Protein AF-A0A8D0Q1Q6-F1 (afdb_monomer_lite)

Sequence (429 aa):
MASPFSGAVQLTDLDDFIAPSQDCIKPVKVDKKLGSSGAKIYIEDDGNYFQVSADGGTRKLEKAKISLDDCLACSGCVTSAETVLITQQSHEELRKVLDANKTAAPGQQRLVVISVSPQSQASLAVRFQLNPTDTARKLTAFFKRIGAHYVFDTAFSRNFSLLESQREFVRRFRGQAGSQQALPVLTSACPGWICYAEKTHGRALLPHISTARSPQQVMGALVKDFFAQQQHLTPDKIYHVAVMPCHDKKLEASRPDFFSQEHQTRDVDCVITTGEVLKLLEEEGVSLSALEPAALDSLCSTVSDQEPTSHRGGGSGGYLEHVFRYAARELFGIHVTEVTYRPLRNKDLQEVTLEREGQVLLHFAAAYGFRNIQNLVQKLKRGRCPYHYVEVMACPAGRCRWRGPPRDPRCQHPRRDGTLARPPLLQAA

Structure (mmCIF, N/CA/C/O backbone):
data_AF-A0A8D0Q1Q6-F1
#
_entry.id   AF-A0A8D0Q1Q6-F1
#
loop_
_atom_site.group_PDB
_atom_site.id
_atom_site.type_symbol
_atom_site.label_atom_id
_atom_site.label_alt_id
_atom_site.label_comp_id
_atom_site.label_asym_id
_atom_site.label_entity_id
_atom_site.label_seq_id
_atom_site.pdbx_PDB_ins_code
_atom_site.Cartn_x
_atom_site.Cartn_y
_atom_site.Cartn_z
_atom_site.occupancy
_atom_site.B_iso_or_equiv
_atom_site.auth_seq_id
_atom_site.auth_comp_id
_atom_site.auth_asym_id
_atom_site.auth_atom_id
_atom_site.pdbx_PDB_model_num
ATOM 1 N N . MET A 1 1 ? 2.014 -20.443 19.823 1.00 31.00 1 MET A N 1
ATOM 2 C CA . MET A 1 1 ? 2.941 -20.265 18.680 1.00 31.00 1 MET A CA 1
ATOM 3 C C . MET A 1 1 ? 4.065 -19.333 19.123 1.00 31.00 1 MET A C 1
ATOM 5 O O . MET A 1 1 ? 3.813 -18.493 19.983 1.00 31.00 1 MET A O 1
ATOM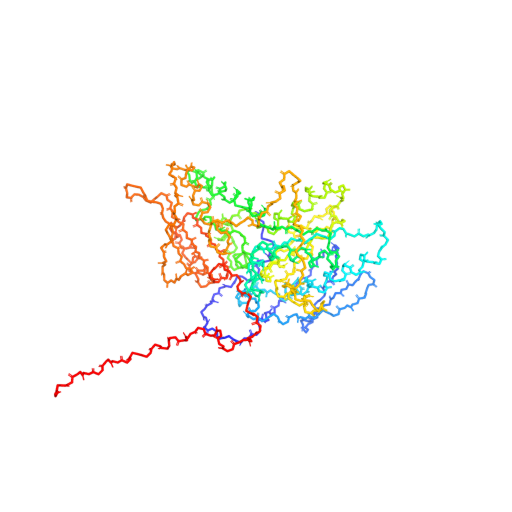 9 N N . ALA A 1 2 ? 5.295 -19.537 18.646 1.00 25.94 2 ALA A N 1
ATOM 10 C CA . ALA A 1 2 ? 6.471 -18.790 19.108 1.00 25.94 2 ALA A CA 1
ATOM 11 C C . ALA A 1 2 ? 6.610 -17.415 18.424 1.00 25.94 2 ALA A C 1
ATOM 13 O O . ALA A 1 2 ? 5.998 -17.167 17.390 1.00 25.94 2 ALA A O 1
ATOM 14 N N . SER A 1 3 ? 7.418 -16.529 19.014 1.00 30.86 3 SER A N 1
ATOM 15 C CA . SER A 1 3 ? 7.847 -15.282 18.368 1.00 30.86 3 SER A CA 1
ATOM 16 C C . SER A 1 3 ? 8.879 -15.598 17.276 1.00 30.86 3 SER A C 1
ATOM 18 O O . SER A 1 3 ? 9.802 -16.357 17.574 1.00 30.86 3 SER A O 1
ATOM 20 N N . PRO A 1 4 ? 8.790 -15.015 16.065 1.00 40.69 4 PRO A N 1
ATOM 21 C CA . PRO A 1 4 ? 9.829 -15.158 15.041 1.00 40.69 4 PRO A CA 1
ATOM 22 C C . PRO A 1 4 ? 11.100 -14.345 15.356 1.00 40.69 4 PRO A C 1
ATOM 24 O O . PRO A 1 4 ? 12.132 -14.557 14.729 1.00 40.69 4 PRO A O 1
ATOM 27 N N . PHE A 1 5 ? 11.048 -13.440 16.341 1.00 34.38 5 PHE A N 1
ATOM 28 C CA . PHE A 1 5 ? 12.203 -12.685 16.836 1.00 34.38 5 PHE A CA 1
ATOM 29 C C . PHE A 1 5 ? 12.612 -13.139 18.243 1.00 34.38 5 PHE A C 1
ATOM 31 O O . PHE A 1 5 ? 11.755 -13.446 19.080 1.00 34.38 5 PHE A O 1
ATOM 38 N N . SER A 1 6 ? 13.928 -13.170 18.488 1.00 32.62 6 SER A N 1
ATOM 39 C CA . SER A 1 6 ? 14.539 -13.617 19.748 1.00 32.62 6 SER A CA 1
ATOM 40 C C . SER A 1 6 ? 14.052 -12.806 20.955 1.00 32.62 6 SER A C 1
ATOM 42 O O . SER A 1 6 ? 13.869 -11.596 20.868 1.00 32.62 6 SER A O 1
ATOM 44 N N . GLY A 1 7 ? 13.859 -13.474 22.095 1.00 30.14 7 GLY A N 1
ATOM 45 C CA . GLY A 1 7 ? 13.265 -12.889 23.305 1.00 30.14 7 GLY A CA 1
ATOM 46 C C . GLY A 1 7 ? 14.182 -11.982 24.136 1.00 30.14 7 GLY A C 1
ATOM 47 O O . GLY A 1 7 ? 13.781 -11.563 25.219 1.00 30.14 7 GLY A O 1
ATOM 48 N N . ALA A 1 8 ? 15.401 -11.697 23.674 1.00 30.28 8 ALA A N 1
ATOM 49 C CA . ALA A 1 8 ? 16.318 -10.780 24.345 1.00 30.28 8 ALA A CA 1
ATOM 50 C C . ALA A 1 8 ? 16.001 -9.316 23.986 1.00 30.28 8 ALA A C 1
ATOM 52 O O . ALA A 1 8 ? 15.752 -8.998 22.829 1.00 30.28 8 ALA A O 1
ATOM 53 N N . VAL A 1 9 ? 16.094 -8.418 24.975 1.00 33.53 9 VAL A N 1
ATOM 54 C CA . VAL A 1 9 ? 15.792 -6.974 24.862 1.00 33.53 9 VAL A CA 1
ATOM 55 C C . VAL A 1 9 ? 14.293 -6.663 24.695 1.00 33.53 9 VAL A C 1
ATOM 57 O O . VAL A 1 9 ? 13.856 -6.040 23.731 1.00 33.53 9 VAL A O 1
ATOM 60 N N . GLN A 1 10 ? 13.504 -6.978 25.728 1.00 29.50 10 GLN A N 1
ATOM 61 C CA . GLN A 1 10 ? 12.411 -6.069 26.086 1.00 29.50 10 GLN A CA 1
ATOM 62 C C . GLN A 1 10 ? 13.037 -4.782 26.641 1.00 29.50 10 GLN A C 1
ATOM 64 O O . GLN A 1 10 ? 13.805 -4.842 27.598 1.00 29.50 10 GLN A O 1
ATOM 69 N N . LEU A 1 11 ? 12.738 -3.633 26.034 1.00 35.28 11 LEU A N 1
ATOM 70 C CA . LEU A 1 11 ? 13.131 -2.330 26.574 1.00 35.28 11 LEU A CA 1
ATOM 71 C C . LEU A 1 11 ? 12.138 -1.924 27.669 1.00 35.28 11 LEU A C 1
ATOM 73 O O . LEU A 1 11 ? 11.062 -1.397 27.375 1.00 35.28 11 LEU A O 1
ATOM 77 N N . THR A 1 12 ? 12.495 -2.197 28.924 1.00 29.28 12 THR A N 1
ATOM 78 C CA . THR A 1 12 ? 12.039 -1.355 30.035 1.00 29.28 12 THR A CA 1
ATOM 79 C C . THR A 1 12 ? 12.763 -0.013 29.966 1.00 29.28 12 THR A C 1
ATOM 81 O O . THR A 1 12 ? 13.836 0.077 29.371 1.00 29.28 12 THR A O 1
ATOM 84 N N . ASP A 1 13 ? 12.147 0.997 30.578 1.00 31.84 13 ASP A N 1
ATOM 85 C CA . ASP A 1 13 ? 12.712 2.325 30.839 1.00 31.84 13 ASP A CA 1
ATOM 86 C C . ASP A 1 13 ? 12.979 3.169 29.574 1.00 31.84 13 ASP A C 1
ATOM 88 O O . ASP A 1 13 ? 13.857 2.906 28.754 1.00 31.84 13 ASP A O 1
ATOM 92 N N . LEU A 1 14 ? 12.137 4.191 29.387 1.00 32.28 14 LEU A N 1
ATOM 93 C CA . LEU A 1 14 ? 12.146 5.083 28.220 1.00 32.28 14 LEU A CA 1
ATOM 94 C C . LEU A 1 14 ? 11.676 6.494 28.620 1.00 32.28 14 LEU A C 1
ATOM 96 O O . LEU A 1 14 ? 10.826 7.097 27.965 1.00 32.28 14 LEU A O 1
ATOM 100 N N . ASP A 1 15 ? 12.227 6.993 29.725 1.00 30.50 15 ASP A N 1
ATOM 101 C CA . ASP A 1 15 ? 12.170 8.402 30.115 1.00 30.50 15 ASP A CA 1
ATOM 102 C C . ASP A 1 15 ? 13.482 9.078 29.702 1.00 30.50 15 ASP A C 1
ATOM 104 O O . ASP A 1 15 ? 14.399 9.215 30.506 1.00 30.50 15 ASP A O 1
ATOM 108 N N . ASP A 1 16 ? 13.582 9.484 28.432 1.00 28.05 16 ASP A N 1
ATOM 109 C CA . ASP A 1 16 ? 14.637 10.405 28.001 1.00 28.05 16 ASP A CA 1
ATOM 110 C C . ASP A 1 16 ? 14.197 11.253 26.793 1.00 28.05 16 ASP A C 1
ATOM 112 O O . ASP A 1 16 ? 13.663 10.746 25.800 1.00 28.05 16 ASP A O 1
ATOM 116 N N . PHE A 1 17 ? 14.373 12.575 26.881 1.00 34.16 17 PHE A N 1
ATOM 117 C CA . PHE A 1 17 ? 13.790 13.550 25.943 1.00 34.16 17 PHE A CA 1
ATOM 118 C C . PHE A 1 17 ? 14.810 13.948 24.864 1.00 34.16 17 PHE A C 1
ATOM 120 O O . PHE A 1 17 ? 15.321 15.067 24.829 1.00 34.16 17 PHE A O 1
ATOM 127 N N . ILE A 1 18 ? 15.151 12.996 23.993 1.00 32.72 18 ILE A N 1
ATOM 128 C CA . ILE A 1 18 ? 16.310 13.117 23.095 1.00 32.72 18 ILE A CA 1
ATOM 129 C C . ILE A 1 18 ? 16.013 14.002 21.866 1.00 32.72 18 ILE A C 1
ATOM 131 O O . ILE A 1 18 ? 15.051 13.792 21.124 1.00 32.72 18 ILE A O 1
ATOM 135 N N . ALA A 1 19 ? 16.881 14.996 21.652 1.00 25.69 19 ALA A N 1
ATOM 136 C CA . ALA A 1 19 ? 16.884 15.913 20.509 1.00 25.69 19 ALA A CA 1
ATOM 137 C C . ALA A 1 19 ? 17.308 15.214 19.189 1.00 25.69 19 ALA A C 1
ATOM 139 O O . ALA A 1 19 ? 17.924 14.148 19.232 1.00 25.69 19 ALA A O 1
ATOM 140 N N . PRO A 1 20 ? 17.008 15.774 17.998 1.00 35.53 20 PRO A N 1
ATOM 141 C CA . PRO A 1 20 ? 17.172 15.066 16.724 1.00 35.53 20 PRO A CA 1
ATOM 142 C C . PRO A 1 20 ? 18.626 15.023 16.205 1.00 35.53 20 PRO A C 1
ATOM 144 O O . PRO A 1 20 ? 18.930 15.600 15.163 1.00 35.53 20 PRO A O 1
ATOM 147 N N . SER A 1 21 ? 19.516 14.307 16.902 1.00 38.84 21 SER A N 1
ATOM 148 C CA . SER A 1 21 ? 20.806 13.841 16.363 1.00 38.84 21 SER A CA 1
ATOM 149 C C . SER A 1 21 ? 21.513 12.828 17.279 1.00 38.84 21 SER A C 1
ATOM 151 O O . SER A 1 21 ? 22.203 13.220 18.212 1.00 38.84 21 SER A O 1
ATOM 153 N N . GLN A 1 22 ? 21.408 11.530 16.965 1.00 31.55 22 GLN A N 1
ATOM 154 C CA . GLN A 1 22 ? 22.453 10.498 17.141 1.00 31.55 22 GLN A CA 1
ATOM 155 C C . GLN A 1 22 ? 22.089 9.270 16.285 1.00 31.55 22 GLN A C 1
ATOM 157 O O . GLN A 1 22 ? 20.937 8.831 16.297 1.00 31.55 22 GLN A O 1
ATOM 162 N N . ASP A 1 23 ? 23.060 8.695 15.571 1.00 33.91 23 ASP A N 1
ATOM 163 C CA . ASP A 1 23 ? 22.865 7.457 14.805 1.00 33.91 23 ASP A CA 1
ATOM 164 C C . ASP A 1 23 ? 22.761 6.251 15.753 1.00 33.91 23 ASP A C 1
ATOM 166 O O . ASP A 1 23 ? 23.706 5.899 16.461 1.00 33.91 23 ASP A O 1
ATOM 170 N N . CYS A 1 24 ? 21.593 5.604 15.792 1.00 35.62 24 CYS A N 1
ATOM 171 C CA . CYS A 1 24 ? 21.278 4.594 16.805 1.00 35.62 24 CYS A CA 1
ATOM 172 C C . CYS A 1 24 ? 21.852 3.201 16.468 1.00 35.62 24 CYS A C 1
ATOM 174 O O . CYS A 1 24 ? 21.126 2.279 16.092 1.00 35.62 24 CYS A O 1
ATOM 176 N N . ILE A 1 25 ? 23.168 3.033 16.625 1.00 31.33 25 ILE A N 1
ATOM 177 C CA . ILE A 1 25 ? 23.827 1.719 16.587 1.00 31.33 25 ILE A CA 1
ATOM 178 C C . ILE A 1 25 ? 23.820 1.118 17.998 1.00 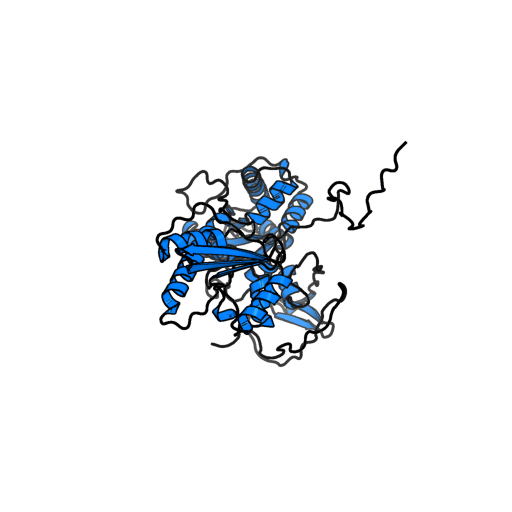31.33 25 ILE A C 1
ATOM 180 O O . ILE A 1 25 ? 24.577 1.544 18.868 1.00 31.33 25 ILE A O 1
ATOM 184 N N . LYS A 1 26 ? 22.992 0.090 18.227 1.00 32.12 26 LYS A N 1
ATOM 185 C CA . LYS A 1 26 ? 23.037 -0.728 19.452 1.00 32.12 26 LYS A CA 1
ATOM 186 C C . LYS A 1 26 ? 23.788 -2.042 19.178 1.00 32.12 26 LYS A C 1
ATOM 188 O O . LYS A 1 26 ? 23.407 -2.746 18.242 1.00 32.12 26 LYS A O 1
ATOM 193 N N . PRO A 1 27 ? 24.823 -2.404 19.961 1.00 29.30 27 PRO A N 1
ATOM 194 C CA . PRO A 1 27 ? 25.584 -3.632 19.739 1.00 29.30 27 PRO A CA 1
ATOM 195 C C . PRO A 1 27 ? 24.757 -4.884 20.068 1.00 29.30 27 PRO A C 1
ATOM 197 O O . PRO A 1 27 ? 23.941 -4.887 20.994 1.00 29.30 27 PRO A O 1
ATOM 200 N N . VAL A 1 28 ? 25.005 -5.965 19.327 1.00 34.16 28 VAL A N 1
ATOM 201 C CA . VAL A 1 28 ? 24.320 -7.260 19.465 1.00 34.16 28 VAL A CA 1
ATOM 202 C C . VAL A 1 28 ? 25.332 -8.321 19.893 1.00 34.16 28 VAL A C 1
ATOM 204 O O . VAL A 1 28 ? 26.373 -8.475 19.259 1.00 34.16 28 VAL A O 1
ATOM 207 N N . LYS A 1 29 ? 25.027 -9.075 20.957 1.00 31.59 29 LYS A N 1
ATOM 208 C CA . LYS A 1 29 ? 25.794 -10.278 21.321 1.00 31.59 29 LYS A CA 1
ATOM 209 C C . LYS A 1 29 ? 25.416 -11.436 20.395 1.00 31.59 29 LYS A C 1
ATOM 211 O O . LYS A 1 29 ? 24.240 -11.620 20.089 1.00 31.59 29 LYS A O 1
ATOM 216 N N . VAL A 1 30 ? 26.416 -12.203 19.968 1.00 32.78 30 VAL A N 1
ATOM 217 C CA . VAL A 1 30 ? 26.283 -13.289 18.989 1.00 32.78 30 VAL A CA 1
ATOM 218 C C . VAL A 1 30 ? 26.435 -14.642 19.672 1.00 32.78 30 VAL A C 1
ATOM 220 O O . VAL A 1 30 ? 27.429 -14.859 20.354 1.00 32.78 30 VAL A O 1
ATOM 223 N N . ASP A 1 31 ? 25.533 -15.571 19.358 1.00 32.44 31 ASP A N 1
ATOM 224 C CA . ASP A 1 31 ? 25.749 -17.010 19.525 1.00 32.44 31 ASP A CA 1
ATOM 225 C C . ASP A 1 31 ? 25.468 -17.743 18.199 1.00 32.44 31 ASP A C 1
ATOM 227 O O . ASP A 1 31 ? 24.609 -17.347 17.408 1.00 32.44 31 ASP A O 1
ATOM 231 N N . LYS A 1 32 ? 26.256 -18.787 17.921 1.00 34.59 32 LYS A N 1
ATOM 232 C CA . LYS A 1 32 ? 26.223 -19.627 16.698 1.00 34.59 32 LYS A CA 1
ATOM 233 C C . LYS A 1 32 ? 25.527 -20.957 17.056 1.00 34.59 32 LYS A C 1
ATOM 235 O O . LYS A 1 32 ? 25.509 -21.315 18.224 1.00 34.59 32 LYS A O 1
ATOM 240 N N . LYS A 1 33 ? 24.948 -21.785 16.176 1.00 37.50 33 LYS A N 1
ATOM 241 C CA . LYS A 1 33 ? 25.038 -22.095 14.718 1.00 37.50 33 LYS A CA 1
ATOM 242 C C . LYS A 1 33 ? 23.681 -22.803 14.364 1.00 37.50 33 LYS A C 1
ATOM 244 O O . LYS A 1 33 ? 22.888 -22.978 15.279 1.00 37.50 33 LYS A O 1
ATOM 249 N N . LEU A 1 34 ? 23.259 -23.297 13.189 1.00 30.98 34 LEU A N 1
ATOM 250 C CA . LEU A 1 34 ? 23.674 -23.505 11.779 1.00 30.98 34 LEU A CA 1
ATOM 251 C C . LEU A 1 34 ? 22.330 -23.775 11.017 1.00 30.98 34 LEU A C 1
ATOM 253 O O . LEU A 1 34 ? 21.411 -24.276 11.654 1.00 30.98 34 LEU A O 1
ATOM 257 N N . GLY A 1 35 ? 22.066 -23.537 9.724 1.00 35.31 35 GLY A N 1
ATOM 258 C CA . GLY A 1 35 ? 22.823 -23.040 8.564 1.00 35.31 35 GLY A CA 1
ATOM 259 C C . GLY A 1 35 ? 22.363 -23.766 7.268 1.00 35.31 35 GLY A C 1
ATOM 260 O O . GLY A 1 35 ? 21.904 -24.896 7.362 1.00 35.31 35 GLY A O 1
ATOM 261 N N . SER A 1 36 ? 22.555 -23.163 6.078 1.00 36.00 36 SER A N 1
ATOM 262 C CA . SER A 1 36 ? 22.082 -23.621 4.734 1.00 36.00 36 SER A CA 1
ATOM 263 C C . SER A 1 36 ? 20.611 -23.267 4.411 1.00 36.00 36 SER A C 1
ATOM 265 O O . SER A 1 36 ? 19.733 -23.583 5.199 1.00 36.00 36 SER A O 1
ATOM 267 N N . SER A 1 37 ? 20.264 -22.616 3.290 1.00 36.28 37 SER A N 1
ATOM 268 C CA . SER A 1 37 ? 21.099 -22.001 2.239 1.00 36.28 37 SER A CA 1
ATOM 269 C C . SER A 1 37 ? 20.464 -20.726 1.664 1.00 36.28 37 SER A C 1
ATOM 271 O O . SER A 1 37 ? 19.252 -20.552 1.688 1.00 36.28 37 SER A O 1
ATOM 273 N N . GLY A 1 38 ? 21.317 -19.822 1.181 1.00 35.91 38 GLY A N 1
ATOM 274 C CA . GLY A 1 38 ? 20.996 -18.463 0.731 1.00 35.91 38 GLY A CA 1
ATOM 275 C C . GLY A 1 38 ? 22.256 -17.591 0.805 1.00 35.91 38 GLY A C 1
ATOM 276 O O . GLY A 1 38 ? 23.208 -17.967 1.497 1.00 35.91 38 GLY A O 1
ATOM 277 N N . ALA A 1 39 ? 22.301 -16.463 0.087 1.00 46.22 39 ALA A N 1
ATOM 278 C CA . ALA A 1 39 ? 23.486 -15.596 0.047 1.00 46.22 39 ALA A CA 1
ATOM 279 C C . ALA A 1 39 ? 23.869 -15.131 1.464 1.00 46.22 39 ALA A C 1
ATOM 281 O O . ALA A 1 39 ? 23.083 -14.474 2.150 1.00 46.22 39 ALA A O 1
ATOM 282 N N . LYS A 1 40 ? 25.065 -15.508 1.929 1.00 50.09 40 LYS A N 1
ATOM 283 C CA . LYS A 1 40 ? 25.461 -15.293 3.326 1.00 50.09 40 LYS A CA 1
ATOM 284 C C . LYS A 1 40 ? 25.934 -13.859 3.496 1.00 50.09 40 LYS A C 1
ATOM 286 O O . LYS A 1 40 ? 26.968 -13.483 2.953 1.00 50.09 40 LYS A O 1
ATOM 291 N N . ILE A 1 41 ? 25.188 -13.077 4.268 1.00 59.09 41 ILE A N 1
ATOM 292 C CA . ILE A 1 41 ? 25.628 -11.755 4.704 1.00 59.09 41 ILE A CA 1
ATOM 293 C C . ILE A 1 41 ? 26.469 -11.935 5.972 1.00 59.09 41 ILE A C 1
ATOM 295 O O . ILE A 1 41 ? 25.975 -12.439 6.981 1.00 59.09 41 ILE A O 1
ATOM 299 N N . TYR A 1 42 ? 27.743 -11.555 5.903 1.00 64.44 42 TYR A N 1
ATOM 300 C CA . TYR A 1 42 ? 28.644 -11.474 7.049 1.00 64.44 42 TYR A CA 1
ATOM 301 C C . TYR A 1 42 ? 28.671 -10.045 7.603 1.00 64.44 42 TYR A C 1
ATOM 303 O O . TYR A 1 42 ? 28.444 -9.080 6.866 1.00 64.44 42 TYR A O 1
ATOM 311 N N . ILE A 1 43 ? 28.949 -9.925 8.900 1.00 58.44 43 ILE A N 1
ATOM 312 C CA . ILE A 1 43 ? 29.111 -8.654 9.604 1.00 58.44 43 ILE A CA 1
ATOM 313 C C . ILE A 1 43 ? 30.479 -8.701 10.288 1.00 58.44 43 ILE A C 1
ATOM 315 O O . ILE A 1 43 ? 30.716 -9.584 11.110 1.00 58.44 43 ILE A O 1
ATOM 319 N N . GLU A 1 44 ? 31.373 -7.788 9.918 1.00 65.38 44 GLU A N 1
ATOM 320 C CA . GLU A 1 44 ? 32.660 -7.589 10.603 1.00 65.38 44 GLU A CA 1
ATOM 321 C C . GLU A 1 44 ? 32.469 -6.811 11.912 1.00 65.38 44 GLU A C 1
ATOM 323 O O . GLU A 1 44 ? 31.456 -6.131 12.084 1.00 65.38 44 GLU A O 1
ATOM 328 N N . ASP A 1 45 ? 33.451 -6.859 12.816 1.00 48.88 45 ASP A N 1
ATOM 329 C CA . ASP A 1 45 ? 33.378 -6.190 14.126 1.00 48.88 45 ASP A CA 1
ATOM 330 C C . ASP A 1 45 ? 33.257 -4.650 14.013 1.00 48.88 45 ASP A C 1
ATOM 332 O O . ASP A 1 45 ? 32.593 -4.019 14.834 1.00 48.88 45 ASP A O 1
ATOM 336 N N . ASP A 1 46 ? 33.739 -4.062 12.909 1.00 54.31 46 ASP A N 1
ATOM 337 C CA . ASP A 1 46 ? 33.487 -2.671 12.470 1.00 54.31 46 ASP A CA 1
ATOM 338 C C . ASP A 1 46 ? 32.001 -2.381 12.119 1.00 54.31 46 ASP A C 1
ATOM 340 O O . ASP A 1 46 ? 31.629 -1.308 11.623 1.00 54.31 46 ASP A O 1
ATOM 344 N N . GLY A 1 47 ? 31.124 -3.376 12.263 1.00 54.62 47 GLY A N 1
ATOM 345 C CA . GLY A 1 47 ? 29.727 -3.352 11.842 1.00 54.62 47 GLY A CA 1
ATOM 346 C C . GLY A 1 47 ? 29.547 -3.230 10.327 1.00 54.62 47 GLY A C 1
ATOM 347 O O . GLY A 1 47 ? 28.502 -2.748 9.884 1.00 54.62 47 GLY A O 1
ATOM 348 N N . ASN A 1 48 ? 30.563 -3.558 9.523 1.00 63.81 48 ASN A N 1
ATOM 349 C CA . ASN A 1 48 ? 30.506 -3.518 8.059 1.00 63.81 48 ASN A CA 1
ATOM 350 C C . ASN A 1 48 ? 29.838 -4.784 7.504 1.00 63.81 48 ASN A C 1
ATOM 352 O O . ASN A 1 48 ? 30.086 -5.881 7.993 1.00 63.81 48 ASN A O 1
ATOM 356 N N . TYR A 1 49 ? 29.006 -4.626 6.472 1.00 67.88 49 TYR A N 1
ATOM 357 C CA . TYR A 1 49 ? 28.226 -5.712 5.874 1.00 67.88 49 TYR A CA 1
ATOM 358 C C . TYR A 1 49 ? 28.887 -6.210 4.590 1.00 67.88 49 TYR A C 1
ATOM 360 O O . TYR A 1 49 ? 29.259 -5.405 3.736 1.00 67.88 49 TYR A O 1
ATOM 368 N N . PHE A 1 50 ? 28.987 -7.529 4.429 1.00 71.56 50 PHE A N 1
ATOM 369 C CA . PHE A 1 50 ? 29.551 -8.165 3.237 1.00 71.56 50 PHE A CA 1
ATOM 370 C C . PHE A 1 50 ? 28.636 -9.273 2.738 1.00 71.56 50 PHE A C 1
ATOM 372 O O . PHE A 1 50 ? 28.218 -10.132 3.509 1.00 71.56 50 PHE A O 1
ATOM 379 N N . GLN A 1 51 ? 28.356 -9.285 1.440 1.00 69.31 51 GLN A N 1
ATOM 380 C CA . GLN A 1 51 ? 27.699 -10.400 0.770 1.00 69.31 51 GLN A CA 1
ATOM 381 C C . GLN A 1 51 ? 28.756 -11.412 0.325 1.00 69.31 51 GLN A C 1
ATOM 383 O O . GLN A 1 51 ? 29.697 -11.041 -0.376 1.00 69.31 51 GLN A O 1
ATOM 388 N N . VAL A 1 52 ? 28.586 -12.678 0.710 1.00 73.94 52 VAL A N 1
ATOM 389 C CA . VAL A 1 52 ? 29.371 -13.808 0.196 1.00 73.94 52 VAL A CA 1
ATOM 390 C C . VAL A 1 52 ? 28.556 -14.521 -0.884 1.00 73.94 52 VAL A C 1
ATOM 392 O O . VAL A 1 52 ? 27.470 -15.048 -0.608 1.00 73.94 52 VAL A O 1
ATOM 395 N N . SER A 1 53 ? 29.078 -14.518 -2.108 1.00 63.19 53 SER A N 1
ATOM 396 C CA . SER A 1 53 ? 28.529 -15.240 -3.259 1.00 63.19 53 SER A CA 1
ATOM 397 C C . SER A 1 53 ? 28.842 -16.744 -3.194 1.00 63.19 53 SER A C 1
ATOM 399 O O . SER A 1 53 ? 29.670 -17.196 -2.401 1.00 63.19 53 SER A O 1
ATOM 401 N N . ALA A 1 54 ? 28.150 -17.551 -4.006 1.00 55.53 54 ALA A N 1
ATOM 402 C CA . ALA A 1 54 ? 28.283 -19.016 -3.994 1.00 55.53 54 ALA A CA 1
ATOM 403 C C . ALA A 1 54 ? 29.653 -19.529 -4.495 1.00 55.53 54 ALA A C 1
ATOM 405 O O . ALA A 1 54 ? 30.033 -20.657 -4.195 1.00 55.53 54 ALA A O 1
ATOM 406 N N . ASP A 1 55 ? 30.387 -18.683 -5.214 1.00 58.59 55 ASP A N 1
ATOM 407 C CA . ASP A 1 55 ? 31.773 -18.850 -5.672 1.00 58.59 55 ASP A CA 1
ATOM 408 C C . ASP A 1 55 ? 32.827 -18.483 -4.601 1.00 58.59 55 ASP A C 1
ATOM 410 O O . ASP A 1 55 ? 34.022 -18.670 -4.819 1.00 58.59 55 ASP A O 1
ATOM 414 N N . GLY A 1 56 ? 32.402 -17.966 -3.441 1.00 65.31 56 GLY A N 1
ATOM 415 C CA . GLY A 1 56 ? 33.278 -17.465 -2.380 1.00 65.31 56 GLY A CA 1
ATOM 416 C C . GLY A 1 56 ? 33.671 -15.988 -2.511 1.00 65.31 56 GLY A C 1
ATOM 417 O O . GLY A 1 56 ? 34.343 -15.469 -1.619 1.00 65.31 56 GLY A O 1
ATOM 418 N N . GLY A 1 57 ? 33.238 -15.287 -3.564 1.00 65.25 57 GLY A N 1
ATOM 419 C CA . GLY A 1 57 ? 33.500 -13.860 -3.748 1.00 65.25 57 GLY A CA 1
ATOM 420 C C . GLY A 1 57 ? 32.828 -13.005 -2.670 1.00 65.25 57 GLY A C 1
ATOM 421 O O . GLY A 1 57 ? 31.642 -13.175 -2.377 1.00 65.25 57 GLY A O 1
ATOM 422 N N . THR A 1 58 ? 33.574 -12.065 -2.085 1.00 68.06 58 THR A N 1
ATOM 423 C CA . THR A 1 58 ? 33.077 -11.145 -1.052 1.00 68.06 58 THR A CA 1
ATOM 424 C C . THR A 1 58 ? 32.857 -9.742 -1.620 1.00 68.06 58 THR A C 1
ATOM 426 O O . THR A 1 58 ? 33.754 -9.129 -2.195 1.00 68.06 58 THR A O 1
ATOM 429 N N . ARG A 1 59 ? 31.650 -9.192 -1.439 1.00 70.31 59 ARG A N 1
ATOM 430 C CA . ARG A 1 59 ? 31.310 -7.813 -1.823 1.00 70.31 59 ARG A CA 1
ATOM 431 C C . ARG A 1 59 ? 30.912 -7.004 -0.595 1.00 70.31 59 ARG A C 1
ATOM 433 O O . ARG A 1 59 ? 29.914 -7.325 0.049 1.00 70.31 59 ARG A O 1
ATOM 440 N N . LYS A 1 60 ? 31.647 -5.926 -0.304 1.00 71.69 60 LYS A N 1
ATOM 441 C CA . LYS A 1 60 ? 31.246 -4.943 0.714 1.00 71.69 60 LYS A CA 1
ATOM 442 C C . LYS A 1 60 ? 29.939 -4.269 0.286 1.00 71.69 60 LYS A C 1
ATOM 444 O O . LYS A 1 60 ? 29.809 -3.833 -0.857 1.00 71.69 60 LYS A O 1
ATOM 449 N N . LEU A 1 61 ? 28.975 -4.211 1.197 1.00 63.47 61 LEU A N 1
ATOM 450 C CA . LEU A 1 61 ? 27.684 -3.561 1.000 1.00 63.47 61 LEU A CA 1
ATOM 451 C C . LEU A 1 61 ? 27.718 -2.170 1.634 1.00 63.47 61 LEU A C 1
ATOM 453 O O . LEU A 1 61 ? 28.089 -2.013 2.800 1.00 63.47 61 LEU A O 1
ATOM 457 N N . GLU A 1 62 ? 27.315 -1.157 0.873 1.00 51.84 62 GLU A N 1
ATOM 458 C CA . GLU A 1 62 ? 27.227 0.206 1.387 1.00 51.84 62 GLU A CA 1
ATOM 459 C C . GLU A 1 62 ? 26.002 0.370 2.295 1.00 51.84 62 GLU A C 1
ATOM 461 O O . GLU A 1 62 ? 24.877 -0.016 1.961 1.00 51.84 62 GLU A O 1
ATOM 466 N N . LYS A 1 63 ? 26.222 0.962 3.474 1.00 52.56 63 LYS A N 1
ATOM 467 C CA . LYS A 1 63 ? 25.143 1.332 4.393 1.00 52.56 63 LYS A CA 1
ATOM 468 C C . LYS A 1 63 ? 24.441 2.562 3.819 1.00 52.56 63 LYS A C 1
ATOM 470 O O . LYS A 1 63 ? 25.043 3.635 3.772 1.00 52.56 63 LYS A O 1
ATOM 475 N N . ALA A 1 64 ? 23.175 2.433 3.425 1.00 45.12 64 ALA A N 1
ATOM 476 C CA . ALA A 1 64 ? 22.388 3.597 3.039 1.00 45.12 64 ALA A CA 1
ATOM 477 C C . ALA A 1 64 ? 22.278 4.565 4.226 1.00 45.12 64 ALA A C 1
ATOM 479 O O . ALA A 1 64 ? 21.822 4.185 5.307 1.00 45.12 64 ALA A O 1
ATOM 480 N N . LYS A 1 65 ? 22.661 5.829 4.012 1.00 50.12 65 LYS A N 1
ATOM 481 C CA . LYS A 1 65 ? 22.376 6.929 4.942 1.00 50.12 65 LYS A CA 1
ATOM 482 C C . LYS A 1 65 ? 20.900 7.310 4.827 1.00 50.12 65 LYS A C 1
ATOM 484 O O . LYS A 1 65 ? 20.552 8.305 4.201 1.00 50.12 65 LYS A O 1
ATOM 489 N N . ILE A 1 66 ? 20.040 6.471 5.396 1.00 48.12 66 ILE A N 1
ATOM 490 C CA . ILE A 1 66 ? 18.616 6.757 5.556 1.00 48.12 66 ILE A CA 1
ATOM 491 C C . ILE A 1 66 ? 18.498 7.901 6.567 1.00 48.12 66 ILE A C 1
ATOM 493 O O . ILE A 1 66 ? 18.805 7.706 7.742 1.00 48.12 66 ILE A O 1
ATOM 497 N N . SER A 1 67 ? 18.078 9.090 6.130 1.00 44.03 67 SER A N 1
ATOM 498 C CA . SER A 1 67 ? 17.824 10.183 7.069 1.00 44.03 67 SER A CA 1
ATOM 499 C C . SER A 1 67 ? 16.537 9.934 7.867 1.00 44.03 67 SER A C 1
ATOM 501 O O . SER A 1 67 ? 15.632 9.222 7.422 1.00 44.03 67 SER A O 1
ATOM 503 N N . LEU A 1 68 ? 16.420 10.565 9.038 1.00 41.22 68 LEU A N 1
ATOM 504 C CA . LEU A 1 68 ? 15.182 10.551 9.832 1.00 41.22 68 LEU A CA 1
ATOM 505 C C . LEU A 1 68 ? 14.017 11.293 9.140 1.00 41.22 68 LEU A C 1
ATOM 507 O O . LEU A 1 68 ? 12.866 11.116 9.535 1.00 41.22 68 LEU A O 1
ATOM 511 N N . ASP A 1 69 ? 14.294 12.083 8.094 1.00 42.34 69 ASP A N 1
ATOM 512 C CA . ASP A 1 69 ? 13.277 12.674 7.215 1.00 42.34 69 ASP A CA 1
ATOM 513 C C . ASP A 1 69 ? 12.814 11.692 6.115 1.00 42.34 69 ASP A C 1
ATOM 515 O O . ASP A 1 69 ? 11.639 11.697 5.737 1.00 42.34 69 ASP A O 1
ATOM 519 N N . ASP A 1 70 ? 13.703 10.814 5.627 1.00 45.91 70 ASP A N 1
ATOM 520 C CA . ASP A 1 70 ? 13.396 9.774 4.629 1.00 45.91 70 ASP A CA 1
ATOM 521 C C . ASP A 1 70 ? 12.643 8.576 5.226 1.00 45.91 70 ASP A C 1
ATOM 523 O O . ASP A 1 70 ? 11.830 7.934 4.548 1.00 45.91 70 ASP A O 1
ATOM 527 N N . CYS A 1 71 ? 12.920 8.241 6.488 1.00 49.88 71 CYS A N 1
ATOM 528 C CA . CYS A 1 71 ? 12.292 7.129 7.192 1.00 49.88 71 CYS A CA 1
ATOM 529 C C . CYS A 1 71 ? 11.626 7.606 8.482 1.00 49.88 71 CYS A C 1
ATOM 531 O O . CYS A 1 71 ? 12.256 7.795 9.518 1.00 49.88 71 CYS A O 1
ATOM 533 N N . LEU A 1 72 ? 10.298 7.722 8.417 1.00 52.19 72 LEU A N 1
ATOM 534 C CA . LEU A 1 72 ? 9.444 8.087 9.549 1.00 52.19 72 LEU A CA 1
ATOM 535 C C . LEU A 1 72 ? 9.352 6.993 10.632 1.00 52.19 72 LEU A C 1
ATOM 537 O O . LEU A 1 72 ? 8.649 7.195 11.623 1.00 52.19 72 LEU A O 1
ATOM 541 N N . ALA A 1 73 ? 10.038 5.854 10.473 1.00 48.44 73 ALA A N 1
ATOM 542 C CA . ALA A 1 73 ? 10.179 4.844 11.515 1.00 48.44 73 ALA A CA 1
ATOM 543 C C . ALA A 1 73 ? 11.047 5.407 12.652 1.00 48.44 73 ALA A C 1
ATOM 545 O O . ALA A 1 73 ? 12.271 5.482 12.559 1.00 48.44 73 ALA A O 1
ATOM 546 N N . CYS A 1 74 ? 10.391 5.827 13.732 1.00 43.53 74 CYS A N 1
ATOM 547 C CA . CYS A 1 74 ? 11.032 6.524 14.839 1.00 43.53 74 CYS A CA 1
ATOM 548 C C . CYS A 1 74 ? 12.203 5.739 15.459 1.00 43.53 74 CYS A C 1
ATOM 550 O O . CYS A 1 74 ? 12.115 4.524 15.651 1.00 43.53 74 CYS A O 1
ATOM 552 N N . SER A 1 75 ? 13.261 6.475 15.812 1.00 44.50 75 SER A N 1
ATOM 553 C CA . SER A 1 75 ? 14.331 6.146 16.767 1.00 44.50 75 SER A CA 1
ATOM 554 C C . SER A 1 75 ? 14.502 4.652 17.091 1.00 44.50 75 SER A C 1
ATOM 556 O O . SER A 1 75 ? 13.980 4.161 18.091 1.00 44.50 75 SER A O 1
ATOM 558 N N . GLY A 1 76 ? 15.245 3.926 16.249 1.00 49.28 76 GLY A N 1
ATOM 559 C CA . GLY A 1 76 ? 15.642 2.534 16.510 1.00 49.28 76 GLY A CA 1
ATOM 560 C C . GLY A 1 76 ? 14.667 1.441 16.047 1.00 49.28 76 GLY A C 1
ATOM 561 O O . GLY A 1 76 ? 14.908 0.269 16.325 1.00 49.28 76 GLY A O 1
ATOM 562 N N . CYS A 1 77 ? 13.590 1.768 15.321 1.00 55.53 77 CYS A N 1
ATOM 563 C CA . CYS A 1 77 ? 12.678 0.747 14.774 1.00 55.53 77 CYS A CA 1
ATOM 564 C C . CYS A 1 77 ? 13.263 -0.078 13.607 1.00 55.53 77 CYS A C 1
ATOM 566 O O . CYS A 1 77 ? 12.770 -1.179 13.347 1.00 55.53 77 CYS A O 1
ATOM 568 N N . VAL A 1 78 ? 14.291 0.424 12.914 1.00 64.88 78 VAL A N 1
ATOM 569 C CA . VAL A 1 78 ? 14.972 -0.243 11.786 1.00 64.88 78 VAL A CA 1
ATOM 570 C C . VAL A 1 78 ? 16.378 -0.655 12.221 1.00 64.88 78 VAL A C 1
ATOM 572 O O . VAL A 1 78 ? 17.154 0.176 12.689 1.00 64.88 78 VAL A O 1
ATOM 575 N N . THR A 1 79 ? 16.711 -1.937 12.080 1.00 67.19 79 THR A N 1
ATOM 576 C CA . THR A 1 79 ? 18.058 -2.463 12.352 1.00 67.19 79 THR A CA 1
ATOM 577 C C . THR A 1 79 ? 18.993 -2.255 11.160 1.00 67.19 79 THR A C 1
ATOM 579 O O . THR A 1 79 ? 18.552 -2.150 10.019 1.00 67.19 79 THR A O 1
ATOM 582 N N . SER A 1 80 ? 20.308 -2.275 11.381 1.00 69.75 80 SER A N 1
ATOM 583 C CA . SER A 1 80 ? 21.284 -2.106 10.293 1.00 69.75 80 SER A CA 1
ATOM 584 C C . SER A 1 80 ? 21.219 -3.200 9.209 1.00 69.75 80 SER A C 1
ATOM 586 O O . SER A 1 80 ? 21.574 -2.933 8.064 1.00 69.75 80 SER A O 1
ATOM 588 N N . ALA A 1 81 ? 20.713 -4.399 9.524 1.00 70.62 81 ALA A N 1
ATOM 589 C CA . ALA A 1 81 ? 20.424 -5.433 8.525 1.00 70.62 81 ALA A CA 1
ATOM 590 C C . ALA A 1 81 ? 19.175 -5.096 7.684 1.00 70.62 81 ALA A C 1
ATOM 592 O O . ALA A 1 81 ? 19.150 -5.320 6.476 1.00 70.62 81 ALA A O 1
ATOM 593 N N . GLU A 1 82 ? 18.155 -4.492 8.295 1.00 73.94 82 GLU A N 1
ATOM 594 C CA . GLU A 1 82 ? 16.972 -3.981 7.594 1.00 73.94 82 GLU A CA 1
ATOM 595 C C . GLU A 1 82 ? 17.306 -2.765 6.715 1.00 73.94 82 GLU A C 1
ATOM 597 O O . GLU A 1 82 ? 16.779 -2.657 5.610 1.00 73.94 82 GLU A O 1
ATOM 602 N N . THR A 1 83 ? 18.254 -1.912 7.123 1.00 74.00 83 THR A N 1
ATOM 603 C CA . THR A 1 83 ? 18.839 -0.877 6.250 1.00 74.00 83 THR A CA 1
ATOM 604 C C . THR A 1 83 ? 19.433 -1.488 4.977 1.00 74.00 83 THR A C 1
ATOM 606 O O . THR A 1 83 ? 19.180 -0.975 3.893 1.00 74.00 83 THR A O 1
ATOM 609 N N . VAL A 1 84 ? 20.161 -2.610 5.069 1.00 77.12 84 VAL A N 1
ATOM 610 C CA . VAL A 1 84 ? 20.699 -3.311 3.884 1.00 77.12 84 VAL A CA 1
ATOM 611 C C . VAL A 1 84 ? 19.577 -3.865 2.995 1.00 77.12 84 VAL A C 1
ATOM 613 O O . VAL A 1 84 ? 19.642 -3.711 1.776 1.00 77.12 84 VAL A O 1
ATOM 616 N N . LEU A 1 85 ? 18.514 -4.429 3.581 1.00 79.75 85 LEU A N 1
ATOM 617 C CA . LEU A 1 85 ? 17.325 -4.888 2.842 1.00 79.75 85 LEU A CA 1
ATOM 618 C C . LEU A 1 85 ? 16.550 -3.739 2.161 1.00 79.75 85 LEU A C 1
ATOM 620 O O . LEU A 1 85 ? 15.854 -3.980 1.173 1.00 79.75 85 LEU A O 1
ATOM 624 N N . ILE A 1 86 ? 16.671 -2.506 2.668 1.00 81.50 86 ILE A N 1
ATOM 625 C CA . ILE A 1 86 ? 16.178 -1.278 2.022 1.00 81.50 86 ILE A CA 1
ATOM 626 C C . ILE A 1 86 ? 17.105 -0.848 0.875 1.00 81.50 86 ILE A C 1
ATOM 628 O O . ILE A 1 86 ? 16.596 -0.472 -0.177 1.00 81.50 86 ILE A O 1
ATOM 632 N N . THR A 1 87 ? 18.434 -0.919 1.034 1.00 79.25 87 THR A N 1
ATOM 633 C CA . THR A 1 87 ? 19.395 -0.579 -0.038 1.00 79.25 87 THR A CA 1
ATOM 634 C C . THR A 1 87 ? 19.294 -1.532 -1.233 1.00 79.25 87 THR A C 1
ATOM 636 O O . THR A 1 87 ? 19.395 -1.099 -2.375 1.00 79.25 87 THR A O 1
ATOM 639 N N . GLN A 1 88 ? 19.093 -2.830 -0.979 1.00 84.00 88 GLN A N 1
ATOM 640 C CA . GLN A 1 88 ? 19.030 -3.873 -2.015 1.00 84.00 88 GLN A CA 1
ATOM 641 C C . GLN A 1 88 ? 17.815 -3.749 -2.950 1.00 84.00 88 GLN A C 1
ATOM 643 O O . GLN A 1 88 ? 17.835 -4.300 -4.045 1.00 84.00 88 GLN A O 1
ATOM 648 N N . GLN A 1 89 ? 16.775 -3.022 -2.540 1.00 90.25 89 GLN A N 1
ATOM 649 C CA . GLN A 1 89 ? 15.621 -2.700 -3.375 1.00 90.25 89 GLN A CA 1
ATOM 650 C C . GLN A 1 89 ? 15.738 -1.244 -3.814 1.00 90.25 89 GLN A C 1
ATOM 652 O O . GLN A 1 89 ? 15.555 -0.342 -2.999 1.00 90.25 89 GLN A O 1
ATOM 657 N N . SER A 1 90 ? 16.057 -0.997 -5.080 1.00 92.25 90 SER A N 1
ATOM 658 C CA . SER A 1 90 ? 16.240 0.359 -5.603 1.00 92.25 90 SER A CA 1
ATOM 659 C C . SER A 1 90 ? 15.887 0.451 -7.084 1.00 92.25 90 SER A C 1
ATOM 661 O O . SER A 1 90 ? 15.657 -0.558 -7.758 1.00 92.25 90 SER A O 1
ATOM 663 N N . HIS A 1 91 ? 15.860 1.673 -7.614 1.00 92.38 91 HIS A N 1
ATOM 664 C CA . HIS A 1 91 ? 15.699 1.886 -9.050 1.00 92.38 91 HIS A CA 1
ATOM 665 C C . HIS A 1 91 ? 16.868 1.330 -9.870 1.00 92.38 91 HIS A C 1
ATOM 667 O O . HIS A 1 91 ? 16.646 0.850 -10.978 1.00 92.38 91 HIS A O 1
ATOM 673 N N . GLU A 1 92 ? 18.082 1.297 -9.316 1.00 93.06 92 GLU A N 1
ATOM 674 C CA . GLU A 1 92 ? 19.230 0.626 -9.938 1.00 93.06 92 GLU A CA 1
ATOM 675 C C . GLU A 1 92 ? 18.983 -0.877 -10.122 1.00 93.06 92 GLU A C 1
ATOM 677 O O . GLU A 1 92 ? 19.384 -1.445 -11.135 1.00 93.06 92 GLU A O 1
ATOM 682 N N . GLU A 1 93 ? 18.332 -1.538 -9.158 1.00 94.44 93 GLU A N 1
ATOM 683 C CA . GLU A 1 93 ? 18.000 -2.965 -9.259 1.00 94.44 93 GLU A CA 1
ATOM 684 C C . GLU A 1 93 ? 16.949 -3.221 -10.348 1.00 94.44 93 GLU A C 1
ATOM 686 O O . GLU A 1 93 ? 17.105 -4.139 -11.152 1.00 94.44 93 GLU A O 1
ATOM 691 N N . LEU A 1 94 ? 15.947 -2.339 -10.466 1.00 95.38 94 LEU A N 1
ATOM 692 C CA . LEU A 1 94 ? 15.029 -2.348 -11.608 1.00 95.38 94 LEU A CA 1
ATOM 693 C C . LEU A 1 94 ? 15.789 -2.167 -12.936 1.00 95.38 94 LEU A C 1
ATOM 695 O O . LEU A 1 94 ? 15.583 -2.957 -13.857 1.00 95.38 94 LEU A O 1
ATOM 699 N N . ARG A 1 95 ? 16.698 -1.185 -13.038 1.00 94.50 95 ARG A N 1
ATOM 700 C CA . ARG A 1 95 ? 17.510 -0.976 -14.252 1.00 94.50 95 ARG A CA 1
ATOM 701 C C . ARG A 1 95 ? 18.339 -2.217 -14.604 1.00 94.50 95 ARG A C 1
ATOM 703 O O . ARG A 1 95 ? 18.297 -2.642 -15.753 1.00 94.50 95 ARG A O 1
ATOM 710 N N . LYS A 1 96 ? 18.999 -2.861 -13.632 1.00 94.62 96 LYS A N 1
ATOM 711 C CA . LYS A 1 96 ? 19.755 -4.116 -13.839 1.00 94.62 96 LYS A CA 1
ATOM 712 C C . LYS A 1 96 ? 18.894 -5.227 -14.446 1.00 94.62 96 LYS A C 1
ATOM 714 O O . LYS A 1 96 ? 19.332 -5.869 -15.396 1.00 94.62 96 LYS A O 1
ATOM 719 N N . VAL A 1 97 ? 17.677 -5.447 -13.939 1.00 94.69 97 VAL A N 1
ATOM 720 C CA . VAL A 1 97 ? 16.778 -6.487 -14.476 1.00 94.69 97 VAL A CA 1
ATOM 721 C C . VAL A 1 97 ? 16.248 -6.122 -15.867 1.00 94.69 97 VAL A C 1
ATOM 723 O O . VAL A 1 97 ? 16.161 -6.992 -16.733 1.00 94.69 97 VAL A O 1
ATOM 726 N N . LEU A 1 98 ? 15.957 -4.843 -16.123 1.00 94.62 98 LEU A N 1
ATOM 727 C CA . LEU A 1 98 ? 15.560 -4.363 -17.452 1.00 94.62 98 LEU A CA 1
ATOM 728 C C . LEU A 1 98 ? 16.694 -4.507 -18.481 1.00 94.62 98 LEU A C 1
ATOM 730 O O . LEU A 1 98 ? 16.452 -4.968 -19.594 1.00 94.62 98 LEU A O 1
ATOM 734 N N . ASP A 1 99 ? 17.927 -4.156 -18.118 1.00 93.81 99 ASP A N 1
ATOM 735 C CA . ASP A 1 99 ? 19.094 -4.230 -19.006 1.00 93.81 99 ASP A CA 1
ATOM 736 C C . ASP A 1 99 ? 19.555 -5.687 -19.237 1.00 93.81 99 ASP A C 1
ATOM 738 O O . ASP A 1 99 ? 19.937 -6.049 -20.355 1.00 93.81 99 ASP A O 1
ATOM 742 N N . ALA A 1 100 ? 19.401 -6.567 -18.239 1.00 93.44 100 ALA A N 1
ATOM 743 C CA . ALA A 1 100 ? 19.531 -8.016 -18.418 1.00 93.44 100 ALA A CA 1
ATOM 744 C C . ALA A 1 100 ? 18.464 -8.576 -19.379 1.00 93.44 100 ALA A C 1
ATOM 746 O O . ALA A 1 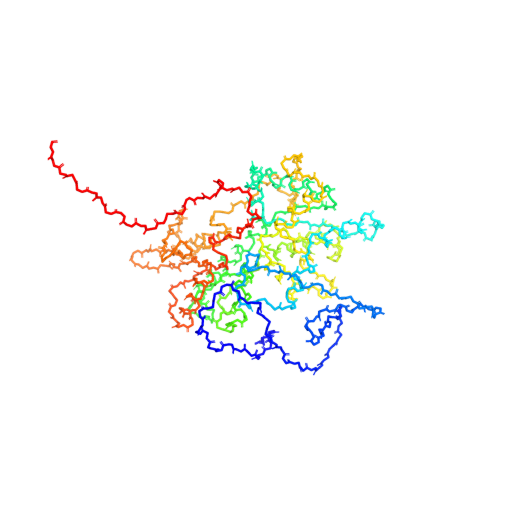100 ? 18.790 -9.325 -20.294 1.00 93.44 100 ALA A O 1
ATOM 747 N N . ASN A 1 101 ? 17.197 -8.168 -19.249 1.00 93.25 101 ASN A N 1
ATOM 748 C CA . ASN A 1 101 ? 16.134 -8.585 -20.172 1.00 93.25 101 ASN A CA 1
ATOM 749 C C . ASN A 1 101 ? 16.387 -8.151 -21.628 1.00 93.25 101 ASN A C 1
ATOM 751 O O . ASN A 1 101 ? 16.078 -8.909 -22.545 1.00 93.25 101 ASN A O 1
ATOM 755 N N . LYS A 1 102 ? 16.968 -6.964 -21.856 1.00 90.38 102 LYS A N 1
ATOM 756 C CA . LYS A 1 102 ? 17.331 -6.476 -23.205 1.00 90.38 102 LYS A CA 1
ATOM 757 C C . LYS A 1 102 ? 18.410 -7.327 -23.888 1.00 90.38 102 LYS A C 1
ATOM 759 O O . LYS A 1 102 ? 18.526 -7.275 -25.108 1.00 90.38 102 LYS A O 1
ATOM 764 N N . THR A 1 103 ? 19.206 -8.071 -23.118 1.00 90.69 103 THR A N 1
ATOM 765 C CA . THR A 1 103 ? 20.339 -8.878 -23.610 1.00 90.69 103 THR A CA 1
ATOM 766 C C . THR A 1 103 ? 20.111 -10.390 -23.504 1.00 90.69 103 THR A C 1
ATOM 768 O O . THR A 1 103 ? 20.800 -11.160 -24.171 1.00 90.69 103 THR A O 1
ATOM 771 N N . ALA A 1 104 ? 19.129 -10.826 -22.713 1.00 89.25 104 ALA A N 1
ATOM 772 C CA . ALA A 1 104 ? 18.728 -12.220 -22.576 1.00 89.25 104 ALA A CA 1
ATOM 773 C C . ALA A 1 104 ? 18.033 -12.763 -23.838 1.00 89.25 104 ALA A C 1
ATOM 775 O O . ALA A 1 104 ? 17.280 -12.061 -24.514 1.00 89.25 104 ALA A O 1
ATOM 776 N N . ALA A 1 105 ? 18.228 -14.055 -24.116 1.00 86.25 105 ALA A N 1
ATOM 777 C CA . ALA A 1 105 ? 17.471 -14.757 -25.151 1.00 86.25 105 ALA A CA 1
ATOM 778 C C . ALA A 1 105 ? 15.969 -14.836 -24.782 1.00 86.25 105 ALA A C 1
ATOM 780 O O . ALA A 1 105 ? 15.649 -14.858 -23.591 1.00 86.25 105 ALA A O 1
ATOM 781 N N . PRO A 1 106 ? 15.033 -14.969 -25.747 1.00 77.38 106 PRO A N 1
ATOM 782 C CA . PRO A 1 106 ? 13.590 -14.928 -25.468 1.00 77.38 106 PRO A CA 1
ATOM 783 C C . PRO A 1 106 ? 13.095 -15.919 -24.397 1.00 77.38 106 PRO A C 1
ATOM 785 O O . PRO A 1 106 ? 12.209 -15.590 -23.619 1.00 77.38 106 PRO A O 1
ATOM 788 N N . GLY A 1 107 ? 13.701 -17.109 -24.294 1.00 78.00 107 GLY A N 1
ATOM 789 C CA . GLY A 1 107 ? 13.381 -18.102 -23.253 1.00 78.00 107 GLY A CA 1
ATOM 790 C C . GLY A 1 107 ? 14.002 -17.841 -21.868 1.00 78.00 107 GLY A C 1
ATOM 791 O O . GLY A 1 107 ? 13.828 -18.652 -20.962 1.00 78.00 107 GLY A O 1
ATOM 792 N N . GLN A 1 108 ? 14.763 -16.756 -21.705 1.00 83.06 108 GLN A N 1
ATOM 793 C CA . GLN A 1 108 ? 15.444 -16.356 -20.464 1.00 83.06 108 GLN A CA 1
ATOM 794 C C . GLN A 1 108 ? 14.956 -15.003 -19.919 1.00 83.06 108 GLN A C 1
ATOM 796 O O . GLN A 1 108 ? 15.296 -14.644 -18.791 1.00 83.06 108 GLN A O 1
ATOM 801 N N . GLN A 1 109 ? 14.165 -14.258 -20.695 1.00 90.00 109 GLN A N 1
ATOM 802 C CA . GLN A 1 109 ? 13.575 -12.988 -20.277 1.00 90.00 109 GLN A CA 1
ATOM 803 C C . GLN A 1 109 ? 12.550 -13.194 -19.151 1.00 90.00 109 GLN A C 1
ATOM 805 O O . GLN A 1 109 ? 11.794 -14.167 -19.139 1.00 90.00 109 GLN A O 1
ATOM 810 N N . ARG A 1 110 ? 12.512 -12.256 -18.199 1.00 93.44 110 ARG A N 1
ATOM 811 C CA . ARG A 1 110 ? 11.495 -12.196 -17.139 1.00 93.44 110 ARG A CA 1
ATOM 812 C C . ARG A 1 110 ? 10.395 -11.210 -17.500 1.00 93.44 110 ARG A C 1
ATOM 814 O O . ARG A 1 110 ? 10.687 -10.082 -17.895 1.00 93.44 110 ARG A O 1
ATOM 821 N N . LEU A 1 111 ? 9.140 -11.578 -17.267 1.00 95.62 111 LEU A N 1
ATOM 822 C CA . LEU A 1 111 ? 8.007 -10.671 -17.425 1.00 95.62 111 LEU A CA 1
ATOM 823 C C . LEU A 1 111 ? 8.045 -9.608 -16.315 1.00 95.62 111 LEU A C 1
ATOM 825 O O . LEU A 1 111 ? 7.732 -9.895 -15.160 1.00 95.62 111 LEU A O 1
ATOM 829 N N . VAL A 1 112 ? 8.451 -8.381 -16.647 1.00 97.56 112 VAL A N 1
ATOM 830 C CA . VAL A 1 112 ? 8.533 -7.282 -15.669 1.00 97.56 112 VAL A CA 1
ATOM 831 C C . VAL A 1 112 ? 7.163 -6.631 -15.513 1.00 97.56 112 VAL A C 1
ATOM 833 O O . VAL A 1 112 ? 6.657 -6.005 -16.446 1.00 97.56 112 VAL A O 1
ATOM 836 N N . VAL A 1 113 ? 6.589 -6.753 -14.319 1.00 97.88 113 VAL A N 1
ATOM 837 C CA . VAL A 1 113 ? 5.292 -6.177 -13.942 1.00 97.88 113 VAL A CA 1
ATOM 838 C C . VAL A 1 113 ? 5.525 -5.093 -12.898 1.00 97.88 113 VAL A C 1
ATOM 840 O O . VAL A 1 113 ? 6.162 -5.348 -11.876 1.00 97.88 113 VAL A O 1
ATOM 843 N N . ILE A 1 114 ? 4.993 -3.891 -13.123 1.00 98.06 114 ILE A N 1
ATOM 844 C CA . ILE A 1 114 ? 5.115 -2.770 -12.184 1.00 98.06 114 ILE A CA 1
ATOM 845 C C . ILE A 1 114 ? 3.737 -2.423 -11.619 1.00 98.06 114 ILE A C 1
ATOM 847 O O . ILE A 1 114 ? 2.829 -2.078 -12.364 1.00 98.06 114 ILE A O 1
ATOM 851 N N . SER A 1 115 ? 3.561 -2.484 -10.300 1.00 96.69 115 SER A N 1
ATOM 852 C CA . SER A 1 115 ? 2.328 -2.046 -9.640 1.00 96.69 115 SER A CA 1
ATOM 853 C C . SER A 1 115 ? 2.519 -0.697 -8.951 1.00 96.69 115 SER A C 1
ATOM 855 O O . SER A 1 115 ? 3.488 -0.484 -8.226 1.00 96.69 115 SER A O 1
ATOM 857 N N . VAL A 1 116 ? 1.613 0.255 -9.174 1.00 95.19 116 VAL A N 1
ATOM 858 C CA . VAL A 1 116 ? 1.751 1.635 -8.684 1.00 95.19 116 VAL A CA 1
ATOM 859 C C . VAL A 1 116 ? 0.786 1.904 -7.532 1.00 95.19 116 VAL A C 1
ATOM 861 O O . VAL A 1 116 ? -0.368 1.473 -7.550 1.00 95.19 116 VAL A O 1
ATOM 864 N N . SER A 1 117 ? 1.241 2.618 -6.498 1.00 91.81 117 SER A N 1
ATOM 865 C CA . SER A 1 117 ? 0.358 3.066 -5.419 1.00 91.81 117 SER A CA 1
ATOM 866 C C . SER A 1 117 ? -0.408 4.348 -5.781 1.00 91.81 117 SER A C 1
ATOM 868 O O . SER A 1 117 ? 0.210 5.307 -6.255 1.00 91.81 117 SER A O 1
ATOM 870 N N . PRO A 1 118 ? -1.720 4.446 -5.484 1.00 87.88 118 PRO A N 1
ATOM 871 C CA . PRO A 1 118 ? -2.476 5.695 -5.606 1.00 87.88 118 PRO A CA 1
ATOM 872 C C . PRO A 1 118 ? -1.867 6.871 -4.830 1.00 87.88 118 PRO A C 1
ATOM 874 O O . PRO A 1 118 ? -2.004 8.023 -5.229 1.00 87.88 118 PRO A O 1
ATOM 877 N N . GLN A 1 119 ? -1.151 6.605 -3.731 1.00 86.50 119 GLN A N 1
ATOM 878 C CA . GLN A 1 119 ? -0.386 7.619 -3.003 1.00 86.50 119 GLN A CA 1
ATOM 879 C C . GLN A 1 119 ? 0.809 8.136 -3.825 1.00 86.50 119 GLN A C 1
ATOM 881 O O . GLN A 1 119 ? 1.043 9.345 -3.857 1.00 86.50 119 GLN A O 1
ATOM 886 N N . SER A 1 120 ? 1.540 7.249 -4.507 1.00 90.31 120 SER A N 1
ATOM 887 C CA . SER A 1 120 ? 2.624 7.611 -5.429 1.00 90.31 120 SER A CA 1
ATOM 888 C C . SER A 1 120 ? 2.091 8.370 -6.642 1.00 90.31 120 SER A C 1
ATOM 890 O O . SER A 1 120 ? 2.604 9.448 -6.930 1.00 90.31 120 SER A O 1
ATOM 892 N N . GLN A 1 121 ? 1.020 7.881 -7.285 1.00 90.50 121 GLN A N 1
ATOM 893 C CA . GLN A 1 121 ? 0.340 8.595 -8.373 1.00 90.50 121 GLN A CA 1
ATOM 894 C C . GLN A 1 121 ? -0.081 10.002 -7.934 1.00 90.50 121 GLN A C 1
ATOM 896 O O . GLN A 1 121 ? 0.321 10.974 -8.558 1.00 90.50 121 GLN A O 1
ATOM 901 N N . ALA A 1 122 ? -0.815 10.144 -6.824 1.00 88.56 122 ALA A N 1
ATOM 902 C CA . ALA A 1 122 ? -1.280 11.446 -6.343 1.00 88.56 122 ALA A CA 1
ATOM 903 C C . ALA A 1 122 ? -0.125 12.400 -5.979 1.00 88.56 122 ALA A C 1
ATOM 905 O O . ALA A 1 122 ? -0.223 13.606 -6.203 1.00 88.56 122 ALA A O 1
ATOM 906 N N . SER A 1 123 ? 0.985 11.878 -5.445 1.00 87.88 123 SER A N 1
ATOM 907 C CA . SER A 1 123 ? 2.184 12.678 -5.167 1.00 87.88 123 SER A CA 1
ATOM 908 C C . SER A 1 123 ? 2.882 13.151 -6.449 1.00 87.88 123 SER A C 1
ATOM 910 O O . SER A 1 123 ? 3.381 14.276 -6.486 1.00 87.88 123 SER A O 1
ATOM 912 N N . LEU A 1 124 ? 2.916 12.320 -7.495 1.00 91.19 124 LEU A N 1
ATOM 913 C CA . LEU A 1 124 ? 3.496 12.661 -8.798 1.00 91.19 124 LEU A CA 1
ATOM 914 C C . LEU A 1 124 ? 2.583 13.612 -9.586 1.00 91.19 124 LEU A C 1
ATOM 916 O O . LEU A 1 124 ? 3.074 14.587 -10.146 1.00 91.19 124 LEU A O 1
ATOM 920 N N . ALA A 1 125 ? 1.265 13.413 -9.526 1.00 91.00 125 ALA A N 1
ATOM 921 C CA . ALA A 1 125 ? 0.253 14.285 -10.119 1.00 91.00 125 ALA A CA 1
ATOM 922 C C . ALA A 1 125 ? 0.413 15.730 -9.623 1.00 91.00 125 ALA A C 1
ATOM 924 O O . ALA A 1 125 ? 0.583 16.653 -10.417 1.00 91.00 125 ALA A O 1
ATOM 925 N N . VAL A 1 126 ? 0.499 15.919 -8.299 1.00 89.69 126 VAL A N 1
ATOM 926 C CA . VAL A 1 126 ? 0.764 17.234 -7.687 1.00 89.69 126 VAL A CA 1
ATOM 927 C C . VAL A 1 126 ? 2.148 17.780 -8.071 1.00 89.69 126 VAL A C 1
ATOM 929 O O . VAL A 1 126 ? 2.277 18.974 -8.332 1.00 89.69 126 VAL A O 1
ATOM 932 N N . ARG A 1 127 ? 3.187 16.934 -8.145 1.00 89.94 127 ARG A N 1
ATOM 933 C CA . ARG A 1 127 ? 4.559 17.350 -8.501 1.00 89.94 127 ARG A CA 1
ATOM 934 C C . ARG A 1 127 ? 4.705 17.801 -9.961 1.00 89.94 127 ARG A C 1
ATOM 936 O O . ARG A 1 127 ? 5.549 18.660 -10.224 1.00 89.94 127 ARG A O 1
ATOM 943 N N . PHE A 1 128 ? 3.924 17.241 -10.882 1.00 91.19 128 PHE A N 1
ATOM 944 C CA . PHE A 1 128 ? 3.948 17.562 -12.317 1.00 91.19 128 PHE A CA 1
ATOM 945 C C . PHE A 1 128 ? 2.751 18.409 -12.789 1.00 91.19 128 PHE A C 1
ATOM 947 O O . PHE A 1 128 ? 2.675 18.719 -13.972 1.00 91.19 128 PHE A O 1
ATOM 954 N N . GLN A 1 129 ? 1.859 18.815 -11.876 1.00 92.38 129 GLN A N 1
ATOM 955 C CA . GLN A 1 129 ? 0.633 19.584 -12.157 1.00 92.38 129 GLN A CA 1
ATOM 956 C C . GLN A 1 129 ? -0.317 18.880 -13.150 1.00 92.38 129 GLN A C 1
ATOM 958 O O . GLN A 1 129 ? -0.981 19.510 -13.967 1.00 92.38 129 GLN A O 1
ATOM 963 N N . LEU A 1 130 ? -0.379 17.551 -13.054 1.00 91.81 130 LEU A N 1
ATOM 964 C CA . LEU A 1 130 ? -1.228 16.672 -13.858 1.00 91.81 130 LEU A CA 1
ATOM 965 C C . LEU A 1 130 ? -2.468 16.238 -13.060 1.00 91.81 130 LEU A C 1
ATOM 967 O O . LEU A 1 130 ? -2.448 16.211 -11.828 1.00 91.81 130 LEU A O 1
ATOM 971 N N . ASN A 1 131 ? -3.536 15.827 -13.749 1.00 90.25 131 ASN A N 1
ATOM 972 C CA . ASN A 1 131 ? -4.633 15.099 -13.102 1.00 90.25 131 ASN A CA 1
ATOM 973 C C . ASN A 1 131 ? -4.223 13.627 -12.820 1.00 90.25 131 ASN A C 1
ATOM 975 O O . ASN A 1 131 ? -3.251 13.137 -13.410 1.00 90.25 131 ASN A O 1
ATOM 979 N N . PRO A 1 132 ? -4.912 12.900 -11.916 1.00 86.62 132 PRO A N 1
ATOM 980 C CA . PRO A 1 132 ? -4.524 11.535 -11.545 1.00 86.62 132 PRO A CA 1
ATOM 981 C C . PRO A 1 132 ? -4.555 10.537 -12.711 1.00 86.62 132 PRO A C 1
ATOM 983 O O . PRO A 1 132 ? -3.619 9.752 -12.851 1.00 86.62 132 PRO A O 1
ATOM 986 N N . THR A 1 133 ? -5.578 10.599 -13.568 1.00 88.19 133 THR A N 1
ATOM 987 C CA . THR A 1 133 ? -5.770 9.675 -14.697 1.00 88.19 133 THR A CA 1
ATOM 988 C C . THR A 1 133 ? -4.652 9.818 -15.733 1.00 88.19 133 THR A C 1
ATOM 990 O O . THR A 1 133 ? -4.010 8.829 -16.087 1.00 88.19 133 THR A O 1
ATOM 993 N N . ASP A 1 134 ? -4.316 11.046 -16.137 1.00 91.19 134 ASP A N 1
ATOM 994 C CA . ASP A 1 134 ? -3.174 11.315 -17.019 1.00 91.19 134 ASP A CA 1
ATOM 995 C C . ASP A 1 134 ? -1.840 10.984 -16.354 1.00 91.19 134 ASP A C 1
ATOM 997 O O . ASP A 1 134 ? -0.923 10.524 -17.028 1.00 91.19 134 ASP A O 1
ATOM 1001 N N . THR A 1 135 ? -1.718 11.155 -15.034 1.00 92.94 135 THR A N 1
ATOM 1002 C CA . THR A 1 135 ? -0.512 10.736 -14.305 1.00 92.94 135 THR A CA 1
ATOM 1003 C C . THR A 1 135 ? -0.329 9.222 -14.380 1.00 92.94 135 THR A C 1
ATOM 1005 O O . THR A 1 135 ? 0.767 8.764 -14.689 1.00 92.94 135 THR A O 1
ATOM 1008 N N . ALA A 1 136 ? -1.387 8.434 -14.164 1.00 92.31 136 ALA A N 1
ATOM 1009 C CA . ALA A 1 136 ? -1.339 6.980 -14.303 1.00 92.31 136 ALA A CA 1
ATOM 1010 C C . ALA A 1 136 ? -1.008 6.552 -15.748 1.00 92.31 136 ALA A C 1
ATOM 1012 O O . ALA A 1 136 ? -0.151 5.691 -15.958 1.00 92.31 136 ALA A O 1
ATOM 1013 N N . ARG A 1 137 ? -1.614 7.199 -16.754 1.00 94.12 137 ARG A N 1
ATOM 1014 C CA . ARG A 1 137 ? -1.377 6.913 -18.183 1.00 94.12 137 ARG A CA 1
ATOM 1015 C C . ARG A 1 137 ? 0.034 7.301 -18.647 1.00 94.12 137 ARG A C 1
ATOM 1017 O O . ARG A 1 137 ? 0.678 6.535 -19.362 1.00 94.12 137 ARG A O 1
ATOM 1024 N N . LYS A 1 138 ? 0.559 8.449 -18.204 1.00 95.81 138 LYS A N 1
ATOM 1025 C CA . LYS A 1 138 ? 1.933 8.907 -18.495 1.00 95.81 138 LYS A CA 1
ATOM 1026 C C . LYS A 1 138 ? 2.985 8.092 -17.727 1.00 95.81 138 LYS A C 1
ATOM 1028 O O . LYS A 1 138 ? 4.051 7.824 -18.273 1.00 95.81 138 LYS A O 1
ATOM 1033 N N . LEU A 1 139 ? 2.684 7.612 -16.512 1.00 95.81 139 LEU A N 1
ATOM 1034 C CA . LEU A 1 139 ? 3.540 6.648 -15.799 1.00 95.81 139 LEU A CA 1
ATOM 1035 C C . LEU A 1 139 ? 3.551 5.281 -16.490 1.00 95.81 139 LEU A C 1
ATOM 1037 O O . LEU A 1 139 ? 4.611 4.675 -16.613 1.00 95.81 139 LEU A O 1
ATOM 1041 N N . THR A 1 140 ? 2.406 4.825 -16.997 1.00 96.06 140 THR A N 1
ATOM 1042 C CA . THR A 1 140 ? 2.314 3.597 -17.801 1.00 96.06 140 THR A CA 1
ATOM 1043 C C . THR A 1 140 ? 3.173 3.703 -19.062 1.00 96.06 140 THR A C 1
ATOM 1045 O O . THR A 1 140 ? 3.962 2.802 -19.341 1.00 96.06 140 THR A O 1
ATOM 1048 N N . ALA A 1 141 ? 3.109 4.839 -19.769 1.00 96.44 141 ALA A N 1
ATOM 1049 C CA . ALA A 1 141 ? 3.980 5.125 -20.909 1.00 96.44 141 ALA A CA 1
ATOM 1050 C C . ALA A 1 141 ? 5.470 5.133 -20.521 1.00 96.44 141 ALA A C 1
ATOM 1052 O O . ALA A 1 141 ? 6.280 4.492 -21.189 1.00 96.44 141 ALA A O 1
ATOM 1053 N N . PHE A 1 142 ? 5.833 5.803 -19.419 1.00 97.19 142 PHE A N 1
ATOM 1054 C CA . PHE A 1 142 ? 7.209 5.849 -18.915 1.00 97.19 142 PHE A CA 1
ATOM 1055 C C . PHE A 1 142 ? 7.770 4.452 -18.624 1.00 97.19 142 PHE A C 1
ATOM 1057 O O . PHE A 1 142 ? 8.830 4.089 -19.135 1.00 97.19 142 PHE A O 1
ATOM 1064 N N . PHE A 1 143 ? 7.046 3.660 -17.829 1.00 97.44 143 PHE A N 1
ATOM 1065 C CA . PHE A 1 143 ? 7.493 2.336 -17.412 1.00 97.44 143 PHE A CA 1
ATOM 1066 C C . PHE A 1 143 ? 7.569 1.358 -18.590 1.00 97.44 143 PHE A C 1
ATOM 1068 O O . PHE A 1 143 ? 8.563 0.639 -18.707 1.00 97.44 143 PHE A O 1
ATOM 1075 N N . LYS A 1 144 ? 6.595 1.375 -19.512 1.00 95.81 144 LYS A N 1
ATOM 1076 C CA . LYS A 1 144 ? 6.664 0.563 -20.738 1.00 95.81 144 LYS A CA 1
ATOM 1077 C C . LYS A 1 144 ? 7.861 0.939 -21.610 1.00 95.81 144 LYS A C 1
ATOM 1079 O O . LYS A 1 144 ? 8.588 0.059 -22.059 1.00 95.81 144 LYS A O 1
ATOM 1084 N N . ARG A 1 145 ? 8.143 2.237 -21.767 1.00 95.06 145 ARG A N 1
ATOM 1085 C CA . ARG A 1 145 ? 9.283 2.734 -22.556 1.00 95.06 145 ARG A CA 1
ATOM 1086 C C . ARG A 1 145 ? 10.649 2.279 -22.022 1.00 95.06 145 ARG A C 1
ATOM 1088 O O . ARG A 1 145 ? 11.543 2.051 -22.828 1.00 95.06 145 ARG A O 1
ATOM 1095 N N . ILE A 1 146 ? 10.826 2.125 -20.704 1.00 94.81 146 ILE A N 1
ATOM 1096 C CA . ILE A 1 146 ? 12.088 1.601 -20.134 1.00 94.81 146 ILE A CA 1
ATOM 1097 C C . ILE A 1 146 ? 12.185 0.059 -20.151 1.00 94.81 146 ILE A C 1
ATOM 1099 O O . ILE A 1 146 ? 13.265 -0.478 -19.900 1.00 94.81 146 ILE A O 1
ATOM 1103 N N . GLY A 1 147 ? 11.092 -0.646 -20.482 1.00 94.50 147 GLY A N 1
ATOM 1104 C CA . GLY A 1 147 ? 11.039 -2.106 -20.659 1.00 94.50 147 GLY A CA 1
ATOM 1105 C C . GLY A 1 147 ? 10.133 -2.874 -19.681 1.00 94.50 147 GLY A C 1
ATOM 1106 O O . GLY A 1 147 ? 10.229 -4.101 -19.599 1.00 94.50 147 GLY A O 1
ATOM 1107 N N . ALA A 1 148 ? 9.261 -2.201 -18.921 1.00 96.69 148 ALA A N 1
ATOM 1108 C CA . ALA A 1 148 ? 8.188 -2.896 -18.207 1.00 96.69 148 ALA A CA 1
ATOM 1109 C C . ALA A 1 148 ? 7.160 -3.452 -19.205 1.00 96.69 148 ALA A C 1
ATOM 1111 O O . ALA A 1 148 ? 6.840 -2.807 -20.200 1.00 96.69 148 ALA A O 1
ATOM 1112 N N . HIS A 1 149 ? 6.625 -4.639 -18.933 1.00 95.69 149 HIS A N 1
ATOM 1113 C CA . HIS A 1 149 ? 5.676 -5.302 -19.828 1.00 95.69 149 HIS A CA 1
ATOM 1114 C C . HIS A 1 149 ? 4.237 -4.879 -19.493 1.00 95.69 149 HIS A C 1
ATOM 1116 O O . HIS A 1 149 ? 3.468 -4.529 -20.385 1.00 95.69 149 HIS A O 1
ATOM 1122 N N . TYR A 1 150 ? 3.914 -4.829 -18.196 1.00 96.44 150 TYR A N 1
ATOM 1123 C CA . TYR A 1 150 ? 2.600 -4.445 -17.676 1.00 96.44 150 TYR A CA 1
ATOM 1124 C C . TYR A 1 150 ? 2.723 -3.469 -16.498 1.00 96.44 150 TYR A C 1
ATOM 1126 O O . TYR A 1 150 ? 3.643 -3.589 -15.680 1.00 96.44 150 TYR A O 1
ATOM 1134 N N . VAL A 1 151 ? 1.786 -2.521 -16.396 1.00 96.12 151 VAL A N 1
ATOM 1135 C CA . VAL A 1 151 ? 1.729 -1.496 -15.343 1.00 96.12 151 VAL A CA 1
ATOM 1136 C C . VAL A 1 151 ? 0.325 -1.433 -14.727 1.00 96.12 151 VAL A C 1
ATOM 1138 O O . VAL A 1 151 ? -0.614 -0.937 -15.344 1.00 96.12 151 VAL A O 1
ATOM 1141 N N . PHE A 1 152 ? 0.184 -1.918 -13.491 1.00 94.50 152 PHE A N 1
ATOM 1142 C CA . PHE A 1 152 ? -1.100 -2.057 -12.787 1.00 94.50 152 PHE A CA 1
ATOM 1143 C C . PHE A 1 152 ? -1.275 -1.041 -11.646 1.00 94.50 152 PHE A C 1
ATOM 1145 O O . PHE A 1 152 ? -0.302 -0.556 -11.068 1.00 94.50 152 PHE A O 1
ATOM 1152 N N . ASP A 1 153 ? -2.520 -0.771 -11.244 1.00 90.25 153 ASP A N 1
ATOM 1153 C CA . ASP A 1 153 ? -2.833 0.061 -10.074 1.00 90.25 153 ASP A CA 1
ATOM 1154 C C . ASP A 1 153 ? -3.174 -0.790 -8.833 1.00 90.25 153 ASP A C 1
ATOM 1156 O O . ASP A 1 153 ? -4.085 -1.622 -8.844 1.00 90.25 153 ASP A O 1
ATOM 1160 N N . THR A 1 154 ? -2.484 -0.549 -7.713 1.00 90.38 154 THR A N 1
ATOM 1161 C CA . THR A 1 154 ? -2.796 -1.176 -6.410 1.00 90.38 154 THR A CA 1
ATOM 1162 C C . THR A 1 154 ? -4.079 -0.639 -5.754 1.00 90.38 154 THR A C 1
ATOM 1164 O O . THR A 1 154 ? -4.463 -1.089 -4.672 1.00 90.38 154 THR A O 1
ATOM 1167 N N . ALA A 1 155 ? -4.793 0.288 -6.398 1.00 86.25 155 ALA A N 1
ATOM 1168 C CA . ALA A 1 155 ? -6.199 0.558 -6.118 1.00 86.25 155 ALA A CA 1
ATOM 1169 C C . ALA A 1 155 ? -7.054 -0.714 -6.276 1.00 86.25 155 ALA A C 1
ATOM 1171 O O . ALA A 1 155 ? -7.862 -1.012 -5.398 1.00 86.25 155 ALA A O 1
ATOM 1172 N N . PHE A 1 156 ? -6.808 -1.532 -7.310 1.00 87.19 156 PHE A N 1
ATOM 1173 C CA . PHE A 1 156 ? -7.537 -2.788 -7.511 1.00 87.19 156 PHE A CA 1
ATOM 1174 C C . PHE A 1 156 ? -7.352 -3.742 -6.321 1.00 87.19 156 PHE A C 1
ATOM 1176 O O . PHE A 1 156 ? -8.332 -4.133 -5.687 1.00 87.19 156 PHE A O 1
ATOM 1183 N N . SER A 1 157 ? -6.105 -4.025 -5.928 1.00 90.94 157 SER A N 1
ATOM 1184 C CA . SER A 1 157 ? -5.798 -4.896 -4.781 1.00 90.94 157 SER A CA 1
ATOM 1185 C C . SER A 1 157 ? -6.273 -4.330 -3.434 1.00 90.94 157 SER A C 1
ATOM 1187 O O . SER A 1 157 ? -6.598 -5.095 -2.523 1.00 90.94 157 SER A O 1
ATOM 1189 N N . ARG A 1 158 ? -6.388 -3.001 -3.299 1.00 89.44 158 ARG A N 1
ATOM 1190 C CA . ARG A 1 158 ? -6.949 -2.353 -2.103 1.00 89.44 158 ARG A CA 1
ATOM 1191 C C . ARG A 1 158 ? -8.412 -2.714 -1.867 1.00 89.44 158 ARG A C 1
ATOM 1193 O O . ARG A 1 158 ? -8.785 -2.845 -0.703 1.00 89.44 158 ARG A O 1
ATOM 1200 N N . ASN A 1 159 ? -9.209 -2.929 -2.918 1.00 89.19 159 ASN A N 1
ATOM 1201 C CA . ASN A 1 159 ? -10.591 -3.399 -2.771 1.00 89.19 159 ASN A CA 1
ATOM 1202 C C . ASN A 1 159 ? -10.639 -4.683 -1.933 1.00 89.19 159 ASN A C 1
ATOM 1204 O O . ASN A 1 159 ? -11.364 -4.740 -0.948 1.00 89.19 159 ASN A O 1
ATOM 1208 N N . PHE A 1 160 ? -9.803 -5.672 -2.250 1.00 92.44 160 PHE A N 1
ATOM 1209 C CA . PHE A 1 160 ? -9.728 -6.931 -1.503 1.00 92.44 160 PHE A CA 1
ATOM 1210 C C . PHE A 1 160 ? -9.260 -6.726 -0.054 1.00 92.44 160 PHE A C 1
ATOM 1212 O O . PHE A 1 160 ? -9.891 -7.251 0.860 1.00 92.44 160 PHE A O 1
ATOM 1219 N N . SER A 1 161 ? -8.222 -5.911 0.194 1.00 93.50 161 SER A N 1
ATOM 1220 C CA . SER A 1 161 ? -7.814 -5.573 1.571 1.00 93.50 161 SER A CA 1
ATOM 1221 C C . SER A 1 161 ? -8.957 -4.944 2.382 1.00 93.50 161 SER A C 1
ATOM 1223 O O . SER A 1 161 ? -9.113 -5.258 3.558 1.00 93.50 161 SER A O 1
ATOM 1225 N N . LEU A 1 162 ? -9.758 -4.066 1.770 1.00 92.44 162 LEU A N 1
ATOM 1226 C CA . LEU A 1 162 ? -10.907 -3.420 2.410 1.00 92.44 162 LEU A CA 1
ATOM 1227 C C . LEU A 1 162 ? -12.065 -4.401 2.655 1.00 92.44 162 LEU A C 1
ATOM 1229 O O . LEU A 1 162 ? -12.624 -4.411 3.754 1.00 92.44 162 LEU A O 1
ATOM 1233 N N . LEU A 1 163 ? -12.374 -5.260 1.674 1.00 93.94 163 LEU A N 1
ATOM 1234 C CA . LEU A 1 163 ? -13.380 -6.322 1.783 1.00 93.94 163 LEU A CA 1
ATOM 1235 C C . LEU A 1 163 ? -13.044 -7.308 2.913 1.00 93.94 163 LEU A C 1
ATOM 1237 O O . LEU A 1 163 ? -13.935 -7.677 3.679 1.00 93.94 163 LEU A O 1
ATOM 1241 N N . GLU A 1 164 ? -11.774 -7.683 3.078 1.00 95.56 164 GLU A N 1
ATOM 1242 C CA . GLU A 1 164 ? -11.356 -8.544 4.188 1.00 95.56 164 GLU A CA 1
ATOM 1243 C C . GLU A 1 164 ? -11.320 -7.804 5.529 1.00 95.56 164 GLU A C 1
ATOM 1245 O O . GLU A 1 164 ? -11.809 -8.344 6.520 1.00 95.56 164 GLU A O 1
ATOM 1250 N N . SER A 1 165 ? -10.862 -6.546 5.591 1.00 95.38 165 SER A N 1
ATOM 1251 C CA . SER A 1 165 ? -10.922 -5.764 6.837 1.00 95.38 165 SER A CA 1
ATOM 1252 C C . SER A 1 165 ? -12.358 -5.539 7.339 1.00 95.38 165 SER A C 1
ATOM 1254 O O . SER A 1 165 ? -12.588 -5.618 8.548 1.00 95.38 165 SER A O 1
ATOM 1256 N N . GLN A 1 166 ? -13.345 -5.309 6.459 1.00 95.06 166 GLN A N 1
ATOM 1257 C CA . GLN A 1 166 ? -14.748 -5.162 6.889 1.00 95.06 166 GLN A CA 1
ATOM 1258 C C . GLN A 1 166 ? -15.366 -6.499 7.336 1.00 95.06 166 GLN A C 1
ATOM 1260 O O . GLN A 1 166 ? -16.085 -6.534 8.339 1.00 95.06 166 GLN A O 1
ATOM 1265 N N . ARG A 1 167 ? -15.044 -7.605 6.642 1.00 95.19 167 ARG A N 1
ATOM 1266 C CA . ARG A 1 167 ? -15.457 -8.969 7.015 1.00 95.19 167 ARG A CA 1
ATOM 1267 C C . ARG A 1 167 ? -14.879 -9.343 8.375 1.00 95.19 167 ARG A C 1
ATOM 1269 O O . ARG A 1 167 ? -15.614 -9.783 9.257 1.00 95.19 167 ARG A O 1
ATOM 1276 N N . GLU A 1 168 ? -13.583 -9.113 8.569 1.00 95.31 168 GLU A N 1
ATOM 1277 C CA . GLU A 1 168 ? -12.888 -9.379 9.822 1.00 95.31 168 GLU A CA 1
ATOM 1278 C C . GLU A 1 168 ? -13.456 -8.548 10.977 1.00 95.31 168 GLU A C 1
ATOM 1280 O O . GLU A 1 168 ? -13.730 -9.116 12.034 1.00 95.31 168 GLU A O 1
ATOM 1285 N N . PHE A 1 169 ? -13.682 -7.242 10.785 1.00 95.81 169 PHE A N 1
ATOM 1286 C CA . PHE A 1 169 ? -14.264 -6.396 11.827 1.00 95.81 169 PHE A CA 1
ATOM 1287 C C . PHE A 1 169 ? -15.649 -6.893 12.259 1.00 95.81 169 PHE A C 1
ATOM 1289 O O . PHE A 1 169 ? -15.858 -7.147 13.443 1.00 95.81 169 PHE A O 1
ATOM 1296 N N . VAL A 1 170 ? -16.577 -7.094 11.315 1.00 95.00 170 VAL A N 1
ATOM 1297 C CA . VAL A 1 170 ? -17.941 -7.566 11.621 1.00 95.00 170 VAL A CA 1
ATOM 1298 C C . VAL A 1 170 ? -17.913 -8.933 12.309 1.00 95.00 170 VAL A C 1
ATOM 1300 O O . VAL A 1 170 ? -18.655 -9.158 13.266 1.00 95.00 170 VAL A O 1
ATOM 1303 N N . ARG A 1 171 ? -17.024 -9.834 11.874 1.00 93.50 171 ARG A N 1
ATOM 1304 C CA . ARG A 1 171 ? -16.847 -11.165 12.467 1.00 93.50 171 ARG A CA 1
ATOM 1305 C C . ARG A 1 171 ? -16.271 -11.101 13.890 1.00 93.50 171 ARG A C 1
ATOM 1307 O O . ARG A 1 171 ? -16.741 -11.837 14.753 1.00 93.50 171 ARG A O 1
ATOM 1314 N N . ARG A 1 172 ? -15.297 -10.221 14.161 1.00 92.75 172 ARG A N 1
ATOM 1315 C CA . ARG A 1 172 ? -14.753 -9.978 15.515 1.00 92.75 172 ARG A CA 1
ATOM 1316 C C . ARG A 1 172 ? -15.787 -9.314 16.434 1.00 92.75 172 ARG A C 1
ATOM 1318 O O . ARG A 1 172 ? -15.915 -9.728 17.580 1.00 92.75 172 ARG A O 1
ATOM 1325 N N . PHE A 1 173 ? -16.556 -8.349 15.925 1.00 92.50 173 PHE A N 1
ATOM 1326 C CA . PHE A 1 173 ? -17.608 -7.647 16.670 1.00 92.50 173 PHE A CA 1
ATOM 1327 C C . PHE A 1 173 ? -18.749 -8.597 17.073 1.00 92.50 173 PHE A C 1
ATOM 1329 O O . PHE A 1 173 ? -19.031 -8.759 18.256 1.00 92.50 173 PHE A O 1
ATOM 1336 N N . ARG A 1 174 ? -19.329 -9.343 16.118 1.00 90.62 174 ARG A N 1
ATOM 1337 C CA . ARG A 1 174 ? -20.311 -10.409 16.422 1.00 90.62 174 ARG A CA 1
ATOM 1338 C C . ARG A 1 174 ? -19.728 -11.478 17.364 1.00 90.62 174 ARG A C 1
ATOM 1340 O O . ARG A 1 174 ? -20.443 -12.023 18.197 1.00 90.62 174 ARG A O 1
ATOM 1347 N N . GLY A 1 175 ? -18.423 -11.743 17.268 1.00 82.00 175 GLY A N 1
ATOM 1348 C CA . GLY A 1 175 ? -17.688 -12.690 18.110 1.00 82.00 175 GLY A CA 1
ATOM 1349 C C . GLY A 1 175 ? -17.436 -12.262 19.564 1.00 82.00 175 GLY A C 1
ATOM 1350 O O . GLY A 1 175 ? -16.923 -13.087 20.326 1.00 82.00 175 GLY A O 1
ATOM 1351 N N . GLN A 1 176 ? -17.792 -11.036 19.980 1.00 69.12 176 GLN A N 1
ATOM 1352 C CA . GLN A 1 176 ? -17.601 -10.559 21.363 1.00 69.12 176 GLN A CA 1
ATOM 1353 C C . GLN A 1 176 ? -18.305 -11.433 22.412 1.00 69.12 176 GLN A C 1
ATOM 1355 O O . GLN A 1 176 ? -17.815 -11.556 23.529 1.00 69.12 176 GLN A O 1
ATOM 1360 N N . ALA A 1 177 ? -19.429 -12.060 22.055 1.00 52.78 177 ALA A N 1
ATOM 1361 C CA . ALA A 1 177 ? -20.241 -12.856 22.976 1.00 52.78 177 ALA A CA 1
ATOM 1362 C C . ALA A 1 177 ? -19.685 -14.267 23.278 1.00 52.78 177 ALA A C 1
ATOM 1364 O O . ALA A 1 177 ? -20.278 -14.983 24.081 1.00 52.78 177 ALA A O 1
ATOM 1365 N N . GLY A 1 178 ? -18.582 -14.699 22.647 1.00 49.03 178 GLY A N 1
ATOM 1366 C CA . GLY A 1 178 ? -18.098 -16.078 22.819 1.00 49.03 178 GLY A CA 1
ATOM 1367 C C . GLY A 1 178 ? -16.731 -16.434 22.227 1.00 49.03 178 GLY A C 1
ATOM 1368 O O . GLY A 1 178 ? -16.449 -17.617 22.061 1.00 49.03 178 GLY A O 1
ATOM 1369 N N . SER A 1 179 ? -15.874 -15.467 21.879 1.00 51.28 179 SER A N 1
ATOM 1370 C CA . SER A 1 179 ? -14.552 -15.757 21.299 1.00 51.28 179 SER A CA 1
ATOM 1371 C C . SER A 1 179 ? -13.429 -14.900 21.889 1.00 51.28 179 SER A C 1
ATOM 1373 O O . SER A 1 179 ? -13.637 -13.753 22.269 1.00 51.28 179 SER A O 1
ATOM 1375 N N . GLN A 1 180 ? -12.204 -15.436 21.909 1.00 54.28 180 GLN A N 1
ATOM 1376 C CA . GLN A 1 180 ? -10.997 -14.754 22.412 1.00 54.28 180 GLN A CA 1
ATOM 1377 C C . GLN A 1 180 ? -10.482 -13.616 21.497 1.00 54.28 180 GLN A C 1
ATOM 1379 O O . GLN A 1 180 ? -9.324 -13.209 21.604 1.00 54.28 180 GLN A O 1
ATOM 1384 N N . GLN A 1 181 ? -11.279 -13.131 20.540 1.00 63.84 181 GLN A N 1
ATOM 1385 C CA . GLN A 1 181 ? -10.790 -12.214 19.509 1.00 63.84 181 GLN A CA 1
ATOM 1386 C C . GLN A 1 181 ? -10.851 -10.764 19.983 1.00 63.84 181 GLN A C 1
ATOM 1388 O O . GLN A 1 181 ? -11.916 -10.164 20.099 1.00 63.84 181 GLN A O 1
ATOM 1393 N N . ALA A 1 182 ? -9.674 -10.214 20.270 1.00 73.19 182 ALA A N 1
ATOM 1394 C CA . ALA A 1 182 ? -9.539 -8.938 20.950 1.00 73.19 182 ALA A CA 1
ATOM 1395 C C . ALA A 1 182 ? -10.007 -7.743 20.093 1.00 73.19 182 ALA A C 1
ATOM 1397 O O . ALA A 1 182 ? -9.757 -7.684 18.882 1.00 73.19 182 ALA A O 1
ATOM 1398 N N . LEU A 1 183 ? -10.648 -6.778 20.762 1.00 87.31 183 LEU A N 1
ATOM 1399 C CA . LEU A 1 183 ? -11.045 -5.471 20.233 1.00 87.31 183 LEU A CA 1
ATOM 1400 C C . LEU A 1 183 ? -10.369 -4.341 21.039 1.00 87.31 183 LEU A C 1
ATOM 1402 O O . LEU A 1 183 ? -10.127 -4.537 22.231 1.00 87.31 183 LEU A O 1
ATOM 1406 N N . PRO A 1 184 ? -10.057 -3.173 20.442 1.00 93.19 184 PRO A N 1
ATOM 1407 C CA . PRO A 1 184 ? -10.247 -2.802 19.038 1.00 93.19 184 PRO A CA 1
ATOM 1408 C C . PRO A 1 184 ? -9.513 -3.694 18.039 1.00 93.19 184 PRO A C 1
ATOM 1410 O O . PRO A 1 184 ? -8.489 -4.288 18.374 1.00 93.19 184 PRO A O 1
ATOM 1413 N N . VAL A 1 185 ? -10.013 -3.718 16.803 1.00 95.56 185 VAL A N 1
ATOM 1414 C CA . VAL A 1 185 ? -9.224 -4.128 15.633 1.00 95.56 185 VAL A CA 1
ATOM 1415 C C . VAL A 1 185 ? -8.299 -2.978 15.241 1.00 95.56 185 VAL A C 1
ATOM 1417 O O . VAL A 1 185 ? -8.752 -1.841 15.129 1.00 95.56 185 VAL A O 1
ATOM 1420 N N . LEU A 1 186 ? -7.019 -3.258 15.019 1.00 95.50 186 LEU A N 1
ATOM 1421 C CA . LEU A 1 186 ? -6.009 -2.286 14.598 1.00 95.50 186 LEU A CA 1
ATOM 1422 C C . LEU A 1 186 ? -5.585 -2.600 13.159 1.00 95.50 186 LEU A C 1
ATOM 1424 O O . LEU A 1 186 ? -5.241 -3.742 12.851 1.00 95.50 186 LEU A O 1
ATOM 1428 N N . THR A 1 187 ? -5.600 -1.614 12.261 1.00 94.88 187 THR A N 1
ATOM 1429 C CA . THR A 1 187 ? -5.276 -1.859 10.841 1.00 94.88 187 THR A CA 1
ATOM 1430 C C . THR A 1 187 ? -3.847 -2.343 10.618 1.00 94.88 187 THR A C 1
ATOM 1432 O O . THR A 1 187 ? -2.909 -1.853 11.245 1.00 94.88 187 THR A O 1
ATOM 1435 N N . SER A 1 188 ? -3.677 -3.234 9.644 1.00 93.69 188 SER A N 1
ATOM 1436 C CA . SER A 1 188 ? -2.404 -3.863 9.277 1.00 93.69 188 SER A CA 1
ATOM 1437 C C . SER A 1 188 ? -1.657 -3.198 8.114 1.00 93.69 188 SER A C 1
ATOM 1439 O O . SER A 1 188 ? -0.466 -3.426 7.933 1.00 93.69 188 SER A O 1
ATOM 1441 N N . ALA A 1 189 ? -2.325 -2.360 7.315 1.00 91.25 189 ALA A N 1
ATOM 1442 C CA . ALA A 1 189 ? -1.810 -1.909 6.015 1.00 91.25 189 ALA A CA 1
ATOM 1443 C C . ALA A 1 189 ? -0.553 -1.002 6.060 1.00 91.25 189 ALA A C 1
ATOM 1445 O O . ALA A 1 189 ? 0.069 -0.767 5.014 1.00 91.25 189 ALA A O 1
ATOM 1446 N N . CYS A 1 190 ? -0.183 -0.495 7.243 1.00 90.69 190 CYS A N 1
ATOM 1447 C CA . CYS A 1 190 ? 0.962 0.386 7.475 1.00 90.69 190 CYS A CA 1
ATOM 1448 C C . CYS A 1 190 ? 2.157 -0.388 8.083 1.00 90.69 190 CYS A C 1
ATOM 1450 O O . CYS A 1 190 ? 2.157 -0.643 9.291 1.00 90.69 190 CYS A O 1
ATOM 1452 N N . PRO A 1 191 ? 3.195 -0.740 7.298 1.00 87.38 191 PRO A N 1
ATOM 1453 C CA . PRO A 1 191 ? 4.287 -1.596 7.772 1.00 87.38 191 PRO A CA 1
ATOM 1454 C C . PRO A 1 191 ? 5.144 -0.982 8.887 1.00 87.38 191 PRO A C 1
ATOM 1456 O O . PRO A 1 191 ? 5.554 -1.717 9.780 1.00 87.38 191 PRO A O 1
ATOM 1459 N N . GLY A 1 192 ? 5.356 0.340 8.922 1.00 84.31 192 GLY A N 1
ATOM 1460 C CA . GLY A 1 192 ? 6.052 0.998 10.039 1.00 84.31 192 GLY A CA 1
ATOM 1461 C C . GLY A 1 192 ? 5.324 0.855 11.380 1.00 84.31 192 GLY A C 1
ATOM 1462 O O . GLY A 1 192 ? 5.955 0.678 12.421 1.00 84.31 192 GLY A O 1
ATOM 1463 N N . TRP A 1 193 ? 3.985 0.847 11.358 1.00 88.94 193 TRP A N 1
ATOM 1464 C CA . TRP A 1 193 ? 3.171 0.545 12.539 1.00 88.94 193 TRP A CA 1
ATOM 1465 C C . TRP A 1 193 ? 3.280 -0.934 12.935 1.00 88.94 193 TRP A C 1
ATOM 1467 O O . TRP A 1 193 ? 3.503 -1.213 14.111 1.00 88.94 193 TRP A O 1
ATOM 1477 N N . ILE A 1 194 ? 3.196 -1.868 11.979 1.00 90.56 194 ILE A N 1
ATOM 1478 C CA . ILE A 1 194 ? 3.379 -3.307 12.246 1.00 90.56 194 ILE A CA 1
ATOM 1479 C C . ILE A 1 194 ? 4.755 -3.583 12.868 1.00 90.56 194 ILE A C 1
ATOM 1481 O O . ILE A 1 194 ? 4.840 -4.230 13.908 1.00 90.56 194 ILE A O 1
ATOM 1485 N N . CYS A 1 195 ? 5.819 -3.030 12.281 1.00 85.38 195 CYS A N 1
ATOM 1486 C CA . CYS A 1 195 ? 7.197 -3.164 12.748 1.00 85.38 195 CYS A CA 1
ATOM 1487 C C . CYS A 1 195 ? 7.366 -2.682 14.201 1.00 85.38 195 CYS A C 1
ATOM 1489 O O . CYS A 1 195 ? 7.969 -3.373 15.022 1.00 85.38 195 CYS A O 1
ATOM 1491 N N . TYR A 1 196 ? 6.793 -1.523 14.539 1.00 85.06 196 TYR A N 1
ATOM 1492 C CA . TYR A 1 196 ? 6.762 -1.009 15.911 1.00 85.06 196 TYR A CA 1
ATOM 1493 C C . TYR A 1 196 ? 5.945 -1.906 16.855 1.00 85.06 196 TYR A C 1
ATOM 1495 O O . TYR A 1 196 ? 6.389 -2.234 17.958 1.00 85.06 196 TYR A O 1
ATOM 1503 N N . ALA A 1 197 ? 4.756 -2.335 16.424 1.00 87.75 197 ALA A N 1
ATOM 1504 C CA . ALA A 1 197 ? 3.865 -3.146 17.242 1.00 87.75 197 ALA A CA 1
ATOM 1505 C C . ALA A 1 197 ? 4.481 -4.511 17.585 1.00 87.75 197 ALA A C 1
ATOM 1507 O O . ALA A 1 197 ? 4.432 -4.927 18.742 1.00 87.75 197 ALA A O 1
ATOM 1508 N N . GLU A 1 198 ? 5.110 -5.170 16.610 1.00 85.38 198 GLU A N 1
ATOM 1509 C CA . GLU A 1 198 ? 5.858 -6.418 16.781 1.00 85.38 198 GLU A CA 1
ATOM 1510 C C . GLU A 1 198 ? 7.055 -6.242 17.720 1.00 85.38 198 GLU A C 1
ATOM 1512 O O . GLU A 1 198 ? 7.105 -6.900 18.761 1.00 85.38 198 GLU A O 1
ATOM 1517 N N . LYS A 1 199 ? 7.992 -5.342 17.384 1.00 82.19 199 LYS A N 1
ATOM 1518 C CA . LYS A 1 199 ? 9.286 -5.226 18.079 1.00 82.19 199 LYS A CA 1
ATOM 1519 C C . LYS A 1 199 ? 9.161 -4.673 19.495 1.00 82.19 199 LYS A C 1
ATOM 1521 O O . LYS A 1 199 ? 9.826 -5.163 20.401 1.00 82.19 199 LYS A O 1
ATOM 1526 N N . THR A 1 200 ? 8.321 -3.660 19.712 1.00 79.25 200 THR A N 1
ATOM 1527 C CA . THR A 1 200 ? 8.257 -2.961 21.007 1.00 79.25 200 THR A CA 1
ATOM 1528 C C . THR A 1 200 ? 7.213 -3.566 21.953 1.00 79.25 200 THR A C 1
ATOM 1530 O O . THR A 1 200 ? 7.295 -3.374 23.171 1.00 79.25 200 THR A O 1
ATOM 1533 N N . HIS A 1 201 ? 6.194 -4.271 21.441 1.00 79.50 201 HIS A N 1
ATOM 1534 C CA . HIS A 1 201 ? 5.030 -4.675 22.249 1.00 79.50 201 HIS A CA 1
ATOM 1535 C C . HIS A 1 201 ? 4.503 -6.101 22.005 1.00 79.50 201 HIS A C 1
ATOM 1537 O O . HIS A 1 201 ? 3.826 -6.641 22.886 1.00 79.50 201 HIS A O 1
ATOM 1543 N N . GLY A 1 202 ? 4.819 -6.718 20.862 1.00 75.44 202 GLY A N 1
ATOM 1544 C CA . GLY A 1 202 ? 4.570 -8.120 20.526 1.00 75.44 202 GLY A CA 1
ATOM 1545 C C . GLY A 1 202 ? 3.205 -8.649 20.973 1.00 75.44 202 GLY A C 1
ATOM 1546 O O . GLY A 1 202 ? 2.153 -8.197 20.516 1.00 75.44 202 GLY A O 1
ATOM 1547 N N . ARG A 1 203 ? 3.228 -9.610 21.908 1.00 75.94 203 ARG A N 1
ATOM 1548 C CA . ARG A 1 203 ? 2.045 -10.333 22.420 1.00 75.94 203 ARG A CA 1
ATOM 1549 C C . ARG A 1 203 ? 0.896 -9.434 22.897 1.00 75.94 203 ARG A C 1
ATOM 1551 O O . ARG A 1 203 ? -0.242 -9.881 22.863 1.00 75.94 203 ARG A O 1
ATOM 1558 N N . ALA A 1 204 ? 1.172 -8.201 23.332 1.00 82.38 204 ALA A N 1
ATOM 1559 C CA . ALA A 1 204 ? 0.145 -7.277 23.818 1.00 82.38 204 ALA A CA 1
ATOM 1560 C C . ALA A 1 204 ? -0.647 -6.576 22.696 1.00 82.38 204 ALA A C 1
ATOM 1562 O O . ALA A 1 204 ? -1.717 -6.042 22.966 1.00 82.38 204 ALA A O 1
ATOM 1563 N N . LEU A 1 205 ? -0.128 -6.545 21.460 1.00 86.62 205 LEU A N 1
ATOM 1564 C CA . LEU A 1 205 ? -0.771 -5.873 20.322 1.00 86.62 205 LEU A CA 1
ATOM 1565 C C . LEU A 1 205 ? -1.164 -6.830 19.199 1.00 86.62 205 LEU A C 1
ATOM 1567 O O . LEU A 1 205 ? -2.212 -6.631 18.594 1.00 86.62 205 LEU A O 1
ATOM 1571 N N . LEU A 1 206 ? -0.375 -7.878 18.944 1.00 88.81 206 LEU A N 1
ATOM 1572 C CA . LEU A 1 206 ? -0.628 -8.825 17.850 1.00 88.81 206 LEU A CA 1
ATOM 1573 C C . LEU A 1 206 ? -2.071 -9.385 17.805 1.00 88.81 206 LEU A C 1
ATOM 1575 O O . LEU A 1 206 ? -2.627 -9.409 16.711 1.00 88.81 206 LEU A O 1
ATOM 1579 N N . PRO A 1 207 ? -2.740 -9.747 18.925 1.00 90.69 207 PRO A N 1
ATOM 1580 C CA . PRO A 1 207 ? -4.130 -10.225 18.886 1.00 90.69 207 PRO A CA 1
ATOM 1581 C C . PRO A 1 207 ? -5.144 -9.194 18.368 1.00 90.69 207 PRO A C 1
ATOM 1583 O O . PRO A 1 207 ? -6.203 -9.568 17.867 1.00 90.69 207 PRO A O 1
ATOM 1586 N N . HIS A 1 208 ? -4.836 -7.900 18.485 1.00 92.56 208 HIS A N 1
ATOM 1587 C CA . HIS A 1 208 ? -5.687 -6.801 18.031 1.00 92.56 208 HIS A CA 1
ATOM 1588 C C . HIS A 1 208 ? -5.479 -6.450 16.553 1.00 92.56 208 HIS A C 1
ATOM 1590 O O . HIS A 1 208 ? -6.345 -5.824 15.947 1.00 92.56 208 HIS A O 1
ATOM 1596 N N . ILE A 1 209 ? -4.344 -6.819 15.956 1.00 94.31 209 ILE A N 1
ATOM 1597 C CA . ILE A 1 209 ? -4.025 -6.448 14.574 1.00 94.31 209 ILE A CA 1
ATOM 1598 C C . ILE A 1 209 ? -4.886 -7.258 13.593 1.00 94.31 209 ILE A C 1
ATOM 1600 O O . ILE A 1 209 ? -5.138 -8.447 13.800 1.00 94.31 209 ILE A O 1
ATOM 1604 N N . SER A 1 210 ? -5.362 -6.585 12.543 1.00 94.62 210 SER A N 1
ATOM 1605 C CA . SER A 1 210 ? -6.117 -7.175 11.432 1.00 94.62 210 SER A CA 1
ATOM 1606 C C . SER A 1 210 ? -5.277 -8.208 10.674 1.00 94.62 210 SER A C 1
ATOM 1608 O O . SER A 1 210 ? -4.115 -7.957 10.358 1.00 94.62 210 SER A O 1
ATOM 1610 N N . THR A 1 211 ? -5.868 -9.357 10.347 1.00 93.12 211 THR A N 1
ATOM 1611 C CA . THR A 1 211 ? -5.222 -10.410 9.548 1.00 93.12 211 THR A CA 1
ATOM 1612 C C . THR A 1 211 ? -5.231 -10.120 8.044 1.00 93.12 211 THR A C 1
ATOM 1614 O O . THR A 1 211 ? -4.539 -10.805 7.291 1.00 93.12 211 THR A O 1
ATOM 1617 N N . ALA A 1 212 ? -5.980 -9.112 7.584 1.00 93.75 212 ALA A N 1
ATOM 1618 C CA . ALA A 1 212 ? -5.985 -8.695 6.184 1.00 93.75 212 ALA A CA 1
ATOM 1619 C C . ALA A 1 212 ? -4.579 -8.251 5.719 1.00 93.75 212 ALA A C 1
ATOM 1621 O O . ALA A 1 212 ? -3.924 -7.430 6.366 1.00 93.75 212 ALA A O 1
ATOM 1622 N N . ARG A 1 213 ? -4.120 -8.764 4.568 1.00 94.19 213 ARG A N 1
ATOM 1623 C CA . ARG A 1 213 ? -2.863 -8.340 3.919 1.00 94.19 213 ARG A CA 1
ATOM 1624 C C . ARG A 1 213 ? -2.967 -6.896 3.404 1.00 94.19 213 ARG A C 1
ATOM 1626 O O . ARG A 1 213 ? -4.044 -6.451 2.996 1.00 94.19 213 ARG A O 1
ATOM 1633 N N . SER A 1 214 ? -1.847 -6.166 3.364 1.00 94.38 214 SER A N 1
ATOM 1634 C CA . SER A 1 214 ? -1.819 -4.817 2.774 1.00 94.38 214 SER A CA 1
ATOM 1635 C C . SER A 1 214 ? -1.985 -4.856 1.243 1.00 94.38 214 SER A C 1
ATOM 1637 O O . SER A 1 214 ? -1.660 -5.876 0.629 1.00 94.38 214 SER A O 1
ATOM 1639 N N . PRO A 1 215 ? -2.409 -3.753 0.590 1.00 93.38 215 PRO A N 1
ATOM 1640 C CA . PRO A 1 215 ? -2.635 -3.728 -0.859 1.00 93.38 215 PRO A CA 1
ATOM 1641 C C . PRO A 1 215 ? -1.398 -4.080 -1.697 1.00 93.38 215 PRO A C 1
ATOM 1643 O O . PRO A 1 215 ? -1.549 -4.564 -2.817 1.00 93.38 215 PRO A O 1
ATOM 1646 N N . GLN A 1 216 ? -0.186 -3.889 -1.157 1.00 95.50 216 GLN A N 1
ATOM 1647 C CA . GLN A 1 216 ? 1.055 -4.342 -1.792 1.00 95.50 216 GLN A CA 1
ATOM 1648 C C . GLN A 1 216 ? 1.099 -5.870 -1.887 1.00 95.50 216 GLN A C 1
ATOM 1650 O O . GLN A 1 216 ? 1.311 -6.405 -2.967 1.00 95.50 216 GLN A O 1
ATOM 1655 N N . GLN A 1 217 ? 0.877 -6.571 -0.773 1.00 95.81 217 GLN A N 1
ATOM 1656 C CA . GLN A 1 217 ? 1.015 -8.031 -0.709 1.00 95.81 217 GLN A CA 1
ATOM 1657 C C . GLN A 1 217 ? -0.212 -8.769 -1.247 1.00 95.81 217 GLN A C 1
ATOM 1659 O O . GLN A 1 217 ? -0.115 -9.924 -1.654 1.00 95.81 217 GLN A O 1
ATOM 1664 N N . VAL A 1 218 ? -1.365 -8.097 -1.309 1.00 96.19 218 VAL A N 1
ATOM 1665 C CA . VAL A 1 218 ? -2.497 -8.566 -2.117 1.00 96.19 218 VAL A CA 1
ATOM 1666 C C . VAL A 1 218 ? -2.191 -8.421 -3.610 1.00 96.19 218 VAL A C 1
ATOM 1668 O O . VAL A 1 218 ? -2.442 -9.359 -4.357 1.00 96.19 218 VAL A O 1
ATOM 1671 N N . MET A 1 219 ? -1.613 -7.297 -4.060 1.00 96.38 219 MET A N 1
ATOM 1672 C CA . MET A 1 219 ? -1.188 -7.163 -5.461 1.00 96.38 219 MET A CA 1
ATOM 1673 C C . MET A 1 219 ? -0.105 -8.184 -5.811 1.00 96.38 219 MET A C 1
ATOM 1675 O O . MET A 1 219 ? -0.170 -8.792 -6.869 1.00 96.38 219 MET A O 1
ATOM 1679 N N . GLY A 1 220 ? 0.852 -8.410 -4.910 1.00 96.38 220 GLY A N 1
ATOM 1680 C CA . GLY A 1 220 ? 1.896 -9.409 -5.092 1.00 96.38 220 GLY A CA 1
ATOM 1681 C C . GLY A 1 220 ? 1.343 -10.808 -5.326 1.00 96.38 220 GLY A C 1
ATOM 1682 O O . GLY A 1 220 ? 1.652 -11.415 -6.346 1.00 96.38 220 GLY A O 1
ATOM 1683 N N . ALA A 1 221 ? 0.430 -11.264 -4.464 1.00 95.25 221 ALA A N 1
ATOM 1684 C CA . ALA A 1 221 ? -0.279 -12.524 -4.670 1.00 95.25 221 ALA A CA 1
ATOM 1685 C C . ALA A 1 221 ? -1.076 -12.547 -5.993 1.00 95.25 221 ALA A C 1
ATOM 1687 O O . ALA A 1 221 ? -0.962 -13.504 -6.749 1.00 95.25 221 ALA A O 1
ATOM 1688 N N . LEU A 1 222 ? -1.825 -11.488 -6.331 1.00 95.62 222 LEU A N 1
ATOM 1689 C CA . LEU A 1 222 ? -2.583 -11.419 -7.593 1.00 95.62 222 LEU A CA 1
ATOM 1690 C C . LEU A 1 222 ? -1.684 -11.467 -8.844 1.00 95.62 222 LEU A C 1
ATOM 1692 O O . LEU A 1 222 ? -2.065 -12.074 -9.842 1.00 95.62 222 LEU A O 1
ATOM 1696 N N . VAL A 1 223 ? -0.501 -10.848 -8.799 1.00 96.44 223 VAL A N 1
ATOM 1697 C CA . VAL A 1 223 ? 0.472 -10.838 -9.903 1.00 96.44 223 VAL A CA 1
ATOM 1698 C C . VAL A 1 223 ? 1.221 -12.169 -10.012 1.00 96.44 223 VAL A C 1
ATOM 1700 O O . VAL A 1 223 ? 1.479 -12.636 -11.119 1.00 96.44 223 VAL A O 1
ATOM 1703 N N . LYS A 1 224 ? 1.578 -12.786 -8.880 1.00 95.62 224 LYS A N 1
ATOM 1704 C CA . LYS A 1 224 ? 2.380 -14.018 -8.835 1.00 95.62 224 LYS A CA 1
ATOM 1705 C C . LYS A 1 224 ? 1.562 -15.297 -8.970 1.00 95.62 224 LYS A C 1
ATOM 1707 O O . LYS A 1 224 ? 2.128 -16.289 -9.400 1.00 95.62 224 LYS A O 1
ATOM 1712 N N . ASP A 1 225 ? 0.276 -15.282 -8.636 1.00 93.88 225 ASP A N 1
ATOM 1713 C CA . ASP A 1 225 ? -0.626 -16.427 -8.784 1.00 93.88 225 ASP A CA 1
ATOM 1714 C C . ASP A 1 225 ? -1.573 -16.221 -9.979 1.00 93.88 225 ASP A C 1
ATOM 1716 O O . ASP A 1 225 ? -1.266 -16.626 -11.099 1.00 93.88 225 ASP A O 1
ATOM 1720 N N . PHE A 1 226 ? -2.683 -15.505 -9.778 1.00 93.94 226 PHE A N 1
ATOM 1721 C CA . PHE A 1 226 ? -3.749 -15.324 -10.773 1.00 93.94 226 PHE A CA 1
ATOM 1722 C C . PHE A 1 226 ? -3.254 -14.819 -12.142 1.00 93.94 226 PHE A C 1
ATOM 1724 O O . PHE A 1 226 ? -3.604 -15.387 -13.177 1.00 93.94 226 PHE A O 1
ATOM 1731 N N . PHE A 1 227 ? -2.412 -13.782 -12.173 1.00 95.00 227 PHE A N 1
ATOM 1732 C CA . PHE A 1 227 ? -1.870 -13.253 -13.427 1.00 95.00 227 PHE A CA 1
ATOM 1733 C C . PHE A 1 227 ? -0.800 -14.165 -14.048 1.00 95.00 227 PHE A C 1
ATOM 1735 O O . PHE A 1 227 ? -0.738 -14.284 -15.270 1.00 95.00 227 PHE A O 1
ATOM 1742 N N . ALA A 1 228 ? -0.000 -14.867 -13.239 1.00 94.62 228 ALA A N 1
ATOM 1743 C CA . ALA A 1 228 ? 0.954 -15.855 -13.743 1.00 94.62 228 ALA A CA 1
ATOM 1744 C C . ALA A 1 228 ? 0.235 -17.001 -14.473 1.00 94.62 228 ALA A C 1
ATOM 1746 O O . ALA A 1 228 ? 0.595 -17.332 -15.605 1.00 94.62 228 ALA A O 1
ATOM 1747 N N . GLN A 1 229 ? -0.861 -17.506 -13.893 1.00 93.81 229 GLN A N 1
ATOM 1748 C CA . GLN A 1 229 ? -1.737 -18.491 -14.533 1.00 93.81 229 GLN A CA 1
ATOM 1749 C C . GLN A 1 229 ? -2.326 -17.970 -15.860 1.00 93.81 229 GLN A C 1
ATOM 1751 O O . GLN A 1 229 ? -2.293 -18.693 -16.857 1.00 93.81 229 GLN A O 1
ATOM 1756 N N . GLN A 1 230 ? -2.803 -16.715 -15.905 1.00 92.62 230 GLN A N 1
ATOM 1757 C CA . GLN A 1 230 ? -3.313 -16.079 -17.135 1.00 92.62 230 GLN A CA 1
ATOM 1758 C C . GLN A 1 230 ? -2.253 -15.944 -18.241 1.00 92.62 230 GLN A C 1
ATOM 1760 O O . GLN A 1 230 ? -2.587 -16.061 -19.415 1.00 92.62 230 GLN A O 1
ATOM 1765 N N . GLN A 1 231 ? -0.994 -15.670 -17.886 1.00 93.00 231 GLN A N 1
ATOM 1766 C CA . GLN A 1 231 ? 0.117 -15.569 -18.842 1.00 93.00 231 GLN A CA 1
ATOM 1767 C C . GLN A 1 231 ? 0.745 -16.939 -19.177 1.00 93.00 231 GLN A C 1
ATOM 1769 O O . GLN A 1 231 ? 1.693 -16.996 -19.956 1.00 93.00 231 GLN A O 1
ATOM 1774 N N . HIS A 1 232 ? 0.248 -18.032 -18.582 1.00 94.00 232 HIS A N 1
ATOM 1775 C CA . HIS A 1 232 ? 0.834 -19.379 -18.645 1.00 94.00 232 HIS A CA 1
ATOM 1776 C C . HIS A 1 232 ? 2.313 -19.436 -18.203 1.00 94.00 232 HIS A C 1
ATOM 1778 O O . HIS A 1 232 ? 3.110 -20.212 -18.732 1.00 94.00 232 HIS A O 1
ATOM 1784 N N . LEU A 1 233 ? 2.677 -18.618 -17.210 1.00 93.81 233 LEU A N 1
ATOM 1785 C CA . LEU A 1 233 ? 4.021 -18.531 -16.636 1.00 93.81 233 LEU A CA 1
ATOM 1786 C C . LEU A 1 233 ? 4.061 -19.085 -15.209 1.00 93.81 233 LEU A C 1
ATOM 1788 O O . LEU A 1 233 ? 3.093 -18.984 -14.458 1.00 93.81 233 LEU A O 1
ATOM 1792 N N . THR A 1 234 ? 5.221 -19.601 -14.801 1.00 94.62 234 THR A N 1
ATOM 1793 C CA . THR A 1 234 ? 5.505 -19.886 -13.389 1.00 94.62 234 THR A CA 1
ATOM 1794 C C . THR A 1 234 ? 5.923 -18.607 -12.643 1.00 94.62 234 THR A C 1
ATOM 1796 O O . THR A 1 234 ? 6.469 -17.685 -13.263 1.00 94.62 234 THR A O 1
ATOM 1799 N N . PRO A 1 235 ? 5.706 -18.506 -11.315 1.00 94.50 235 PRO A N 1
ATOM 1800 C CA . PRO A 1 235 ? 5.834 -17.225 -10.604 1.00 94.50 235 PRO A CA 1
ATOM 1801 C C . PRO A 1 235 ? 7.263 -16.656 -10.547 1.00 94.50 235 PRO A C 1
ATOM 1803 O O . PRO A 1 235 ? 7.446 -15.453 -10.349 1.00 94.50 235 PRO A O 1
ATOM 1806 N N . ASP A 1 236 ? 8.279 -17.498 -10.763 1.00 93.88 236 ASP A N 1
ATOM 1807 C CA . ASP A 1 236 ? 9.696 -17.125 -10.869 1.00 93.88 236 ASP A CA 1
ATOM 1808 C C . ASP A 1 236 ? 10.050 -16.403 -12.186 1.00 93.88 236 ASP A C 1
ATOM 1810 O O . ASP A 1 236 ? 11.068 -15.709 -12.260 1.00 93.88 236 ASP A O 1
ATOM 1814 N N . LYS A 1 237 ? 9.219 -16.551 -13.231 1.00 95.25 237 LYS A N 1
ATOM 1815 C CA . LYS A 1 237 ? 9.389 -15.854 -14.519 1.00 95.25 237 LYS A CA 1
ATOM 1816 C C . LYS A 1 237 ? 8.873 -14.424 -14.480 1.00 95.25 237 LYS A C 1
ATOM 1818 O O . LYS A 1 237 ? 9.276 -13.620 -15.316 1.00 95.25 237 LYS A O 1
ATOM 1823 N N . ILE A 1 238 ? 8.007 -14.096 -13.525 1.00 96.88 238 ILE A N 1
ATOM 1824 C CA . ILE A 1 238 ? 7.529 -12.731 -13.312 1.00 96.88 238 ILE A CA 1
ATOM 1825 C C . ILE A 1 238 ? 8.477 -12.024 -12.345 1.00 96.88 238 ILE A C 1
ATOM 1827 O O . ILE A 1 238 ? 8.785 -12.555 -11.281 1.00 96.88 238 ILE A O 1
ATOM 1831 N N . TYR A 1 239 ? 8.906 -10.813 -12.693 1.00 97.44 239 TYR A N 1
ATOM 1832 C CA . TYR A 1 239 ? 9.601 -9.904 -11.783 1.00 97.44 239 TYR A CA 1
ATOM 1833 C C . TYR A 1 239 ? 8.655 -8.756 -11.427 1.00 97.44 239 TYR A C 1
ATOM 1835 O O . TYR A 1 239 ? 8.380 -7.884 -12.255 1.00 97.44 239 TYR A O 1
ATOM 1843 N N . HIS A 1 240 ? 8.107 -8.796 -10.213 1.00 97.94 240 HIS A N 1
ATOM 1844 C CA . HIS A 1 240 ? 7.092 -7.860 -9.748 1.00 97.94 240 HIS A CA 1
ATOM 1845 C C . HIS A 1 240 ? 7.711 -6.744 -8.901 1.00 97.94 240 HIS A C 1
ATOM 1847 O O . HIS A 1 240 ? 8.322 -6.989 -7.857 1.00 97.94 240 HIS A O 1
ATOM 1853 N N . VAL A 1 241 ? 7.499 -5.506 -9.347 1.00 98.12 241 VAL A N 1
ATOM 1854 C CA . VAL A 1 241 ? 8.033 -4.291 -8.732 1.00 98.12 241 VAL A CA 1
ATOM 1855 C C . VAL A 1 241 ? 6.894 -3.406 -8.246 1.00 98.12 241 VAL A C 1
ATOM 1857 O O . VAL A 1 241 ? 6.003 -3.077 -9.023 1.00 98.12 241 VAL A O 1
ATOM 1860 N N . ALA A 1 242 ? 6.922 -2.969 -6.988 1.00 97.81 242 ALA A N 1
ATOM 1861 C CA . ALA A 1 242 ? 5.901 -2.072 -6.448 1.00 97.81 242 ALA A CA 1
ATOM 1862 C C . ALA A 1 242 ? 6.426 -0.636 -6.262 1.00 97.81 242 ALA A C 1
ATOM 1864 O O . ALA A 1 242 ? 7.401 -0.401 -5.548 1.00 97.81 242 ALA A O 1
ATOM 1865 N N . VAL A 1 243 ? 5.746 0.343 -6.861 1.00 96.88 243 VAL A N 1
ATOM 1866 C CA . VAL A 1 243 ? 6.009 1.780 -6.698 1.00 96.88 243 VAL A CA 1
ATOM 1867 C C . VAL A 1 243 ? 5.219 2.307 -5.503 1.00 96.88 243 VAL A C 1
ATOM 1869 O O . VAL A 1 243 ? 3.992 2.449 -5.554 1.00 96.88 243 VAL A O 1
ATOM 1872 N N . MET A 1 244 ? 5.929 2.610 -4.419 1.00 93.00 244 MET A N 1
ATOM 1873 C CA . MET A 1 244 ? 5.352 2.885 -3.102 1.00 93.00 244 MET A CA 1
ATOM 1874 C C . MET A 1 244 ? 5.740 4.267 -2.556 1.00 93.00 244 MET A C 1
ATOM 1876 O O . MET A 1 244 ? 6.727 4.864 -2.982 1.00 93.00 244 MET A O 1
ATOM 1880 N N . PRO A 1 245 ? 4.997 4.814 -1.579 1.00 85.81 245 PRO A N 1
ATOM 1881 C CA . PRO A 1 245 ? 5.237 6.162 -1.074 1.00 85.81 245 PRO A CA 1
ATOM 1882 C C . PRO A 1 245 ? 6.160 6.184 0.162 1.00 85.81 245 PRO A C 1
ATOM 1884 O O . PRO A 1 245 ? 6.283 7.221 0.805 1.00 85.81 245 PRO A O 1
ATOM 1887 N N . CYS A 1 246 ? 6.747 5.043 0.548 1.00 82.69 246 CYS A N 1
ATOM 1888 C CA . CYS A 1 246 ? 7.387 4.837 1.850 1.00 82.69 246 CYS A CA 1
ATOM 1889 C C . CYS A 1 246 ? 8.483 3.760 1.795 1.00 82.69 246 CYS A C 1
ATOM 1891 O O . CYS A 1 246 ? 8.292 2.731 1.147 1.00 82.69 246 CYS A O 1
ATOM 1893 N N . HIS A 1 247 ? 9.583 3.955 2.530 1.00 83.00 247 HIS A N 1
ATOM 1894 C CA . HIS A 1 247 ? 10.662 2.969 2.667 1.00 83.00 247 HIS A CA 1
ATOM 1895 C C . HIS A 1 247 ? 10.234 1.698 3.419 1.00 83.00 247 HIS A C 1
ATOM 1897 O O . HIS A 1 247 ? 10.648 0.606 3.043 1.00 83.00 247 HIS A O 1
ATOM 1903 N N . ASP A 1 248 ? 9.332 1.795 4.400 1.00 85.50 248 ASP A N 1
ATOM 1904 C CA . ASP A 1 248 ? 8.839 0.651 5.186 1.00 85.50 248 ASP A CA 1
ATOM 1905 C C . ASP A 1 248 ? 8.187 -0.446 4.315 1.00 85.50 248 ASP A C 1
ATOM 1907 O O . ASP A 1 248 ? 8.122 -1.611 4.704 1.00 85.50 248 ASP A O 1
ATOM 1911 N N . LYS A 1 249 ? 7.720 -0.096 3.108 1.00 90.62 249 LYS A N 1
ATOM 1912 C CA . LYS A 1 249 ? 7.170 -1.047 2.130 1.00 90.62 249 LYS A CA 1
ATOM 1913 C C . LYS A 1 249 ? 8.240 -1.978 1.531 1.00 90.62 249 LYS A C 1
ATOM 1915 O O . LYS A 1 249 ? 7.916 -3.132 1.250 1.00 90.62 249 LYS A O 1
ATOM 1920 N N . LYS A 1 250 ? 9.506 -1.536 1.444 1.00 91.38 250 LYS A N 1
ATOM 1921 C CA . LYS A 1 250 ? 10.675 -2.387 1.127 1.00 91.38 250 LYS A CA 1
ATOM 1922 C C . LYS A 1 250 ? 10.881 -3.451 2.213 1.00 91.38 250 LYS A C 1
ATOM 1924 O O . LYS A 1 250 ? 11.085 -4.621 1.901 1.00 91.38 250 LYS A O 1
ATOM 1929 N N . LEU A 1 251 ? 10.742 -3.080 3.492 1.00 88.75 251 LEU A N 1
ATOM 1930 C CA . LEU A 1 251 ? 10.795 -4.038 4.609 1.00 88.75 251 LEU A CA 1
ATOM 1931 C C . LEU A 1 251 ? 9.619 -5.020 4.589 1.00 88.75 251 LEU A C 1
ATOM 1933 O O . LEU A 1 251 ? 9.799 -6.196 4.895 1.00 88.75 251 LEU A O 1
ATOM 1937 N N . GLU A 1 252 ? 8.427 -4.564 4.193 1.00 92.25 252 GLU A N 1
ATOM 1938 C CA . GLU A 1 252 ? 7.266 -5.441 4.021 1.00 92.25 252 GLU A CA 1
ATOM 1939 C C . GLU A 1 252 ? 7.488 -6.485 2.918 1.00 92.25 252 GLU A C 1
ATOM 1941 O O . GLU A 1 252 ? 7.132 -7.641 3.125 1.00 92.25 252 GLU A O 1
ATOM 1946 N N . ALA A 1 253 ? 8.102 -6.120 1.785 1.00 93.62 253 ALA A N 1
ATOM 1947 C CA . ALA A 1 253 ? 8.452 -7.055 0.707 1.00 93.62 253 ALA A CA 1
ATOM 1948 C C . ALA A 1 253 ? 9.541 -8.063 1.115 1.00 93.62 253 ALA A C 1
ATOM 1950 O O . ALA A 1 253 ? 9.470 -9.233 0.738 1.00 93.62 253 ALA A O 1
ATOM 1951 N N . SER A 1 254 ? 10.504 -7.643 1.941 1.00 91.19 254 SER A N 1
ATOM 1952 C CA . SER A 1 254 ? 11.607 -8.493 2.413 1.00 91.19 254 SER A CA 1
ATOM 1953 C C . SER A 1 254 ? 11.219 -9.562 3.443 1.00 91.19 254 SER A C 1
ATOM 1955 O O . SER A 1 254 ? 12.037 -10.447 3.714 1.00 91.19 254 SER A O 1
ATOM 1957 N N . ARG A 1 255 ? 10.002 -9.531 4.009 1.00 89.94 255 ARG A N 1
ATOM 1958 C CA . ARG A 1 255 ? 9.560 -10.509 5.023 1.00 89.94 255 ARG A CA 1
ATOM 1959 C C . ARG A 1 255 ? 9.661 -11.962 4.534 1.00 89.94 255 ARG A C 1
ATOM 1961 O O . ARG A 1 255 ? 9.473 -12.214 3.343 1.00 89.94 255 ARG A O 1
ATOM 1968 N N . PRO A 1 256 ? 9.926 -12.932 5.429 1.00 89.06 256 PRO A N 1
ATOM 1969 C CA . PRO A 1 256 ? 9.905 -14.351 5.073 1.00 89.06 256 PRO A CA 1
ATOM 1970 C C . PRO A 1 256 ? 8.483 -14.846 4.761 1.00 89.06 256 PRO A C 1
ATOM 1972 O O . PRO A 1 256 ? 8.323 -15.760 3.962 1.00 89.06 256 PRO A O 1
ATOM 1975 N N . ASP A 1 257 ? 7.457 -14.201 5.328 1.00 88.44 257 ASP A N 1
ATOM 1976 C CA . ASP A 1 257 ? 6.035 -14.567 5.195 1.00 88.44 257 ASP A CA 1
ATOM 1977 C C . ASP A 1 257 ? 5.484 -14.446 3.757 1.00 88.44 257 ASP A C 1
ATOM 1979 O O . ASP A 1 257 ? 4.397 -14.942 3.463 1.00 88.44 257 ASP A O 1
ATOM 1983 N N . PHE A 1 258 ? 6.225 -13.769 2.870 1.00 92.06 258 PHE A N 1
ATOM 1984 C CA . PHE A 1 258 ? 5.875 -13.510 1.467 1.00 92.06 258 PHE A CA 1
ATOM 1985 C C . PHE A 1 258 ? 6.925 -14.075 0.491 1.00 92.06 258 PHE A C 1
ATOM 1987 O O . PHE A 1 258 ? 7.122 -13.530 -0.596 1.00 92.06 258 PHE A O 1
ATOM 1994 N N . PHE A 1 259 ? 7.645 -15.129 0.894 1.00 92.44 259 PHE A N 1
ATOM 1995 C CA . PHE A 1 259 ? 8.574 -15.878 0.044 1.00 92.44 259 PHE A CA 1
ATOM 1996 C C . PHE A 1 259 ? 8.045 -17.299 -0.200 1.00 92.44 259 PHE A C 1
ATOM 1998 O O . PHE A 1 259 ? 7.942 -18.100 0.731 1.00 92.44 259 PHE A O 1
ATOM 2005 N N . SER A 1 260 ? 7.743 -17.630 -1.457 1.00 89.25 260 SER A N 1
ATOM 2006 C CA . SER A 1 260 ? 7.384 -18.991 -1.856 1.00 89.25 260 SER A CA 1
ATOM 2007 C C . SER A 1 260 ? 8.635 -19.864 -1.915 1.00 89.25 260 SER A C 1
ATOM 2009 O O . SER A 1 260 ? 9.512 -19.656 -2.752 1.00 89.25 260 SER A O 1
ATOM 2011 N N . GLN A 1 261 ? 8.698 -20.873 -1.044 1.00 89.25 261 GLN A N 1
ATOM 2012 C CA . GLN A 1 261 ? 9.760 -21.884 -1.070 1.00 89.25 261 GLN A CA 1
ATOM 2013 C C . GLN A 1 261 ? 9.658 -22.812 -2.289 1.00 89.25 261 GLN A C 1
ATOM 2015 O O . GLN A 1 261 ? 10.674 -23.330 -2.742 1.00 89.25 261 GLN A O 1
ATOM 2020 N N . GLU A 1 262 ? 8.458 -22.998 -2.843 1.00 89.56 262 GLU A N 1
ATOM 2021 C CA . GLU A 1 262 ? 8.223 -23.849 -4.014 1.00 89.56 262 GLU A CA 1
ATOM 2022 C C . GLU A 1 262 ? 8.786 -23.220 -5.295 1.00 89.56 262 GLU A C 1
ATOM 2024 O O . GLU A 1 262 ? 9.460 -23.883 -6.078 1.00 89.56 262 GLU A O 1
ATOM 2029 N N . HIS A 1 263 ? 8.562 -21.916 -5.483 1.00 88.44 263 HIS A N 1
ATOM 2030 C CA . HIS A 1 263 ? 8.982 -21.186 -6.685 1.00 88.44 263 HIS A CA 1
ATOM 2031 C C . HIS A 1 263 ? 10.221 -20.298 -6.463 1.00 88.44 263 HIS A C 1
ATOM 2033 O O . HIS A 1 263 ? 10.620 -19.568 -7.366 1.00 88.44 263 HIS A O 1
ATOM 2039 N N . GLN A 1 264 ? 10.819 -20.331 -5.265 1.00 93.00 264 GLN A N 1
ATOM 2040 C CA . GLN A 1 264 ? 12.008 -19.555 -4.868 1.00 93.00 264 GLN A CA 1
ATOM 2041 C C . GLN A 1 264 ? 11.913 -18.050 -5.207 1.00 93.00 264 GLN A C 1
ATOM 2043 O O . GLN A 1 264 ? 12.878 -17.416 -5.637 1.00 93.00 264 GLN A O 1
ATOM 2048 N N . THR A 1 265 ? 10.728 -17.465 -5.015 1.00 92.69 265 THR A N 1
ATOM 2049 C CA . THR A 1 265 ? 10.399 -16.081 -5.398 1.00 92.69 265 THR A CA 1
ATOM 2050 C C . THR A 1 265 ? 9.510 -15.406 -4.349 1.00 92.69 265 THR A C 1
ATOM 2052 O O . THR A 1 265 ? 8.995 -16.062 -3.442 1.00 92.69 265 THR A O 1
ATOM 2055 N N . ARG A 1 266 ? 9.340 -14.085 -4.448 1.00 94.44 266 ARG A N 1
ATOM 2056 C CA . ARG A 1 266 ? 8.532 -13.280 -3.522 1.00 94.44 266 ARG A CA 1
ATOM 2057 C C . ARG A 1 266 ? 7.210 -12.859 -4.151 1.00 94.44 266 ARG A C 1
ATOM 2059 O O . ARG A 1 266 ? 7.134 -12.701 -5.366 1.00 94.44 266 ARG A O 1
ATOM 2066 N N . ASP A 1 267 ? 6.215 -12.558 -3.316 1.00 95.69 267 ASP A N 1
ATOM 2067 C CA . ASP A 1 267 ? 4.991 -11.859 -3.746 1.00 95.69 267 ASP A CA 1
ATOM 2068 C C . ASP A 1 267 ? 5.348 -10.503 -4.406 1.00 95.69 267 ASP A C 1
ATOM 2070 O O . ASP A 1 267 ? 4.725 -10.070 -5.377 1.00 95.69 267 ASP A O 1
ATOM 2074 N N . VAL A 1 268 ? 6.399 -9.839 -3.911 1.00 97.31 268 VAL A N 1
ATOM 2075 C CA . VAL A 1 268 ? 6.991 -8.620 -4.484 1.00 97.31 268 VAL A CA 1
ATOM 2076 C C . VAL A 1 268 ? 8.513 -8.766 -4.476 1.00 97.31 268 VAL A C 1
ATOM 2078 O O . VAL A 1 268 ? 9.108 -8.900 -3.406 1.00 97.31 268 VAL A O 1
ATOM 2081 N N . ASP A 1 269 ? 9.147 -8.745 -5.650 1.00 96.25 269 ASP A N 1
ATOM 2082 C CA . ASP A 1 269 ? 10.597 -8.949 -5.786 1.00 96.25 269 ASP A CA 1
ATOM 2083 C C . ASP A 1 269 ? 11.395 -7.673 -5.478 1.00 96.25 269 ASP A C 1
ATOM 2085 O O . ASP A 1 269 ? 12.505 -7.750 -4.953 1.00 96.25 269 ASP A O 1
ATOM 2089 N N . CYS A 1 270 ? 10.833 -6.499 -5.786 1.00 96.50 270 CYS A N 1
ATOM 2090 C CA . CYS A 1 270 ? 11.442 -5.203 -5.489 1.00 96.50 270 CYS A CA 1
ATOM 2091 C C . CYS A 1 270 ? 10.384 -4.135 -5.178 1.00 96.50 270 CYS A C 1
ATOM 2093 O O . CYS A 1 270 ? 9.298 -4.116 -5.755 1.00 96.50 270 CYS A O 1
ATOM 2095 N N . VAL A 1 271 ? 10.705 -3.200 -4.289 1.00 97.06 271 VAL A N 1
ATOM 2096 C CA . VAL A 1 271 ? 9.895 -2.006 -4.031 1.00 97.06 271 VAL A CA 1
ATOM 2097 C C . VAL A 1 271 ? 10.746 -0.777 -4.324 1.00 97.06 271 VAL A C 1
ATOM 2099 O O . VAL A 1 271 ? 11.828 -0.637 -3.764 1.00 97.06 271 VAL A O 1
ATOM 2102 N N . ILE A 1 272 ? 10.245 0.142 -5.149 1.00 95.44 272 ILE A N 1
ATOM 2103 C CA . ILE A 1 272 ? 10.883 1.443 -5.397 1.00 95.44 272 ILE A CA 1
ATOM 2104 C C . ILE A 1 272 ? 9.996 2.566 -4.865 1.00 95.44 272 ILE A C 1
ATOM 2106 O O . ILE A 1 272 ? 8.767 2.507 -4.938 1.00 95.44 272 ILE A O 1
ATOM 2110 N N . THR A 1 273 ? 10.599 3.600 -4.288 1.00 92.56 273 THR A N 1
ATOM 2111 C CA . THR A 1 273 ? 9.846 4.741 -3.763 1.00 92.56 273 THR A CA 1
ATOM 2112 C C . THR A 1 273 ? 9.446 5.728 -4.858 1.00 92.56 273 THR A C 1
ATOM 2114 O O . THR A 1 273 ? 10.065 5.820 -5.916 1.00 92.56 273 THR A O 1
ATOM 2117 N N . THR A 1 274 ? 8.452 6.567 -4.568 1.00 91.06 274 THR A N 1
ATOM 2118 C CA . THR A 1 274 ? 8.082 7.719 -5.408 1.00 91.06 274 THR A CA 1
ATOM 2119 C C . THR A 1 274 ? 9.267 8.660 -5.688 1.00 91.06 274 THR A C 1
ATOM 2121 O O . THR A 1 274 ? 9.317 9.269 -6.752 1.00 91.06 274 THR A O 1
ATOM 2124 N N . GLY A 1 275 ? 10.234 8.768 -4.766 1.00 89.88 275 GLY A N 1
ATOM 2125 C CA . GLY A 1 275 ? 11.468 9.536 -4.976 1.00 89.88 275 GLY A CA 1
ATOM 2126 C C . GLY A 1 275 ? 12.452 8.847 -5.929 1.00 89.88 275 GLY A C 1
ATOM 2127 O O . GLY A 1 275 ? 13.082 9.509 -6.745 1.00 89.88 275 GLY A O 1
ATOM 2128 N N . GLU A 1 276 ? 12.541 7.518 -5.889 1.00 91.75 276 GLU A N 1
ATOM 2129 C CA . GLU A 1 276 ? 13.345 6.725 -6.831 1.00 91.75 276 GLU A CA 1
ATOM 2130 C C . GLU A 1 276 ? 12.748 6.724 -8.252 1.00 91.75 276 GLU A C 1
ATOM 2132 O O . GLU A 1 276 ? 13.493 6.721 -9.226 1.00 91.75 276 GLU A O 1
ATOM 2137 N N . VAL A 1 277 ? 11.423 6.851 -8.398 1.00 94.94 277 VAL A N 1
ATOM 2138 C CA . VAL A 1 277 ? 10.786 7.103 -9.709 1.00 94.94 277 VAL A CA 1
ATOM 2139 C C . VAL A 1 277 ? 11.122 8.494 -10.259 1.00 94.94 277 VAL A C 1
ATOM 2141 O O . VAL A 1 277 ? 11.284 8.643 -11.467 1.00 94.94 277 VAL A O 1
ATOM 2144 N N . LEU A 1 278 ? 11.280 9.510 -9.401 1.00 92.62 278 LEU A N 1
ATOM 2145 C CA . LEU A 1 278 ? 11.772 10.822 -9.840 1.00 92.62 278 LEU A CA 1
ATOM 2146 C C . LEU A 1 278 ? 13.236 10.753 -10.296 1.00 92.62 278 LEU A C 1
ATOM 2148 O O . LEU A 1 278 ? 13.549 11.323 -11.335 1.00 92.62 278 LEU A O 1
ATOM 2152 N N . LYS A 1 279 ? 14.094 9.987 -9.604 1.00 92.50 279 LYS A N 1
ATOM 2153 C CA . LYS A 1 279 ? 15.467 9.719 -10.072 1.00 92.50 279 LYS A CA 1
ATOM 2154 C C . LYS A 1 279 ? 15.482 9.042 -11.441 1.00 92.50 279 LYS A C 1
ATOM 2156 O O . LYS A 1 279 ? 16.196 9.507 -12.313 1.00 92.50 279 LYS A O 1
ATOM 2161 N N . LEU A 1 280 ? 14.648 8.023 -11.671 1.00 94.62 280 LEU A N 1
ATOM 2162 C CA . LEU A 1 280 ? 14.527 7.385 -12.991 1.00 94.62 280 LEU A CA 1
ATOM 2163 C C . LEU A 1 280 ? 14.090 8.366 -14.090 1.00 94.62 280 LEU A C 1
ATOM 2165 O O . LEU A 1 280 ? 14.585 8.287 -15.206 1.00 94.62 280 LEU A O 1
ATOM 2169 N N . LEU A 1 281 ? 13.171 9.290 -13.798 1.00 94.50 281 LEU A N 1
ATOM 2170 C CA . LEU A 1 281 ? 12.762 10.325 -14.756 1.00 94.50 281 LEU A CA 1
ATOM 2171 C C . LEU A 1 281 ? 13.908 11.309 -15.062 1.00 94.50 281 LEU A C 1
ATOM 2173 O O . LEU A 1 281 ? 14.072 11.716 -16.210 1.00 94.50 281 LEU A O 1
ATOM 2177 N N . GLU A 1 282 ? 14.715 11.659 -14.058 1.00 93.50 282 GLU A N 1
ATOM 2178 C CA . GLU A 1 282 ? 15.897 12.523 -14.200 1.00 93.50 282 GLU A CA 1
ATOM 2179 C C . GLU A 1 282 ? 17.052 11.814 -14.945 1.00 93.50 282 GLU A C 1
ATOM 2181 O O . GLU A 1 282 ? 17.640 12.403 -15.850 1.00 93.50 282 GLU A O 1
ATOM 2186 N N . GLU A 1 283 ? 17.328 10.542 -14.637 1.00 93.69 283 GLU A N 1
ATOM 2187 C CA . GLU A 1 283 ? 18.344 9.688 -15.283 1.00 93.69 283 GLU A CA 1
ATOM 2188 C C . GLU A 1 283 ? 18.012 9.386 -16.753 1.00 93.69 283 GLU A C 1
ATOM 2190 O O . GLU A 1 283 ? 18.887 9.447 -17.613 1.00 93.69 283 GLU A O 1
ATOM 2195 N N . GLU A 1 284 ? 16.739 9.123 -17.063 1.00 92.94 284 GLU A N 1
ATOM 2196 C CA . GLU A 1 284 ? 16.242 8.926 -18.433 1.00 92.94 284 GLU A CA 1
ATOM 2197 C C . GLU A 1 284 ? 15.924 10.265 -19.145 1.00 92.94 284 GLU A C 1
ATOM 2199 O O . GLU A 1 284 ? 15.284 10.270 -20.200 1.00 92.94 284 GLU A O 1
ATOM 2204 N N . GLY A 1 285 ? 16.330 11.404 -18.563 1.00 92.44 285 GLY A N 1
ATOM 2205 C CA . GLY A 1 285 ? 16.297 12.742 -19.167 1.00 92.44 285 GLY A CA 1
ATOM 2206 C C . GLY A 1 285 ? 14.909 13.307 -19.498 1.00 92.44 285 GLY A C 1
ATOM 2207 O O . GLY A 1 285 ? 14.792 14.148 -20.389 1.00 92.44 285 GLY A O 1
ATOM 2208 N N . VAL A 1 286 ? 13.839 12.834 -18.848 1.00 91.50 286 VAL A N 1
ATOM 2209 C CA . VAL A 1 286 ? 12.454 12.989 -19.331 1.00 91.50 286 VAL A CA 1
ATOM 2210 C C . VAL A 1 286 ? 11.499 13.489 -18.249 1.00 91.50 286 VAL A C 1
ATOM 2212 O O . VAL A 1 286 ? 11.304 12.865 -17.210 1.00 91.50 286 VAL A O 1
ATOM 2215 N N . SER A 1 287 ? 10.796 14.587 -18.543 1.00 92.19 287 SER A N 1
ATOM 2216 C CA . SER A 1 287 ? 9.671 15.036 -17.717 1.00 92.19 287 SER A CA 1
ATOM 2217 C C . SER A 1 287 ? 8.431 14.177 -17.961 1.00 92.19 287 SER A C 1
ATOM 2219 O O . SER A 1 287 ? 7.978 14.048 -19.099 1.00 92.19 287 SER A O 1
ATOM 2221 N N . LEU A 1 288 ? 7.808 13.691 -16.883 1.00 91.44 288 LEU A N 1
ATOM 2222 C CA . LEU A 1 288 ? 6.544 12.948 -16.933 1.00 91.44 288 LEU A CA 1
ATOM 2223 C C . LEU A 1 288 ? 5.428 13.731 -17.647 1.00 91.44 288 LEU A C 1
ATOM 2225 O O . LEU A 1 288 ? 4.597 13.135 -18.324 1.00 91.44 288 LEU A O 1
ATOM 2229 N N . SER A 1 289 ? 5.418 15.065 -17.532 1.00 91.62 289 SER A N 1
ATOM 2230 C CA . SER A 1 289 ? 4.426 15.917 -18.204 1.00 91.62 289 SER A CA 1
ATOM 2231 C C . SER A 1 289 ? 4.496 15.843 -19.734 1.00 91.62 289 SER A C 1
ATOM 2233 O O . SER A 1 289 ? 3.450 15.911 -20.380 1.00 91.62 289 SER A O 1
ATOM 2235 N N . ALA A 1 290 ? 5.695 15.650 -20.295 1.00 91.69 290 ALA A N 1
ATOM 2236 C CA . ALA A 1 290 ? 5.982 15.675 -21.731 1.00 91.69 290 ALA A CA 1
ATOM 2237 C C . ALA A 1 290 ? 5.879 14.301 -22.424 1.00 91.69 290 ALA A C 1
ATOM 2239 O O . ALA A 1 290 ? 6.145 14.198 -23.616 1.00 91.69 290 ALA A O 1
ATOM 2240 N N . LEU A 1 291 ? 5.521 13.240 -21.693 1.00 93.06 291 LEU A N 1
ATOM 2241 C CA . LEU A 1 291 ? 5.237 11.928 -22.277 1.00 93.06 291 LEU A CA 1
ATOM 2242 C C . LEU A 1 291 ? 3.811 11.862 -22.814 1.00 93.06 291 LEU A C 1
ATOM 2244 O O . LEU A 1 291 ? 2.890 12.339 -22.151 1.00 93.06 291 LEU A O 1
ATOM 2248 N N . GLU A 1 292 ? 3.602 11.194 -23.945 1.00 93.50 292 GLU A N 1
ATOM 2249 C CA . GLU A 1 292 ? 2.246 10.888 -24.399 1.00 93.50 292 GLU A CA 1
ATOM 2250 C C . GLU A 1 292 ? 1.572 9.838 -23.492 1.00 93.50 292 GLU A C 1
ATOM 2252 O O . GLU A 1 292 ? 2.246 8.910 -23.029 1.00 93.50 292 GLU A O 1
ATOM 2257 N N . PRO A 1 293 ? 0.267 9.965 -23.177 1.00 92.81 293 PRO A N 1
ATOM 2258 C CA . PRO A 1 293 ? -0.423 9.019 -22.300 1.00 92.81 293 PRO A CA 1
ATOM 2259 C C . PRO A 1 293 ? -0.606 7.647 -22.970 1.00 92.81 293 PRO A C 1
ATOM 2261 O O . PRO A 1 293 ? -1.143 7.560 -24.072 1.00 92.81 293 PRO A O 1
ATOM 2264 N N . ALA A 1 294 ? -0.241 6.561 -22.283 1.00 92.00 294 ALA A N 1
ATOM 2265 C CA . ALA A 1 294 ? -0.541 5.195 -22.725 1.00 92.00 294 ALA A CA 1
ATOM 2266 C C . ALA A 1 294 ? -1.837 4.663 -22.090 1.00 92.00 294 ALA A C 1
ATOM 2268 O O . ALA A 1 294 ? -2.237 5.100 -21.009 1.00 92.00 294 ALA A O 1
ATOM 2269 N N . ALA A 1 295 ? -2.468 3.675 -22.730 1.00 89.75 295 ALA A N 1
ATOM 2270 C CA . ALA A 1 295 ? -3.555 2.911 -22.120 1.00 89.75 295 ALA A CA 1
ATOM 2271 C C . ALA A 1 295 ? -3.060 2.152 -20.872 1.00 89.75 295 ALA A C 1
ATOM 2273 O O . ALA A 1 295 ? -1.969 1.576 -20.890 1.00 89.75 295 ALA A O 1
ATOM 2274 N N . LEU A 1 296 ? -3.867 2.171 -19.805 1.00 87.88 296 LEU A N 1
ATOM 2275 C CA . LEU A 1 296 ? -3.604 1.462 -18.548 1.00 87.88 296 LEU A CA 1
ATOM 2276 C C . LEU A 1 296 ? -3.787 -0.049 -18.735 1.00 87.88 296 LEU A C 1
ATOM 2278 O O . LEU A 1 296 ? -4.706 -0.469 -19.437 1.00 87.88 296 LEU A O 1
ATOM 2282 N N . ASP A 1 297 ? -2.963 -0.859 -18.070 1.00 89.44 297 ASP A N 1
ATOM 2283 C CA . ASP A 1 297 ? -3.158 -2.310 -18.051 1.00 89.44 297 ASP A CA 1
ATOM 2284 C C . ASP A 1 297 ? -4.159 -2.721 -16.961 1.00 89.44 297 ASP A C 1
ATOM 2286 O O . ASP A 1 297 ? -4.228 -2.117 -15.888 1.00 89.44 297 ASP A O 1
ATOM 2290 N N . SER A 1 298 ? -4.911 -3.793 -17.218 1.00 83.88 298 SER A N 1
ATOM 2291 C CA . SER A 1 298 ? -5.871 -4.377 -16.277 1.00 83.88 298 SER A CA 1
ATOM 2292 C C . SER A 1 298 ? -5.562 -5.854 -16.039 1.00 83.88 298 SER A C 1
ATOM 2294 O O . SER A 1 298 ? -5.270 -6.588 -16.979 1.00 83.88 298 SER A O 1
ATOM 2296 N N . LEU A 1 299 ? -5.691 -6.300 -14.787 1.00 79.81 299 LEU A N 1
ATOM 2297 C CA . LEU A 1 299 ? -5.637 -7.720 -14.404 1.00 79.81 299 LEU A CA 1
ATOM 2298 C C . LEU A 1 299 ? -6.894 -8.504 -14.838 1.00 79.81 299 LEU A C 1
ATOM 2300 O O . LEU A 1 299 ? -6.893 -9.735 -14.838 1.00 79.81 299 LEU A O 1
ATOM 2304 N N . CYS A 1 300 ? -7.972 -7.799 -15.196 1.00 72.00 300 CYS A N 1
ATOM 2305 C CA . CYS A 1 300 ? -9.229 -8.380 -15.661 1.00 72.00 300 CYS A CA 1
ATOM 2306 C C . CYS A 1 300 ? -9.624 -7.764 -17.008 1.00 72.00 300 CYS A C 1
ATOM 2308 O O . CYS A 1 300 ? -10.015 -6.596 -17.079 1.00 72.00 300 CYS A O 1
ATOM 2310 N N . SER A 1 301 ? -9.576 -8.571 -18.068 1.00 54.16 301 SER A N 1
ATOM 2311 C CA . SER A 1 301 ? -9.926 -8.184 -19.444 1.00 54.16 301 SER A CA 1
ATOM 2312 C C . SER A 1 301 ? -11.385 -7.746 -19.626 1.00 54.16 301 SER A C 1
ATOM 2314 O O . SER A 1 301 ? -11.697 -7.030 -20.570 1.00 54.16 301 SER A O 1
ATOM 2316 N N . THR A 1 302 ? -12.279 -8.129 -18.711 1.00 48.59 302 THR A N 1
ATOM 2317 C CA . THR A 1 302 ? -13.710 -7.784 -18.732 1.00 48.59 302 THR A CA 1
ATOM 2318 C C . THR A 1 302 ? -14.030 -6.374 -18.225 1.00 48.59 302 THR A C 1
ATOM 2320 O O . THR A 1 302 ? -15.203 -6.030 -18.111 1.00 48.59 302 THR A O 1
ATOM 2323 N N . VAL A 1 303 ? -13.022 -5.569 -17.867 1.00 48.81 303 VAL A N 1
ATOM 2324 C CA . VAL A 1 303 ? -13.206 -4.189 -17.392 1.00 48.81 303 VAL A CA 1
ATOM 2325 C C . VAL A 1 303 ? -12.238 -3.267 -18.135 1.00 48.81 303 VAL A C 1
ATOM 2327 O O . VAL A 1 303 ? -11.170 -2.926 -17.619 1.00 48.81 303 VAL A O 1
ATOM 2330 N N . SER A 1 304 ? -12.606 -2.886 -19.361 1.00 33.50 304 SER A N 1
ATOM 2331 C CA . SER A 1 304 ? -11.951 -1.777 -20.059 1.00 33.50 304 SER A CA 1
ATOM 2332 C C . SER A 1 304 ? -12.229 -0.453 -19.337 1.00 33.50 304 SER A C 1
ATOM 2334 O O . SER A 1 304 ? -13.178 -0.339 -18.562 1.00 33.50 304 SER A O 1
ATOM 2336 N N . ASP A 1 305 ? -11.377 0.543 -19.584 1.00 42.84 305 ASP A N 1
ATOM 2337 C CA . ASP A 1 305 ? -11.598 1.939 -19.181 1.00 42.84 305 ASP A CA 1
ATOM 2338 C C . ASP A 1 305 ? -11.794 2.185 -17.672 1.00 42.84 305 ASP A C 1
ATOM 2340 O O . ASP A 1 305 ? -12.572 3.043 -17.255 1.00 42.84 305 ASP A O 1
ATOM 2344 N N . GLN A 1 306 ? -11.023 1.489 -16.826 1.00 53.88 306 GLN A N 1
ATOM 2345 C CA . GLN A 1 306 ? -10.891 1.887 -15.421 1.00 53.88 306 GLN A CA 1
ATOM 2346 C C . GLN A 1 306 ? -10.153 3.229 -15.300 1.00 53.88 306 GLN A C 1
ATOM 2348 O O . GLN A 1 306 ? -8.963 3.331 -15.601 1.00 53.88 306 GLN A O 1
ATOM 2353 N N . GLU A 1 307 ? -10.833 4.248 -14.776 1.00 53.12 307 GLU A N 1
ATOM 2354 C CA . GLU A 1 307 ? -10.151 5.345 -14.087 1.00 53.12 307 GLU A CA 1
ATOM 2355 C C . GLU A 1 307 ? -9.513 4.837 -12.775 1.00 53.12 307 GLU A C 1
ATOM 2357 O O . GLU A 1 307 ? -10.042 3.898 -12.170 1.00 53.12 307 GLU A O 1
ATOM 2362 N N . PRO A 1 308 ? -8.421 5.454 -12.275 1.00 54.22 308 PRO A N 1
ATOM 2363 C CA . PRO A 1 308 ? -7.813 5.081 -10.994 1.00 54.22 308 PRO A CA 1
ATOM 2364 C C . PRO A 1 308 ? -8.827 5.120 -9.835 1.00 54.22 308 PRO A C 1
ATOM 2366 O O . PRO A 1 308 ? -9.258 6.191 -9.397 1.00 54.22 308 PRO A O 1
ATOM 2369 N N . THR A 1 309 ? -9.229 3.950 -9.320 1.00 57.25 309 THR A N 1
ATOM 2370 C CA . THR A 1 309 ? -10.378 3.844 -8.404 1.00 57.25 309 THR A CA 1
ATOM 2371 C C . THR A 1 309 ? -10.071 4.436 -7.023 1.00 57.25 309 THR A C 1
ATOM 2373 O O . THR A 1 309 ? -9.520 3.777 -6.136 1.00 57.25 309 THR A O 1
ATOM 2376 N N . SER A 1 310 ? -10.452 5.697 -6.817 1.00 58.38 310 SER A N 1
ATOM 2377 C CA . SER A 1 310 ? -10.285 6.389 -5.538 1.00 58.38 310 SER A CA 1
ATOM 2378 C C . SER A 1 310 ? -11.403 6.028 -4.555 1.00 58.38 310 SER A C 1
ATOM 2380 O O . SER A 1 310 ? -12.581 6.291 -4.796 1.00 58.38 310 SER A O 1
ATOM 2382 N N . HIS A 1 311 ? -11.040 5.449 -3.410 1.00 63.84 311 HIS A N 1
ATOM 2383 C CA . HIS A 1 311 ? -11.988 5.176 -2.329 1.00 63.84 311 HIS A CA 1
ATOM 2384 C C . HIS A 1 311 ? -12.339 6.457 -1.563 1.00 63.84 311 HIS A C 1
ATOM 2386 O O . HIS A 1 311 ? -11.466 7.278 -1.278 1.00 63.84 311 HIS A O 1
ATOM 2392 N N . ARG A 1 312 ? -13.607 6.591 -1.147 1.00 58.59 312 ARG A N 1
ATOM 2393 C CA . ARG A 1 312 ? -14.014 7.629 -0.186 1.00 58.59 312 ARG A CA 1
ATOM 2394 C C . ARG A 1 312 ? -13.276 7.422 1.141 1.00 58.59 312 ARG A C 1
ATOM 2396 O O . ARG A 1 312 ? -13.329 6.329 1.705 1.00 58.59 312 ARG A O 1
ATOM 2403 N N . GLY A 1 313 ? -12.573 8.455 1.597 1.00 56.25 313 GLY A N 1
ATOM 2404 C CA . GLY A 1 313 ? -11.787 8.430 2.826 1.00 56.25 313 GLY A CA 1
ATOM 2405 C C . GLY A 1 313 ? -10.529 9.291 2.789 1.00 56.25 313 GLY A C 1
ATOM 2406 O O . GLY A 1 313 ? -10.190 9.933 1.793 1.00 56.25 313 GLY A O 1
ATOM 2407 N N . GLY A 1 314 ? -9.816 9.298 3.917 1.00 62.72 314 GLY A N 1
ATOM 2408 C CA . GLY A 1 314 ? -8.525 9.968 4.062 1.00 62.72 314 GLY A CA 1
ATOM 2409 C C . GLY A 1 314 ? -7.420 9.375 3.174 1.00 62.72 314 GLY A C 1
ATOM 2410 O O . GLY A 1 314 ? -7.522 8.268 2.649 1.00 62.72 314 GLY A O 1
ATOM 2411 N N . GLY A 1 315 ? -6.308 10.107 3.037 1.00 64.88 315 GLY A N 1
ATOM 2412 C CA . GLY A 1 315 ? -5.192 9.731 2.149 1.00 64.88 315 GLY A CA 1
ATOM 2413 C C . GLY A 1 315 ? -4.419 8.463 2.521 1.00 64.88 315 GLY A C 1
ATOM 2414 O O . GLY A 1 315 ? -3.588 7.993 1.745 1.00 64.88 315 GLY A O 1
ATOM 2415 N N . SER A 1 316 ? -4.722 7.916 3.688 1.00 64.75 316 SER A N 1
ATOM 2416 C CA . SER A 1 316 ? -4.321 6.608 4.191 1.00 64.75 316 SER A CA 1
ATOM 2417 C C . SER A 1 316 ? -4.994 5.436 3.468 1.00 64.75 316 SER A C 1
ATOM 2419 O O . SER A 1 316 ? -4.488 4.317 3.513 1.00 64.75 316 SER A O 1
ATOM 2421 N N . GLY A 1 317 ? -6.088 5.686 2.738 1.00 65.88 317 GLY A N 1
ATOM 2422 C CA . GLY A 1 317 ? -6.792 4.695 1.920 1.00 65.88 317 GLY A CA 1
ATOM 2423 C C . GLY A 1 317 ? -8.250 4.451 2.311 1.00 65.88 317 GLY A C 1
ATOM 2424 O O . GLY A 1 317 ? -8.892 3.632 1.664 1.00 65.88 317 GLY A O 1
ATOM 2425 N N . GLY A 1 318 ? -8.772 5.155 3.323 1.00 82.88 318 GLY A N 1
ATOM 2426 C CA . GLY A 1 318 ? -10.200 5.147 3.670 1.00 82.88 318 GLY A CA 1
ATOM 2427 C C . GLY A 1 318 ? -10.698 3.914 4.428 1.00 82.88 318 GLY A C 1
ATOM 2428 O O . GLY A 1 318 ? -11.901 3.662 4.440 1.00 82.88 318 GLY A O 1
ATOM 2429 N N . TYR A 1 319 ? -9.804 3.161 5.076 1.00 90.81 319 TYR A N 1
ATOM 2430 C CA . TYR A 1 319 ? -10.145 1.927 5.792 1.00 90.81 319 TYR A CA 1
ATOM 2431 C C . TYR A 1 319 ? -11.224 2.149 6.862 1.00 90.81 319 TYR A C 1
ATOM 2433 O O . TYR A 1 319 ? -12.195 1.398 6.914 1.00 90.81 319 TYR A O 1
ATOM 2441 N N . LEU A 1 320 ? -11.099 3.199 7.678 1.00 93.44 320 LEU A N 1
ATOM 2442 C CA . LEU A 1 320 ? -12.081 3.585 8.690 1.00 93.44 320 LEU A CA 1
ATOM 2443 C C . LEU A 1 320 ? -13.443 3.872 8.051 1.00 93.44 320 LEU A C 1
ATOM 2445 O O . LEU A 1 320 ? -14.436 3.289 8.472 1.00 93.44 320 LEU A O 1
ATOM 2449 N N . GLU A 1 321 ? -13.497 4.725 7.024 1.00 92.94 321 GLU A N 1
ATOM 2450 C CA . GLU A 1 321 ? -14.760 5.146 6.397 1.00 92.94 321 GLU A CA 1
ATOM 2451 C C . GLU A 1 321 ? -15.494 3.963 5.743 1.00 92.94 321 GLU A C 1
ATOM 2453 O O . GLU A 1 321 ? -16.715 3.835 5.862 1.00 92.94 321 GLU A O 1
ATOM 2458 N N . HIS A 1 322 ? -14.743 3.069 5.091 1.00 93.25 322 HIS A N 1
ATOM 2459 C CA . HIS A 1 322 ? -15.264 1.865 4.449 1.00 93.25 322 HIS A CA 1
ATOM 2460 C C . HIS A 1 322 ? -15.807 0.859 5.474 1.00 93.25 322 HIS A C 1
ATOM 2462 O O . HIS A 1 322 ? -16.982 0.490 5.418 1.00 93.25 322 HIS A O 1
ATOM 2468 N N . VAL A 1 323 ? -14.979 0.467 6.453 1.00 95.31 323 VAL A N 1
ATOM 2469 C CA . VAL A 1 323 ? -15.363 -0.509 7.485 1.00 95.31 323 VAL A CA 1
ATOM 2470 C C . VAL A 1 323 ? -16.502 0.031 8.352 1.00 95.31 323 VAL A C 1
ATOM 2472 O O . VAL A 1 323 ? -17.413 -0.725 8.674 1.00 95.31 323 VAL A O 1
ATOM 2475 N N . PHE A 1 324 ? -16.517 1.331 8.673 1.00 95.62 324 PHE A N 1
ATOM 2476 C CA . PHE A 1 324 ? -17.584 1.957 9.461 1.00 95.62 324 PHE A CA 1
ATOM 2477 C C . PHE A 1 324 ? -18.932 1.944 8.729 1.00 95.62 324 PHE A C 1
ATOM 2479 O O . PHE A 1 324 ? -19.926 1.513 9.314 1.00 95.62 324 PHE A O 1
ATOM 2486 N N . ARG A 1 325 ? -18.982 2.341 7.444 1.00 94.88 325 ARG A N 1
ATOM 2487 C CA . ARG A 1 325 ? -20.226 2.269 6.651 1.00 94.88 325 ARG A CA 1
ATOM 2488 C C . ARG A 1 325 ? -20.743 0.839 6.522 1.00 94.88 325 ARG A C 1
ATOM 2490 O O . ARG A 1 325 ? -21.942 0.613 6.677 1.00 94.88 325 ARG A O 1
ATOM 2497 N N . TYR A 1 326 ? -19.856 -0.116 6.238 1.00 95.50 326 TYR A N 1
ATOM 2498 C CA . TYR A 1 326 ? -20.247 -1.519 6.120 1.00 95.50 326 TYR A CA 1
ATOM 2499 C C . TYR A 1 326 ? -20.781 -2.055 7.448 1.00 95.50 326 TYR A C 1
ATOM 2501 O O . TYR A 1 326 ? -21.878 -2.604 7.480 1.00 95.50 326 TYR A O 1
ATOM 2509 N N . ALA A 1 327 ? -20.055 -1.828 8.546 1.00 96.06 327 ALA A N 1
ATOM 2510 C CA . ALA A 1 327 ? -20.447 -2.240 9.887 1.00 96.06 327 ALA A CA 1
ATOM 2511 C C . ALA A 1 327 ? -21.789 -1.636 10.325 1.00 96.06 327 ALA A C 1
ATOM 2513 O O . ALA A 1 327 ? -22.634 -2.364 10.836 1.00 96.06 327 ALA A O 1
ATOM 2514 N N . ALA A 1 328 ? -22.022 -0.340 10.094 1.00 96.06 328 ALA A N 1
ATOM 2515 C CA . ALA A 1 328 ? -23.281 0.321 10.443 1.00 96.06 328 ALA A CA 1
ATOM 2516 C C . ALA A 1 328 ? -24.494 -0.346 9.766 1.00 96.06 328 ALA A C 1
ATOM 2518 O O . ALA A 1 328 ? -25.511 -0.604 10.415 1.00 96.06 328 ALA A O 1
ATOM 2519 N N . ARG A 1 329 ? -24.354 -0.699 8.481 1.00 96.38 329 ARG A N 1
ATOM 2520 C CA . ARG A 1 329 ? -25.389 -1.387 7.701 1.00 96.38 329 ARG A CA 1
ATOM 2521 C C . ARG A 1 329 ? -25.546 -2.856 8.107 1.00 96.38 329 ARG A C 1
ATOM 2523 O O . ARG A 1 329 ? -26.661 -3.302 8.337 1.00 96.38 329 ARG A O 1
ATOM 2530 N N . GLU A 1 330 ? -24.441 -3.589 8.205 1.00 96.50 330 GLU A N 1
ATOM 2531 C CA . GLU A 1 330 ? -24.397 -5.044 8.426 1.00 96.50 330 GLU A CA 1
ATOM 2532 C C . GLU A 1 330 ? -24.730 -5.456 9.872 1.00 96.50 330 GLU A C 1
ATOM 2534 O O . GLU A 1 330 ? -25.252 -6.545 10.103 1.00 96.50 330 GLU A O 1
ATOM 2539 N N . LEU A 1 331 ? -24.432 -4.613 10.865 1.00 94.44 331 LEU A N 1
ATOM 2540 C CA . LEU A 1 331 ? -24.691 -4.905 12.281 1.00 94.44 331 LEU A CA 1
ATOM 2541 C C . LEU A 1 331 ? -25.997 -4.285 12.794 1.00 94.44 331 LEU A C 1
ATOM 2543 O O . LEU A 1 331 ? -26.622 -4.864 13.677 1.00 94.44 331 LEU A O 1
ATOM 2547 N N . PHE A 1 332 ? -26.405 -3.125 12.261 1.00 95.00 332 PHE A N 1
ATOM 2548 C CA . PHE A 1 332 ? -27.501 -2.320 12.826 1.00 95.00 332 PHE A CA 1
ATOM 2549 C C . PHE A 1 332 ? -28.554 -1.862 11.803 1.00 95.00 332 PHE A C 1
ATOM 2551 O O . PHE A 1 332 ? -29.512 -1.191 12.184 1.00 95.00 332 PHE A O 1
ATOM 2558 N N . GLY A 1 333 ? -28.391 -2.181 10.513 1.00 94.56 333 GLY A N 1
ATOM 2559 C CA . GLY A 1 333 ? -29.286 -1.731 9.440 1.00 94.56 333 GLY A CA 1
ATOM 2560 C C . GLY A 1 333 ? -29.160 -0.246 9.072 1.00 94.56 333 GLY A C 1
ATOM 2561 O O . GLY A 1 333 ? -29.953 0.251 8.276 1.00 94.56 333 GLY A O 1
ATOM 2562 N N . ILE A 1 334 ? -28.182 0.485 9.622 1.00 94.81 334 ILE A N 1
ATOM 2563 C CA . ILE A 1 334 ? -28.080 1.944 9.473 1.00 94.81 334 ILE A CA 1
ATOM 2564 C C . ILE A 1 334 ? -27.226 2.303 8.250 1.00 94.81 334 ILE A C 1
ATOM 2566 O O . ILE A 1 334 ? -26.030 2.014 8.199 1.00 94.81 334 ILE A O 1
ATOM 2570 N N . HIS A 1 335 ? -27.823 2.988 7.271 1.00 93.62 335 HIS A N 1
ATOM 2571 C CA . HIS A 1 335 ? -27.106 3.483 6.096 1.00 93.62 335 HIS A CA 1
ATOM 2572 C C . HIS A 1 335 ? -26.433 4.840 6.365 1.00 93.62 335 HIS A C 1
ATOM 2574 O O . HIS A 1 335 ? -27.071 5.891 6.323 1.00 93.62 335 HIS A O 1
ATOM 2580 N N . VAL A 1 336 ? -25.120 4.829 6.600 1.00 91.12 336 VAL A N 1
ATOM 2581 C CA . VAL A 1 336 ? -24.332 6.047 6.856 1.00 91.12 336 VAL A CA 1
ATOM 2582 C C . VAL A 1 336 ? -23.858 6.676 5.540 1.00 91.12 336 VAL A C 1
ATOM 2584 O O . VAL A 1 336 ? -22.888 6.225 4.932 1.00 91.12 336 VAL A O 1
ATOM 2587 N N . THR A 1 337 ? -24.523 7.743 5.095 1.00 88.31 337 THR A N 1
ATOM 2588 C CA . THR A 1 337 ? -24.152 8.466 3.862 1.00 88.31 337 THR A CA 1
ATOM 2589 C C . THR A 1 337 ? -22.853 9.265 4.035 1.00 88.31 337 THR A C 1
ATOM 2591 O O . THR A 1 337 ? -21.904 9.078 3.270 1.00 88.31 337 THR A O 1
ATOM 2594 N N . GLU A 1 338 ? -22.761 10.092 5.076 1.00 87.31 338 GLU A N 1
ATOM 2595 C CA . GLU A 1 338 ? -21.582 10.900 5.416 1.00 87.31 338 GLU A CA 1
ATOM 2596 C C . GLU A 1 338 ? -21.019 10.494 6.786 1.00 87.31 338 GLU A C 1
ATOM 2598 O O . GLU A 1 338 ? -21.765 10.076 7.668 1.00 87.31 338 GLU A O 1
ATOM 2603 N N . VAL A 1 339 ? -19.697 10.583 6.954 1.00 89.19 339 VAL A N 1
ATOM 2604 C CA . VAL A 1 339 ? -18.988 10.163 8.169 1.00 89.19 339 VAL A CA 1
ATOM 2605 C C . VAL A 1 339 ? -18.368 11.385 8.844 1.00 89.19 339 VAL A C 1
ATOM 2607 O O . VAL A 1 339 ? -17.386 11.946 8.361 1.00 89.19 339 VAL A O 1
ATOM 2610 N N . THR A 1 340 ? -18.940 11.810 9.971 1.00 90.19 340 THR A N 1
ATOM 2611 C CA . THR A 1 340 ? -18.471 12.987 10.714 1.00 90.19 340 THR A CA 1
ATOM 2612 C C . THR A 1 340 ? -17.251 12.654 11.575 1.00 90.19 340 THR A C 1
ATOM 2614 O O . THR A 1 340 ? -17.362 12.002 12.611 1.00 90.19 340 THR A O 1
ATOM 2617 N N . TYR A 1 341 ? -16.083 13.153 11.174 1.00 90.06 341 TYR A N 1
ATOM 2618 C CA . TYR A 1 341 ? -14.839 13.025 11.936 1.00 90.06 341 TYR A CA 1
ATOM 2619 C C . TYR A 1 341 ? -14.737 14.105 13.024 1.00 90.06 341 TYR A C 1
ATOM 2621 O O . TYR A 1 341 ? -14.562 15.285 12.716 1.00 90.06 341 TYR A O 1
ATOM 2629 N N . ARG A 1 342 ? -14.778 13.708 14.302 1.00 91.06 342 ARG A N 1
ATOM 2630 C CA . ARG A 1 342 ? -14.555 14.585 15.465 1.00 91.06 342 ARG A CA 1
ATOM 2631 C C . ARG A 1 342 ? -13.048 14.606 15.808 1.00 91.06 342 ARG A C 1
ATOM 2633 O O . ARG A 1 342 ? -12.544 13.605 16.316 1.00 91.06 342 ARG A O 1
ATOM 2640 N N . PRO A 1 343 ? -12.278 15.676 15.521 1.00 88.31 343 PRO A N 1
ATOM 2641 C CA . PRO A 1 343 ? -10.870 15.749 15.920 1.00 88.31 343 PRO A CA 1
ATOM 2642 C C . PRO A 1 343 ? -10.737 15.910 17.441 1.00 88.31 343 PRO A C 1
ATOM 2644 O O . PRO A 1 343 ? -11.511 16.637 18.05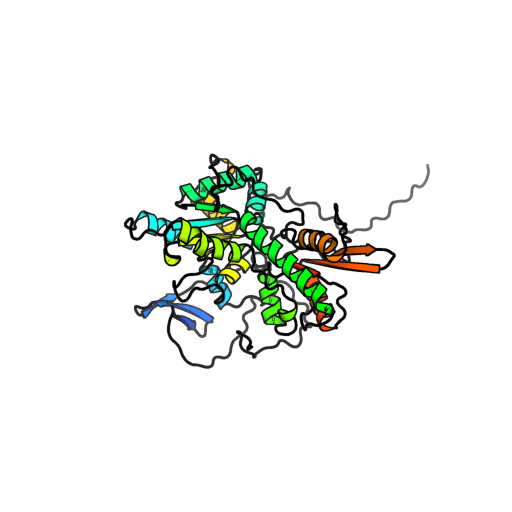9 1.00 88.31 343 PRO A O 1
ATOM 2647 N N . LEU A 1 344 ? -9.732 15.261 18.036 1.00 84.38 344 LEU A N 1
ATOM 2648 C CA . LEU A 1 344 ? -9.408 15.393 19.459 1.00 84.38 344 LEU A CA 1
ATOM 2649 C C . LEU A 1 344 ? -8.282 16.425 19.673 1.00 84.38 344 LEU A C 1
ATOM 2651 O O . LEU A 1 344 ? -8.310 17.531 19.143 1.00 84.38 344 LEU A O 1
ATOM 2655 N N . ARG A 1 345 ? -7.249 16.051 20.444 1.00 76.50 345 ARG A N 1
ATOM 2656 C CA . ARG A 1 345 ? -6.084 16.880 20.806 1.00 76.50 345 ARG A CA 1
ATOM 2657 C C . ARG A 1 345 ? -5.296 17.426 19.607 1.00 76.50 345 ARG A C 1
ATOM 2659 O O . ARG A 1 345 ? -4.519 18.359 19.772 1.00 76.50 345 ARG A O 1
ATOM 2666 N N . ASN A 1 346 ? -5.411 16.802 18.437 1.00 81.69 346 ASN A N 1
ATOM 2667 C CA . ASN A 1 346 ? -4.759 17.212 17.196 1.00 81.69 346 ASN A CA 1
ATOM 2668 C C . ASN A 1 346 ? -5.539 16.663 15.987 1.00 81.69 346 ASN A C 1
ATOM 2670 O O . ASN A 1 346 ? -6.384 15.783 16.135 1.00 81.69 346 ASN A O 1
ATOM 2674 N N . LYS A 1 347 ? -5.246 17.172 14.783 1.00 82.44 347 LYS A N 1
ATOM 2675 C CA . LYS A 1 347 ? -5.911 16.748 13.534 1.00 82.44 347 LYS A CA 1
ATOM 2676 C C . LYS A 1 347 ? -5.583 15.307 13.112 1.00 82.44 347 LYS A C 1
ATOM 2678 O O . LYS A 1 347 ? -6.288 14.757 12.278 1.00 82.44 347 LYS A O 1
ATOM 2683 N N . ASP A 1 348 ? -4.539 14.721 13.693 1.00 84.44 348 ASP A N 1
ATOM 2684 C CA . ASP A 1 348 ? -4.047 13.369 13.420 1.00 84.44 348 ASP A CA 1
ATOM 2685 C C . ASP A 1 348 ? -4.647 12.306 14.364 1.00 84.44 348 ASP A C 1
ATOM 2687 O O . ASP A 1 348 ? -4.324 11.124 14.250 1.00 84.44 348 ASP A O 1
ATOM 2691 N N . LEU A 1 349 ? -5.515 12.714 15.298 1.00 89.56 349 LEU A N 1
ATOM 2692 C CA . LEU A 1 349 ? -6.312 11.837 16.150 1.00 89.56 349 LEU A CA 1
ATOM 2693 C C . LEU A 1 349 ? -7.784 12.242 16.038 1.00 89.56 349 LEU A C 1
ATOM 2695 O O . LEU A 1 349 ? -8.212 13.231 16.638 1.00 89.56 349 LEU A O 1
ATOM 2699 N N . GLN A 1 350 ? -8.547 11.485 15.254 1.00 92.25 350 GLN A N 1
ATOM 2700 C CA . GLN A 1 350 ? -9.956 11.758 14.964 1.00 92.25 350 GLN A CA 1
ATOM 2701 C C . GLN A 1 350 ? -10.821 10.577 15.404 1.00 92.25 350 GLN A C 1
ATOM 2703 O O . GLN A 1 350 ? -10.457 9.429 15.169 1.00 92.25 350 GLN A O 1
ATOM 2708 N N . GLU A 1 351 ? -11.971 10.851 16.007 1.00 94.62 351 GLU A N 1
ATOM 2709 C CA . GLU A 1 351 ? -12.964 9.849 16.392 1.00 94.62 351 GLU A CA 1
ATOM 2710 C C . GLU A 1 351 ? -14.188 9.914 15.474 1.00 94.62 351 GLU A C 1
ATOM 2712 O O . GLU A 1 351 ? -14.551 10.968 14.949 1.00 94.62 351 GLU A O 1
ATOM 2717 N N . VAL A 1 352 ? -14.825 8.762 15.289 1.00 94.81 352 VAL A N 1
ATOM 2718 C CA . VAL A 1 352 ? -16.078 8.581 14.556 1.00 94.81 352 VAL A CA 1
ATOM 2719 C C . VAL A 1 352 ? -16.967 7.684 15.412 1.00 94.81 352 VAL A C 1
ATOM 2721 O O . VAL A 1 352 ? -16.522 6.638 15.888 1.00 94.81 352 VAL A O 1
ATOM 2724 N N . THR A 1 353 ? -18.222 8.072 15.616 1.00 96.00 353 THR A N 1
ATOM 2725 C CA . THR A 1 353 ? -19.145 7.352 16.503 1.00 96.00 353 THR A CA 1
ATOM 2726 C C . THR A 1 353 ? -20.490 7.167 15.810 1.00 96.00 353 THR A C 1
ATOM 2728 O O . THR A 1 353 ? -20.989 8.089 15.170 1.00 96.00 353 THR A O 1
ATOM 2731 N N . LEU A 1 354 ? -21.064 5.968 15.923 1.00 94.75 354 LEU A N 1
ATOM 2732 C CA . LEU A 1 354 ? -22.450 5.680 15.565 1.00 94.75 354 LEU A CA 1
ATOM 2733 C C . LEU A 1 354 ? -23.261 5.655 16.858 1.00 94.75 354 LEU A C 1
ATOM 2735 O O . LEU A 1 354 ? -22.988 4.838 17.736 1.00 94.75 354 LEU A O 1
ATOM 2739 N N . GLU A 1 355 ? -24.239 6.544 16.968 1.00 93.50 355 GLU A N 1
ATOM 2740 C CA . GLU A 1 355 ? -25.078 6.722 18.154 1.00 93.50 355 GLU A CA 1
ATOM 2741 C C . GLU A 1 355 ? -26.545 6.470 17.761 1.00 93.50 355 GLU A C 1
ATOM 2743 O O . GLU A 1 355 ? -26.991 6.916 16.701 1.00 93.50 355 GLU A O 1
ATOM 2748 N N . ARG A 1 356 ? -27.299 5.743 18.592 1.00 90.81 356 ARG A N 1
ATOM 2749 C CA . ARG A 1 356 ? -28.742 5.502 18.426 1.00 90.81 356 ARG A CA 1
ATOM 2750 C C . ARG A 1 356 ? -29.404 5.505 19.797 1.00 90.81 356 ARG A C 1
ATOM 2752 O O . ARG A 1 356 ? -28.940 4.803 20.684 1.00 90.81 356 ARG A O 1
ATOM 2759 N N . GLU A 1 357 ? -30.477 6.280 19.966 1.00 89.31 357 GLU A N 1
ATOM 2760 C CA . GLU A 1 357 ? -31.273 6.314 21.213 1.00 89.31 357 GLU A CA 1
ATOM 2761 C C . GLU A 1 357 ? -30.417 6.586 22.481 1.00 89.31 357 GLU A C 1
ATOM 2763 O O . GLU A 1 357 ? -30.723 6.131 23.577 1.00 89.31 357 GLU A O 1
ATOM 2768 N N . GLY A 1 358 ? -29.315 7.334 22.326 1.00 85.56 358 GLY A N 1
ATOM 2769 C CA . GLY A 1 358 ? -28.335 7.626 23.384 1.00 85.56 358 GLY A CA 1
ATOM 2770 C C . GLY A 1 358 ? -27.248 6.558 23.589 1.00 85.56 358 GLY A C 1
ATOM 2771 O O . GLY A 1 358 ? -26.257 6.824 24.267 1.00 85.56 358 GLY A O 1
ATOM 2772 N N . GLN A 1 359 ? -27.375 5.378 22.976 1.00 90.00 359 GLN A N 1
ATOM 2773 C CA . GLN A 1 359 ? -26.374 4.314 23.025 1.00 90.00 359 GLN A CA 1
ATOM 2774 C C . GLN A 1 359 ? -25.340 4.452 21.897 1.00 90.00 359 GLN A C 1
ATOM 2776 O O . GLN A 1 359 ? -25.677 4.641 20.727 1.00 90.00 359 GLN A O 1
ATOM 2781 N N . VAL A 1 360 ? -24.060 4.285 22.239 1.00 92.31 360 VAL A N 1
ATOM 2782 C CA . VAL A 1 360 ? -22.967 4.142 21.267 1.00 92.31 360 VAL A CA 1
ATOM 2783 C C . VAL A 1 360 ? -22.976 2.720 20.698 1.00 92.31 360 VAL A C 1
ATOM 2785 O O . VAL A 1 360 ? -22.735 1.759 21.425 1.00 92.31 360 VAL A O 1
ATOM 2788 N N . LEU A 1 361 ? -23.237 2.592 19.396 1.00 93.38 361 LEU A N 1
ATOM 2789 C CA . LEU A 1 361 ? -23.275 1.322 18.660 1.00 93.38 361 LEU A CA 1
ATOM 2790 C C . LEU A 1 361 ? -21.918 0.958 18.041 1.00 93.38 361 LEU A C 1
ATOM 2792 O O . LEU A 1 361 ? -21.512 -0.200 18.053 1.00 93.38 361 LEU A O 1
ATOM 2796 N N . LEU A 1 362 ? -21.206 1.954 17.506 1.00 95.50 362 LEU A N 1
ATOM 2797 C CA . LEU A 1 362 ? -19.837 1.828 17.002 1.00 95.50 362 LEU A CA 1
ATOM 2798 C C . LEU A 1 362 ? -19.029 3.033 17.470 1.00 95.50 362 LEU A C 1
ATOM 2800 O O . LEU A 1 362 ? -19.523 4.157 17.471 1.00 95.50 362 LEU A O 1
ATOM 2804 N N . HIS A 1 363 ? -17.761 2.811 17.796 1.00 95.50 363 HIS A N 1
ATOM 2805 C CA . HIS A 1 363 ? -16.828 3.882 18.139 1.00 95.50 363 HIS A CA 1
ATOM 2806 C C . HIS A 1 363 ? -15.465 3.552 17.540 1.00 95.50 363 HIS A C 1
ATOM 2808 O O . HIS A 1 363 ? -14.858 2.534 17.876 1.00 95.50 363 HIS A O 1
ATOM 2814 N N . PHE A 1 364 ? -15.060 4.346 16.559 1.00 96.44 364 PHE A N 1
ATOM 2815 C CA . PHE A 1 364 ? -13.911 4.141 15.687 1.00 96.44 364 PHE A CA 1
ATOM 2816 C C . PHE A 1 364 ? -12.948 5.323 15.853 1.00 96.44 364 PHE A C 1
ATOM 2818 O O . PHE A 1 364 ? -13.378 6.441 16.138 1.00 96.44 364 PHE A O 1
ATOM 2825 N N . ALA A 1 365 ? -11.654 5.102 15.630 1.00 95.12 365 ALA A N 1
ATOM 2826 C CA . ALA A 1 365 ? -10.667 6.181 15.628 1.00 95.12 365 ALA A CA 1
ATOM 2827 C C . ALA A 1 365 ? -9.678 6.079 14.459 1.00 95.12 365 ALA A C 1
ATOM 2829 O O . ALA A 1 365 ? -9.339 4.992 13.998 1.00 95.12 365 ALA A O 1
ATOM 2830 N N . ALA A 1 366 ? -9.187 7.225 14.001 1.00 93.50 366 ALA A N 1
ATOM 2831 C CA . ALA A 1 366 ? -8.001 7.356 13.168 1.00 93.50 366 ALA A CA 1
ATOM 2832 C C . ALA A 1 366 ? -6.867 7.889 14.050 1.00 93.50 366 ALA A C 1
ATOM 2834 O O . ALA A 1 366 ? -7.016 8.946 14.663 1.00 93.50 366 ALA A O 1
ATOM 2835 N N . ALA A 1 367 ? -5.760 7.153 14.140 1.00 92.31 367 ALA A N 1
ATOM 2836 C CA . ALA A 1 367 ? -4.599 7.470 14.966 1.00 92.31 367 ALA A CA 1
ATOM 2837 C C . ALA A 1 367 ? -3.335 7.510 14.094 1.00 92.31 367 ALA A C 1
ATOM 2839 O O . ALA A 1 367 ? -2.676 6.494 13.854 1.00 92.31 367 ALA A O 1
ATOM 2840 N N . TYR A 1 368 ? -3.007 8.703 13.603 1.00 89.31 368 TYR A N 1
ATOM 2841 C CA . TYR A 1 368 ? -1.879 8.947 12.709 1.00 89.31 368 TYR A CA 1
ATOM 2842 C C . TYR A 1 368 ? -0.698 9.580 13.460 1.00 89.31 368 TYR A C 1
ATOM 2844 O O . TYR A 1 368 ? -0.886 10.419 14.343 1.00 89.31 368 TYR A O 1
ATOM 2852 N N . GLY A 1 369 ? 0.530 9.204 13.098 1.00 84.38 369 GLY A N 1
ATOM 2853 C CA . GLY A 1 369 ? 1.762 9.706 13.714 1.00 84.38 369 GLY A CA 1
ATOM 2854 C C . GLY A 1 369 ? 2.113 9.026 15.046 1.00 84.38 369 GLY A C 1
ATOM 2855 O O . GLY A 1 369 ? 1.269 8.859 15.928 1.00 84.38 369 GLY A O 1
ATOM 2856 N N . PHE A 1 370 ? 3.392 8.680 15.234 1.00 82.81 370 PHE A N 1
ATOM 2857 C CA . PHE A 1 370 ? 3.863 7.876 16.375 1.00 82.81 370 PHE A CA 1
ATOM 2858 C C . PHE A 1 370 ? 3.452 8.382 17.769 1.00 82.81 370 PHE A C 1
ATOM 2860 O O . PHE A 1 370 ? 3.133 7.568 18.634 1.00 82.81 370 PHE A O 1
ATOM 2867 N N . ARG A 1 371 ? 3.347 9.701 17.986 1.00 84.19 371 ARG A N 1
ATOM 2868 C CA . ARG A 1 371 ? 2.856 10.266 19.259 1.00 84.19 371 ARG A CA 1
ATOM 2869 C C . ARG A 1 371 ? 1.420 9.824 19.581 1.00 84.19 371 ARG A C 1
ATOM 2871 O O . ARG A 1 371 ? 1.115 9.534 20.737 1.00 84.19 371 ARG A O 1
ATOM 2878 N N . ASN A 1 372 ? 0.535 9.752 18.587 1.00 87.31 372 ASN A N 1
ATOM 2879 C CA . ASN A 1 372 ? -0.835 9.270 18.783 1.00 87.31 372 ASN A CA 1
ATOM 2880 C C . ASN A 1 372 ? -0.861 7.739 18.953 1.00 87.31 372 ASN A C 1
ATOM 2882 O O . ASN A 1 372 ? -1.594 7.238 19.805 1.00 87.31 372 ASN A O 1
ATOM 2886 N N . ILE A 1 373 ? 0.004 7.013 18.232 1.00 89.00 373 ILE A N 1
ATOM 2887 C CA . ILE A 1 373 ? 0.180 5.554 18.358 1.00 89.00 373 ILE A CA 1
ATOM 2888 C C . ILE A 1 373 ? 0.621 5.160 19.777 1.00 89.00 373 ILE A C 1
ATOM 2890 O O . ILE A 1 373 ? -0.002 4.299 20.395 1.00 89.00 373 ILE A O 1
ATOM 2894 N N . GLN A 1 374 ? 1.637 5.820 20.340 1.00 87.12 374 GLN A N 1
ATOM 2895 C CA . GLN A 1 374 ? 2.106 5.576 21.711 1.00 87.12 374 GLN A CA 1
ATOM 2896 C C . GLN A 1 374 ? 0.977 5.768 22.740 1.00 87.12 374 GLN A C 1
ATOM 2898 O O . GLN A 1 374 ? 0.768 4.919 23.607 1.00 87.12 374 GLN A O 1
ATOM 2903 N N . ASN A 1 375 ? 0.195 6.847 22.609 1.00 87.62 375 ASN A N 1
ATOM 2904 C CA . ASN A 1 375 ? -0.965 7.108 23.469 1.00 87.62 375 ASN A CA 1
ATOM 2905 C C . ASN A 1 375 ? -2.058 6.029 23.324 1.00 87.62 375 ASN A C 1
ATOM 2907 O O . ASN A 1 375 ? -2.627 5.593 24.327 1.00 87.62 375 ASN A O 1
ATOM 2911 N N . LEU A 1 376 ? -2.338 5.570 22.099 1.00 90.62 376 LEU A N 1
ATOM 2912 C CA . LEU A 1 376 ? -3.275 4.475 21.828 1.00 90.62 376 LEU A CA 1
ATOM 2913 C C . LEU A 1 376 ? -2.819 3.166 22.488 1.00 90.62 376 LEU A C 1
ATOM 2915 O O . LEU A 1 376 ? -3.602 2.530 23.192 1.00 90.62 376 LEU A O 1
ATOM 2919 N N . VAL A 1 377 ? -1.550 2.791 22.315 1.00 89.12 377 VAL A N 1
ATOM 2920 C CA . VAL A 1 377 ? -0.972 1.579 22.914 1.00 89.12 377 VAL A CA 1
ATOM 2921 C C . VAL A 1 377 ? -1.010 1.640 24.443 1.00 89.12 377 VAL A C 1
ATOM 2923 O O . VAL A 1 377 ? -1.353 0.646 25.081 1.00 89.12 377 VAL A O 1
ATOM 2926 N N . GLN A 1 378 ? -0.734 2.799 25.052 1.00 88.69 378 GLN A N 1
ATOM 2927 C CA . GLN A 1 378 ? -0.872 2.972 26.502 1.00 88.69 378 GLN A CA 1
ATOM 2928 C C . GLN A 1 378 ? -2.327 2.834 26.982 1.00 88.69 378 GLN A C 1
ATOM 2930 O O . GLN A 1 378 ? -2.555 2.202 28.013 1.00 88.69 378 GLN A O 1
ATOM 2935 N N . LYS A 1 379 ? -3.319 3.379 26.254 1.00 89.81 379 LYS A N 1
ATOM 2936 C CA . LYS A 1 379 ? -4.750 3.148 26.555 1.00 89.81 379 LYS A CA 1
ATOM 2937 C C . LYS A 1 379 ? -5.089 1.654 26.490 1.00 89.81 379 LYS A C 1
ATOM 2939 O O . LYS A 1 379 ? -5.754 1.141 27.389 1.00 89.81 379 LYS A O 1
ATOM 2944 N N . LEU A 1 380 ? -4.614 0.967 25.449 1.00 89.56 380 LEU A N 1
ATOM 2945 C CA . LEU A 1 380 ? -4.907 -0.440 25.181 1.00 89.56 380 LEU A CA 1
ATOM 2946 C C . LEU A 1 380 ? -4.305 -1.374 26.237 1.00 89.56 380 LEU A C 1
ATOM 2948 O O . LEU A 1 380 ? -5.039 -2.135 26.859 1.00 89.56 380 LEU A O 1
ATOM 2952 N N . LYS A 1 381 ? -3.007 -1.232 26.543 1.00 86.62 381 LYS A N 1
ATOM 2953 C CA . LYS A 1 381 ? -2.327 -1.992 27.611 1.00 86.62 381 LYS A CA 1
ATOM 2954 C C . LYS A 1 381 ? -2.953 -1.803 28.999 1.00 86.62 381 LYS A C 1
ATOM 2956 O O . LYS A 1 381 ? -2.803 -2.668 29.852 1.00 86.62 381 LYS A O 1
ATOM 2961 N N . ARG A 1 382 ? -3.635 -0.677 29.237 1.00 89.19 382 ARG A N 1
ATOM 2962 C CA . ARG A 1 382 ? -4.346 -0.374 30.493 1.00 89.19 382 ARG A CA 1
ATOM 2963 C C . ARG A 1 382 ? -5.795 -0.884 30.521 1.00 89.19 382 ARG A C 1
ATOM 2965 O O . ARG A 1 382 ? -6.485 -0.614 31.499 1.00 89.19 382 ARG A O 1
ATOM 2972 N N . GLY A 1 383 ? -6.283 -1.541 29.463 1.00 86.19 383 GLY A N 1
ATOM 2973 C CA . GLY A 1 383 ? -7.689 -1.951 29.338 1.00 86.19 383 GLY A CA 1
ATOM 2974 C C . GLY A 1 383 ? -8.672 -0.777 29.211 1.00 86.19 383 GLY A C 1
ATOM 2975 O O . GLY A 1 383 ? -9.852 -0.929 29.498 1.00 86.19 383 GLY A O 1
ATOM 2976 N N . ARG A 1 384 ? -8.195 0.414 28.816 1.00 87.69 384 ARG A N 1
ATOM 2977 C CA . ARG A 1 384 ? -8.971 1.672 28.745 1.00 87.69 384 ARG A CA 1
ATOM 2978 C C . ARG A 1 384 ? -9.026 2.237 27.322 1.00 87.69 384 ARG A C 1
ATOM 2980 O O . ARG A 1 384 ? -8.940 3.449 27.117 1.00 87.69 384 ARG A O 1
ATOM 2987 N N . CYS A 1 385 ? -9.110 1.361 26.323 1.00 89.31 385 CYS A N 1
ATOM 2988 C CA . CYS A 1 385 ? -9.349 1.755 24.938 1.00 89.31 385 CYS A CA 1
ATOM 2989 C C . CYS A 1 385 ? -10.860 1.674 24.652 1.00 89.31 385 CYS A C 1
ATOM 2991 O O . CYS A 1 385 ? -11.403 0.578 24.741 1.00 89.31 385 CYS A O 1
ATOM 2993 N N . PRO A 1 386 ? -11.549 2.787 24.335 1.00 90.06 386 PRO A N 1
ATOM 2994 C CA . PRO A 1 386 ? -13.000 2.781 24.128 1.00 90.06 386 PRO A CA 1
ATOM 2995 C C . PRO A 1 386 ? -13.401 2.410 22.687 1.00 90.06 386 PRO A C 1
ATOM 2997 O O . PRO A 1 386 ? -14.585 2.331 22.373 1.00 90.06 386 PRO A O 1
ATOM 3000 N N . TYR A 1 387 ? -12.428 2.228 21.790 1.00 94.88 387 TYR A N 1
ATOM 3001 C CA . TYR A 1 387 ? -12.671 2.001 20.368 1.00 94.88 387 TYR A CA 1
ATOM 3002 C C . TYR A 1 387 ? -12.909 0.519 20.063 1.00 94.88 387 TYR A C 1
ATOM 3004 O O . TYR A 1 387 ? -12.275 -0.361 20.638 1.00 94.88 387 TYR A O 1
ATOM 3012 N N . HIS A 1 388 ? -13.756 0.256 19.073 1.00 95.38 388 HIS A N 1
ATOM 3013 C CA . HIS A 1 388 ? -13.969 -1.063 18.477 1.00 95.38 388 HIS A CA 1
ATOM 3014 C C . HIS A 1 388 ? -13.045 -1.287 17.266 1.00 95.38 388 HIS A C 1
ATOM 3016 O O . HIS A 1 388 ? -12.684 -2.418 16.945 1.00 95.38 388 HIS A O 1
ATOM 3022 N N . TYR A 1 389 ? -12.618 -0.208 16.610 1.00 96.56 389 TYR A N 1
ATOM 3023 C CA . TYR A 1 389 ? -11.734 -0.230 15.448 1.00 96.56 389 TYR A CA 1
ATOM 3024 C C . TYR A 1 389 ? -10.831 1.003 15.460 1.00 96.56 389 TYR A C 1
ATOM 3026 O O . TYR A 1 389 ? -11.294 2.103 15.775 1.00 96.56 389 TYR A O 1
ATOM 3034 N N . VAL A 1 390 ? -9.559 0.842 15.094 1.00 95.81 390 VAL A N 1
ATOM 3035 C CA . VAL A 1 390 ? -8.634 1.961 14.909 1.00 95.81 390 VAL A CA 1
ATOM 3036 C C . VAL A 1 390 ? -7.845 1.806 13.614 1.00 95.81 390 VAL A C 1
ATOM 3038 O O . VAL A 1 390 ? -7.132 0.822 13.410 1.00 95.81 390 VAL A O 1
ATOM 3041 N N . GLU A 1 391 ? -7.931 2.823 12.761 1.00 95.31 391 GLU A N 1
ATOM 3042 C CA . GLU A 1 391 ? -7.017 2.995 11.639 1.00 95.31 391 GLU A CA 1
ATOM 3043 C C . GLU A 1 391 ? -5.722 3.643 12.139 1.00 95.31 391 GLU A C 1
ATOM 3045 O O . GLU A 1 391 ? -5.732 4.749 12.679 1.00 95.31 391 GLU A O 1
ATOM 3050 N N . VAL A 1 392 ? -4.605 2.938 11.977 1.00 92.94 392 VAL A N 1
ATOM 3051 C CA . VAL A 1 392 ? -3.295 3.303 12.523 1.00 92.94 392 VAL A CA 1
ATOM 3052 C C . VAL A 1 392 ? -2.302 3.511 11.384 1.00 92.94 392 VAL A C 1
ATOM 3054 O O . VAL A 1 392 ? -2.072 2.608 10.578 1.00 92.94 392 VAL A O 1
ATOM 3057 N N . MET A 1 393 ? -1.692 4.699 11.328 1.00 89.06 393 MET A N 1
ATOM 3058 C CA . MET A 1 393 ? -0.685 5.056 10.320 1.00 89.06 393 MET A CA 1
ATOM 3059 C C . MET A 1 393 ? 0.522 5.712 10.992 1.00 89.06 393 MET A C 1
ATOM 3061 O O . MET A 1 393 ? 0.382 6.710 11.694 1.00 89.06 393 MET A O 1
ATOM 3065 N N . ALA A 1 394 ? 1.726 5.198 10.736 1.00 85.50 394 ALA A N 1
ATOM 3066 C CA . ALA A 1 394 ? 2.977 5.756 11.263 1.00 85.50 394 ALA A CA 1
ATOM 3067 C C . ALA A 1 394 ? 3.205 7.225 10.842 1.00 85.50 394 ALA A C 1
ATOM 3069 O O . ALA A 1 394 ? 3.767 8.020 11.595 1.00 85.50 394 ALA A O 1
ATOM 3070 N N . CYS A 1 395 ? 2.724 7.596 9.652 1.00 78.88 395 CYS A N 1
ATOM 3071 C CA . CYS A 1 395 ? 2.859 8.931 9.069 1.00 78.88 395 CYS A CA 1
ATOM 3072 C C . CYS A 1 395 ? 1.726 9.879 9.519 1.00 78.88 395 CYS A C 1
ATOM 3074 O O . CYS A 1 395 ? 0.559 9.485 9.438 1.00 78.88 395 CYS A O 1
ATOM 3076 N N . PRO A 1 396 ? 2.022 11.139 9.898 1.00 76.12 396 PRO A N 1
ATOM 3077 C CA . PRO A 1 396 ? 1.008 12.181 10.085 1.00 76.12 396 PRO A CA 1
ATOM 3078 C C . PRO A 1 396 ? 0.123 12.396 8.843 1.00 76.12 396 PRO A C 1
ATOM 3080 O O . PRO A 1 396 ? 0.515 12.105 7.710 1.00 76.12 396 PRO A O 1
ATOM 3083 N N . ALA A 1 397 ? -1.091 12.903 9.055 1.00 70.06 397 ALA A N 1
ATOM 3084 C CA . ALA A 1 397 ? -2.161 13.086 8.071 1.00 70.06 397 ALA A CA 1
ATOM 3085 C C . ALA A 1 397 ? -2.532 11.825 7.258 1.00 70.06 397 ALA A C 1
ATOM 3087 O O . ALA A 1 397 ? -3.158 11.937 6.200 1.00 70.06 397 ALA A O 1
ATOM 3088 N N . GLY A 1 398 ? -2.109 10.635 7.706 1.00 54.97 398 GLY A N 1
ATOM 3089 C CA . GLY A 1 398 ? -2.304 9.366 7.003 1.00 54.97 398 GLY A CA 1
ATOM 3090 C C . GLY A 1 398 ? -1.585 9.276 5.650 1.00 54.97 398 GLY A C 1
ATOM 3091 O O . GLY A 1 398 ? -1.837 8.349 4.889 1.00 54.97 398 GLY A O 1
ATOM 3092 N N . ARG A 1 399 ? -0.710 10.234 5.309 1.00 58.62 399 ARG A N 1
ATOM 3093 C CA . ARG A 1 399 ? -0.040 10.315 4.001 1.00 58.62 399 ARG A CA 1
ATOM 3094 C C . ARG A 1 399 ? 1.465 10.420 4.189 1.00 58.62 399 ARG A C 1
ATOM 3096 O O . ARG A 1 399 ? 1.948 11.368 4.804 1.00 58.62 399 ARG A O 1
ATOM 3103 N N . CYS A 1 400 ? 2.214 9.530 3.551 1.00 49.78 400 CYS A N 1
ATOM 3104 C CA . CYS A 1 400 ? 3.636 9.749 3.315 1.00 49.78 400 CYS A CA 1
ATOM 3105 C C . CYS A 1 400 ? 3.775 10.922 2.328 1.00 49.78 400 CYS A C 1
ATOM 3107 O O . CYS A 1 400 ? 3.620 10.753 1.118 1.00 49.78 400 CYS A O 1
ATOM 3109 N N . ARG A 1 401 ? 3.999 12.139 2.835 1.00 45.94 401 ARG A N 1
ATOM 3110 C CA . ARG A 1 401 ? 4.400 13.270 1.992 1.00 45.94 401 ARG A CA 1
ATOM 3111 C C . ARG A 1 401 ? 5.873 13.092 1.655 1.00 45.94 401 ARG A C 1
ATOM 3113 O O . ARG A 1 401 ? 6.706 13.294 2.534 1.00 45.94 401 ARG A O 1
ATOM 3120 N N . TRP A 1 402 ? 6.194 12.788 0.399 1.00 39.69 402 TRP A N 1
ATOM 3121 C CA . TRP A 1 402 ? 7.565 12.950 -0.078 1.00 39.69 402 TRP A CA 1
ATOM 3122 C C . TRP A 1 402 ? 7.938 14.435 0.012 1.00 39.69 402 TRP A C 1
ATOM 3124 O O . TRP A 1 402 ? 7.432 15.267 -0.745 1.00 39.69 402 TRP A O 1
ATOM 3134 N N . ARG A 1 403 ? 8.783 14.780 0.986 1.00 40.44 403 ARG A N 1
ATOM 3135 C CA . ARG A 1 403 ? 9.445 16.081 1.050 1.00 40.44 403 ARG A CA 1
ATOM 3136 C C . ARG A 1 403 ? 10.695 15.990 0.186 1.00 40.44 403 ARG A C 1
ATOM 3138 O O . ARG A 1 403 ? 11.744 15.575 0.657 1.00 40.44 403 ARG A O 1
ATOM 3145 N N . GLY A 1 404 ? 10.556 16.361 -1.082 1.00 36.44 404 GLY A N 1
ATOM 3146 C CA . GLY A 1 404 ? 11.711 16.543 -1.953 1.00 36.44 404 GLY A CA 1
ATOM 3147 C C . GLY A 1 404 ? 12.677 17.614 -1.433 1.00 36.44 404 GLY A C 1
ATOM 3148 O O . GLY A 1 404 ? 12.305 18.400 -0.552 1.00 36.44 404 GLY A O 1
ATOM 3149 N N . PRO A 1 405 ? 13.897 17.689 -1.995 1.00 29.42 405 PRO A N 1
ATOM 3150 C CA . PRO A 1 405 ? 14.869 18.715 -1.630 1.00 29.42 405 PRO A CA 1
ATOM 3151 C C . PRO A 1 405 ? 14.245 20.120 -1.755 1.00 29.42 405 PRO A C 1
ATOM 3153 O O . PRO A 1 405 ? 13.564 20.402 -2.747 1.00 29.42 405 PRO A O 1
ATOM 3156 N N . PRO A 1 406 ? 14.439 21.013 -0.767 1.00 31.16 406 PRO A N 1
ATOM 3157 C CA . PRO A 1 406 ? 13.685 22.261 -0.668 1.00 31.16 406 PRO A CA 1
ATOM 3158 C C . PRO A 1 406 ? 14.061 23.244 -1.787 1.00 31.16 406 PRO A C 1
ATOM 3160 O O . PRO A 1 406 ? 15.105 23.890 -1.733 1.00 31.16 406 PRO A O 1
ATOM 3163 N N . ARG A 1 407 ? 13.199 23.367 -2.809 1.00 37.22 407 ARG A N 1
ATOM 3164 C CA . ARG A 1 407 ? 13.419 24.229 -3.988 1.00 37.22 407 ARG A CA 1
ATOM 3165 C C . ARG A 1 407 ? 12.184 25.026 -4.448 1.00 37.22 407 ARG A C 1
ATOM 3167 O O . ARG A 1 407 ? 11.877 25.053 -5.631 1.00 37.22 407 ARG A O 1
ATOM 3174 N N . ASP A 1 408 ? 11.524 25.722 -3.521 1.00 26.83 408 ASP A N 1
ATOM 3175 C CA . ASP A 1 408 ? 10.988 27.079 -3.770 1.00 26.83 408 ASP A CA 1
ATOM 3176 C C . ASP A 1 408 ? 10.753 27.805 -2.425 1.00 26.83 408 ASP A C 1
ATOM 3178 O O . ASP A 1 408 ? 9.942 27.332 -1.620 1.00 26.83 408 ASP A O 1
ATOM 3182 N N . PRO A 1 409 ? 11.411 28.950 -2.144 1.00 25.83 409 PRO A N 1
ATOM 3183 C CA . PRO A 1 409 ? 11.154 29.738 -0.935 1.00 25.83 409 PRO A CA 1
ATOM 3184 C C . PRO A 1 409 ? 9.694 30.200 -0.786 1.00 25.83 409 PRO A C 1
ATOM 3186 O O . PRO A 1 409 ? 9.216 30.359 0.336 1.00 25.83 409 PRO A O 1
ATOM 3189 N N . ARG A 1 410 ? 8.973 30.381 -1.902 1.00 25.55 410 ARG A N 1
ATOM 3190 C CA . ARG A 1 410 ? 7.601 30.917 -1.962 1.00 25.55 410 ARG A CA 1
ATOM 3191 C C . ARG A 1 410 ? 6.531 29.892 -1.577 1.00 25.55 410 ARG A C 1
ATOM 3193 O O . ARG A 1 410 ? 5.401 30.271 -1.290 1.00 25.55 410 ARG A O 1
ATOM 3200 N N . CYS A 1 411 ? 6.879 28.604 -1.511 1.00 29.23 411 CYS A N 1
ATOM 3201 C CA . CYS A 1 411 ? 5.981 27.545 -1.036 1.00 29.23 411 CYS A CA 1
ATOM 3202 C C . CYS A 1 411 ? 5.997 27.360 0.495 1.00 29.23 411 CYS A C 1
ATOM 3204 O O . CYS A 1 411 ? 5.411 26.404 1.010 1.00 29.23 411 CYS A O 1
ATOM 3206 N N . GLN 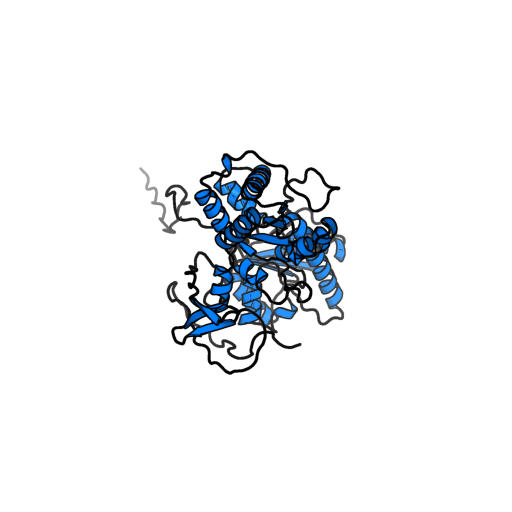A 1 412 ? 6.623 28.272 1.244 1.00 26.22 412 GLN A N 1
ATOM 3207 C CA . GLN A 1 412 ? 6.433 28.358 2.690 1.00 26.22 412 GLN A CA 1
ATOM 3208 C C . GLN A 1 412 ? 5.082 29.021 3.000 1.00 26.22 412 GLN A C 1
ATOM 3210 O O . GLN A 1 412 ? 4.936 30.236 2.895 1.00 26.22 412 GLN A O 1
ATOM 3215 N N . HIS A 1 413 ? 4.091 28.236 3.438 1.00 24.58 413 HIS A N 1
ATOM 3216 C CA . HIS A 1 413 ? 2.966 28.819 4.176 1.00 24.58 413 HIS A CA 1
ATOM 3217 C C . HIS A 1 413 ? 3.508 29.556 5.414 1.00 24.58 413 HIS A C 1
ATOM 3219 O O . HIS A 1 413 ? 4.401 29.025 6.083 1.00 24.58 413 HIS A O 1
ATOM 3225 N N . PRO A 1 414 ? 2.990 30.756 5.732 1.00 23.64 414 PRO A N 1
ATOM 3226 C CA . PRO A 1 414 ? 3.571 31.600 6.763 1.00 23.64 414 PRO A CA 1
ATOM 3227 C C . PRO A 1 414 ? 3.526 30.909 8.125 1.00 23.64 414 PRO A C 1
ATOM 3229 O O . PRO A 1 414 ? 2.475 30.430 8.565 1.00 23.64 414 PRO A O 1
ATOM 3232 N N . ARG A 1 415 ? 4.667 30.911 8.823 1.00 25.11 415 ARG A N 1
ATOM 3233 C CA . ARG A 1 415 ? 4.690 30.643 10.261 1.00 25.11 415 ARG A CA 1
ATOM 3234 C C . ARG A 1 415 ? 3.862 31.736 10.931 1.00 25.11 415 ARG A C 1
ATOM 3236 O O . ARG A 1 415 ? 4.234 32.904 10.896 1.00 25.11 415 ARG A O 1
ATOM 3243 N N . ARG A 1 416 ? 2.722 31.369 11.519 1.00 28.12 416 ARG A N 1
ATOM 3244 C CA . ARG A 1 416 ? 2.039 32.235 12.485 1.00 28.12 416 ARG A CA 1
ATOM 3245 C C . ARG A 1 416 ? 2.813 32.159 13.794 1.00 28.12 416 ARG A C 1
ATOM 3247 O O . ARG A 1 416 ? 2.473 31.351 14.656 1.00 28.12 416 ARG A O 1
ATOM 3254 N N . ASP A 1 417 ? 3.860 32.967 13.907 1.00 26.69 417 ASP A N 1
ATOM 3255 C CA . ASP A 1 417 ? 4.538 33.164 15.182 1.00 26.69 417 ASP A CA 1
ATOM 3256 C C . ASP A 1 417 ? 3.550 33.794 16.173 1.00 26.69 417 ASP A C 1
ATOM 3258 O O . ASP A 1 417 ? 2.878 34.785 15.886 1.00 26.69 417 ASP A O 1
ATOM 3262 N N . GLY A 1 418 ? 3.393 33.139 17.322 1.00 29.08 418 GLY A N 1
ATOM 3263 C CA . GLY A 1 418 ? 2.356 33.439 18.304 1.00 29.08 418 GLY A CA 1
ATOM 3264 C C . GLY A 1 418 ? 2.726 34.578 19.248 1.00 29.08 418 GLY A C 1
ATOM 3265 O O . GLY A 1 418 ? 2.765 34.365 20.458 1.00 29.08 418 GLY A O 1
ATOM 3266 N N . THR A 1 419 ? 2.988 35.779 18.731 1.00 27.22 419 THR A N 1
ATOM 3267 C CA . THR A 1 419 ? 3.157 36.982 19.558 1.00 27.22 419 THR A CA 1
ATOM 3268 C C . THR A 1 419 ? 1.821 37.703 19.754 1.00 27.22 419 THR A C 1
ATOM 3270 O O . THR A 1 419 ? 1.256 38.302 18.842 1.00 27.22 419 THR A O 1
ATOM 3273 N N . LEU A 1 420 ? 1.308 37.652 20.987 1.00 30.27 420 LEU A N 1
ATOM 3274 C CA . LEU A 1 420 ? 0.108 38.371 21.427 1.00 30.27 420 LEU A CA 1
ATOM 3275 C C . LEU A 1 420 ? 0.374 39.884 21.524 1.00 30.27 420 LEU A C 1
ATOM 3277 O O . LEU A 1 420 ? 0.592 40.428 22.606 1.00 30.27 420 LEU A O 1
ATOM 3281 N N . ALA A 1 421 ? 0.325 40.576 20.386 1.00 26.67 421 ALA A N 1
ATOM 3282 C CA . ALA A 1 421 ? 0.227 42.029 20.363 1.00 26.67 421 ALA A CA 1
ATOM 3283 C C . ALA A 1 421 ? -1.148 42.457 20.909 1.00 26.67 421 ALA A C 1
ATOM 3285 O O . ALA A 1 421 ? -2.187 42.157 20.317 1.00 26.67 421 ALA A O 1
ATOM 3286 N N . ARG A 1 422 ? -1.164 43.155 22.052 1.00 26.03 422 ARG A N 1
ATOM 3287 C CA . ARG A 1 422 ? -2.373 43.835 22.544 1.00 26.03 422 ARG A CA 1
ATOM 3288 C C . ARG A 1 422 ? -2.761 44.948 21.556 1.00 26.03 422 ARG A C 1
ATOM 3290 O O . ARG A 1 422 ? -1.860 45.653 21.100 1.00 26.03 422 ARG A O 1
ATOM 3297 N N . PRO A 1 423 ? -4.055 45.158 21.255 1.00 28.92 423 PRO A N 1
ATOM 3298 C CA . PRO A 1 423 ? -4.469 46.326 20.488 1.00 28.92 423 PRO A CA 1
ATOM 3299 C C . PRO A 1 423 ? -4.173 47.608 21.290 1.00 28.92 423 PRO A C 1
ATOM 3301 O O . PRO A 1 423 ? -4.400 47.621 22.505 1.00 28.92 423 P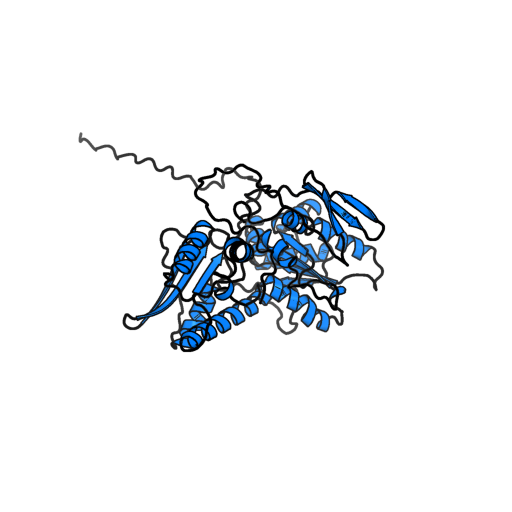RO A O 1
ATOM 3304 N N . PRO A 1 424 ? -3.675 48.683 20.653 1.00 29.33 424 PRO A N 1
ATOM 3305 C CA . PRO A 1 424 ? -3.568 49.981 21.303 1.00 29.33 424 PRO A CA 1
ATOM 3306 C C . PRO A 1 424 ? -4.964 50.553 21.581 1.00 29.33 424 PRO A C 1
ATOM 3308 O O . PRO A 1 424 ? -5.907 50.342 20.817 1.00 29.33 424 PRO A O 1
ATOM 3311 N N . LEU A 1 425 ? -5.087 51.290 22.683 1.00 28.80 425 LEU A N 1
ATOM 3312 C CA . LEU A 1 425 ? -6.297 52.038 23.022 1.00 28.80 425 LEU A CA 1
ATOM 3313 C C . LEU A 1 425 ? -6.510 53.166 22.006 1.00 28.80 425 LEU A C 1
ATOM 3315 O O . LEU A 1 425 ? -5.584 53.935 21.750 1.00 28.80 425 LEU A O 1
ATOM 3319 N N . LEU A 1 426 ? -7.738 53.330 21.505 1.00 29.12 426 LEU A N 1
ATOM 3320 C CA . LEU A 1 426 ? -8.151 54.634 20.989 1.00 29.12 426 LEU A CA 1
ATOM 3321 C C . LEU A 1 426 ? -8.273 55.586 22.185 1.00 29.12 426 LEU A C 1
ATOM 3323 O O . LEU A 1 426 ? -9.143 55.403 23.036 1.00 29.12 426 LEU A O 1
ATOM 3327 N N . GLN A 1 427 ? -7.418 56.604 22.235 1.00 28.62 427 GLN A N 1
ATOM 3328 C CA . GLN A 1 427 ? -7.743 57.851 22.924 1.00 28.62 427 GLN A CA 1
ATOM 3329 C C . GLN A 1 427 ? -8.387 58.804 21.916 1.00 28.62 427 GLN A C 1
ATOM 3331 O O . GLN A 1 427 ? -8.039 58.789 20.736 1.00 28.62 427 GLN A O 1
ATOM 3336 N N . ALA A 1 428 ? -9.361 59.583 22.378 1.00 30.48 428 ALA A N 1
ATOM 3337 C CA . ALA A 1 428 ? -10.136 60.479 21.532 1.00 30.48 428 ALA A CA 1
ATOM 3338 C C . ALA A 1 428 ? -9.453 61.843 21.360 1.00 30.48 428 ALA A C 1
ATOM 3340 O O . ALA A 1 428 ? -8.959 62.414 22.334 1.00 30.48 428 ALA A O 1
ATOM 3341 N N . ALA A 1 429 ? -9.515 62.357 20.133 1.00 31.88 429 ALA A N 1
ATOM 3342 C CA . ALA A 1 429 ? -9.438 63.765 19.753 1.00 31.88 429 ALA A CA 1
ATOM 3343 C C . ALA A 1 429 ? -10.228 63.925 18.444 1.00 31.88 429 ALA A C 1
ATOM 3345 O O . ALA A 1 429 ? -10.008 63.075 17.550 1.00 31.88 429 ALA A O 1
#

Secondary structure (DSSP, 8-state):
---SS-S------------S-----------------S-EEEE-TT--EEEEPTTS-EEEEP-----TTT--S-TTSS-HHHHHHHHTSSHHHHHHHHHHHHHS-TTT--EEEEEE-HHHHHHHHHHHT--HHHHHHHHHHHHHHHT-SEEEEHHHHHHHHHHHHHHHHHHHHHGGGT----SSEE--S-HHHHHHIIIIIGGGTGGGB--PPPHHHHHHHHHHTHHHHHTT--TTTEEEEEEES-THHHHHHH-GGGEETTTTEES-SEEEEHHHHHHHHHHTT--GGGSPPPPPP-S-TT--S----PPSS-TTTSHHHHHHHHHHHHHH----SS---EE-SSTTEEEEEEEETTEEEEEEEEEESHHHHHHHHHHHHTT----SEEEEESSGGGS-----S---GGG----------PPPP----

Radius of gyration: 23.87 Å; chains: 1; bounding box: 65×88×56 Å

Foldseek 3Di:
DDAPDDPPDQDDDDPDDDDPDDDDDDDDDDDDDDDDDDFDWDADPVRWIWTQDPVRDIDTQDQDPCHCLQALLPDPLAHSVNSSLLVCFFVVVVLVLLVCQVVDDPVPRFQEEEEEELLLLVLLCVVQVHDSQQSQQLVQLLCVVSPHPAYHYLLVLVVQLLVQLLVQLLVLVVCPVPDPQDDDAEEDQALSLVSCCCPNPNPLCVSRYRPRYHSLLSQLCCCQPVVCVVVVHHSLSHAYEYEEAHSSVSVVQPDPVQADPVNRAGSHRHYYYSVSVVVSCVVVVHDSNPGDGHAHDDSDPVDGDDRSDQDPDFPLRRSQVSSVQSCCCVVPVDHDPDWDWDDDPDPQWTWTFDADPNDTPFIEIEHEAVVSVVVQSVCSSVVNRPHNYYYYHNHGSSHSNPPDDDPDPVPDDDDPDDDPDDDDDDDDD

pLDDT: mean 76.17, std 23.6, range [23.64, 98.12]

InterPro domains:
  IPR004108 Iron hydrogenase, large subunit, C-terminal [PF02906] (112-398)
  IPR009016 Iron hydrogenase [SSF53920] (70-398)
  IPR050340 Cytosolic Fe-S Cluster Assembly Factor [PTHR11615] (12-399)

Organism: Sus scrofa (NCBI:txid9823)